Protein AF-0000000078522987 (afdb_homodimer)

pLDDT: mean 90.41, std 12.21, range [22.38, 98.75]

Organism: Penicillium expansum (NCBI:txid27334)

Foldseek 3Di:
DPPDPDDPVVVVVCVVVVVVVLVVLLLVLLLVCLVQQLLVPADQDDKDALVVSCVVRVDDSVVSCVSQVSCCVVVQWHDPDPRIIHGDPNSNQCGNVHVVVLVSVLCVLLPVLLVVCVVVLCVVVNPDFDQDLQRFSNCVSQVNRRHFPVRSCVVPVVNVVSVVVVVVVVVVVDACVVQDDLPVLLVVCVVPVDLAAAEEEEQCQLVPRVLRVCVNPVSHDQLSYEYEEAPVSLVVNVVVVVSCDDSRVNHHYYHDHLLDADDPSHAAYQEYEYEPPPQLARLVSLLSSLLSNLVRHDQNHKYKYKFQADDPPDDPVVVVVQVSSSRRRGGHYHPVRVQVSNVSSQWHFDDWGDDPPGSIIITIIGGD/DPPDPDDPVVVVVCVVVVVVVLVVLLLVLLLVCLVQQLLVPADQDDKDALVVSCVVRVDDSVVSCVSQVSCCVVVQWHDPDPRIIHGDPNSNQCGNVHVVVLVSVLCVLLPVLLVVCVVVLCVVVNPDFDQDLQRFSNCVSQVNRRHFPVRSCVVPVVNVVSVVVVVVVVVVPDACVVQDDLPVLLVVCVVPVDLAAAEEEEQCQLVPRVLRVCVNPVSHDQLSYEYEEAPVSLVVNVVVVVSCDDSRVNHHYYHDHLLDADDPSHAAYQEYEYEPPPQLARLVSLLSSLLSNLVRHDQNHKYKYKFQADDPPDDPVVVVVQVSSSRRRGGHYHPVRVQVSNVSSQWHFDDWGDDPPGSIIITIIGGD

Structure (mmCIF, N/CA/C/O backbone):
data_AF-0000000078522987-model_v1
#
loop_
_entity.id
_entity.type
_entity.pdbx_description
1 polymer 'O-methyltransferase, family 2'
#
loop_
_atom_site.group_PDB
_atom_site.id
_atom_site.type_symbol
_atom_site.label_atom_id
_atom_site.label_alt_id
_atom_site.label_comp_id
_atom_site.label_asym_id
_atom_site.label_entity_id
_atom_site.label_seq_id
_atom_site.pdbx_PDB_ins_code
_atom_site.Cartn_x
_atom_site.Cartn_y
_atom_site.Cartn_z
_atom_site.occupancy
_atom_site.B_iso_or_equiv
_atom_site.auth_seq_id
_atom_site.auth_comp_id
_atom_site.auth_asym_id
_atom_site.auth_atom_id
_atom_site.pdbx_PDB_model_num
ATOM 1 N N . MET A 1 1 ? 9.609 39.969 -11.531 1 22.38 1 MET A N 1
ATOM 2 C CA . MET A 1 1 ? 9.805 38.688 -12.203 1 22.38 1 MET A CA 1
ATOM 3 C C . MET A 1 1 ? 8.93 37.625 -11.586 1 22.38 1 MET A C 1
ATOM 5 O O . MET A 1 1 ? 8.883 37.469 -10.359 1 22.38 1 MET A O 1
ATOM 9 N N . ALA A 1 2 ? 8.016 37.031 -12.258 1 34.47 2 ALA A N 1
ATOM 10 C CA . ALA A 1 2 ? 6.953 36.156 -11.805 1 34.47 2 ALA A CA 1
ATOM 11 C C . ALA A 1 2 ? 7.535 34.938 -11.07 1 34.47 2 ALA A C 1
ATOM 13 O O . ALA A 1 2 ? 8.492 34.312 -11.539 1 34.47 2 ALA A O 1
ATOM 14 N N . PRO A 1 3 ? 7.348 34.75 -9.844 1 37.41 3 PRO A N 1
ATOM 15 C CA . PRO A 1 3 ? 7.953 33.656 -9.125 1 37.41 3 PRO A CA 1
ATOM 16 C C . PRO A 1 3 ? 7.945 32.344 -9.93 1 37.41 3 PRO A C 1
ATOM 18 O O . PRO A 1 3 ? 6.906 31.969 -10.484 1 37.41 3 PRO A O 1
ATOM 21 N N . GLN A 1 4 ? 8.922 31.844 -10.648 1 39.16 4 GLN A N 1
ATOM 22 C CA . GLN A 1 4 ? 9.031 30.844 -11.711 1 39.16 4 GLN A CA 1
ATOM 23 C C . GLN A 1 4 ? 8.672 29.453 -11.195 1 39.16 4 GLN A C 1
ATOM 25 O O . GLN A 1 4 ? 9.18 29.016 -10.164 1 39.16 4 GLN A O 1
ATOM 30 N N . GLY A 1 5 ? 7.461 28.969 -11.273 1 44.38 5 GLY A N 1
ATOM 31 C CA . GLY A 1 5 ? 7.039 27.594 -11.031 1 44.38 5 GLY A CA 1
ATOM 32 C C . GLY A 1 5 ? 8.141 26.578 -11.273 1 44.38 5 GLY A C 1
ATOM 33 O O . GLY A 1 5 ? 9.164 26.906 -11.883 1 44.38 5 GLY A O 1
ATOM 34 N N . PRO A 1 6 ? 8.125 25.562 -10.414 1 52.09 6 PRO A N 1
ATOM 35 C CA . PRO A 1 6 ? 9.203 24.594 -10.648 1 52.09 6 PRO A CA 1
ATOM 36 C C . PRO A 1 6 ? 9.414 24.297 -12.133 1 52.09 6 PRO A C 1
ATOM 38 O O . PRO A 1 6 ? 8.484 24.438 -12.93 1 52.09 6 PRO A O 1
ATOM 41 N N . PRO A 1 7 ? 10.633 24.109 -12.586 1 52.44 7 PRO A N 1
ATOM 42 C CA . PRO A 1 7 ? 10.945 23.703 -13.953 1 52.44 7 PRO A CA 1
ATOM 43 C C . PRO A 1 7 ? 10.039 22.578 -14.453 1 52.44 7 PRO A C 1
ATOM 45 O O . PRO A 1 7 ? 9.531 21.781 -13.656 1 52.44 7 PRO A O 1
ATOM 48 N N . PRO A 1 8 ? 9.562 22.703 -15.609 1 48.28 8 PRO A N 1
ATOM 49 C CA . PRO A 1 8 ? 8.609 21.766 -16.219 1 48.28 8 PRO A CA 1
ATOM 50 C C . PRO A 1 8 ? 8.867 20.312 -15.844 1 48.28 8 PRO A C 1
ATOM 52 O O . PRO A 1 8 ? 7.926 19.547 -15.617 1 48.28 8 PRO A O 1
ATOM 55 N N . ASN A 1 9 ? 10.148 19.969 -15.758 1 53.16 9 ASN A N 1
ATOM 56 C CA . ASN A 1 9 ? 10.492 18.594 -15.414 1 53.16 9 ASN A CA 1
ATOM 57 C C . ASN A 1 9 ? 10.07 18.25 -13.984 1 53.16 9 ASN A C 1
ATOM 59 O O . ASN A 1 9 ? 9.562 17.156 -13.727 1 53.16 9 ASN A O 1
ATOM 63 N N . ILE A 1 10 ? 10.18 19.234 -13.156 1 57.38 10 ILE A N 1
ATOM 64 C CA . ILE A 1 10 ? 9.812 19.047 -11.758 1 57.38 10 ILE A CA 1
ATOM 65 C C . ILE A 1 10 ? 8.289 18.953 -11.633 1 57.38 10 ILE A C 1
ATOM 67 O O . ILE A 1 10 ? 7.77 18.109 -10.898 1 57.38 10 ILE A O 1
ATOM 71 N N . ARG A 1 11 ? 7.648 19.734 -12.43 1 63.5 11 ARG A N 1
ATOM 72 C CA . ARG A 1 11 ? 6.188 19.734 -12.391 1 63.5 11 ARG A CA 1
ATOM 73 C C . ARG A 1 11 ? 5.637 18.391 -12.867 1 63.5 11 ARG A C 1
ATOM 75 O O . ARG A 1 11 ? 4.711 17.844 -12.258 1 63.5 11 ARG A O 1
ATOM 82 N N . GLN A 1 12 ? 6.203 17.953 -13.93 1 67.25 12 GLN A N 1
ATOM 83 C CA . GLN A 1 12 ? 5.754 16.672 -14.461 1 67.25 12 GLN A CA 1
ATOM 84 C C . GLN A 1 12 ? 6.016 15.531 -13.469 1 67.25 12 GLN A C 1
ATOM 86 O O . GLN A 1 12 ? 5.191 14.633 -13.32 1 67.25 12 GLN A O 1
ATOM 91 N N . ALA A 1 13 ? 7.141 15.664 -12.859 1 67.56 13 ALA A N 1
ATOM 92 C CA . ALA A 1 13 ? 7.504 14.633 -11.891 1 67.56 13 ALA A CA 1
ATOM 93 C C . ALA A 1 13 ? 6.543 14.641 -10.703 1 67.56 13 ALA A C 1
ATOM 95 O O . ALA A 1 13 ? 6.098 13.578 -10.25 1 67.56 13 ALA A O 1
ATOM 96 N N . LEU A 1 14 ? 6.207 15.781 -10.383 1 71.56 14 LEU A N 1
ATOM 97 C CA . LEU A 1 14 ? 5.293 15.914 -9.258 1 71.56 14 LEU A CA 1
ATOM 98 C C . LEU A 1 14 ? 3.885 15.469 -9.648 1 71.56 14 LEU A C 1
ATOM 100 O O . LEU A 1 14 ? 3.166 14.883 -8.836 1 71.56 14 LEU A O 1
ATOM 104 N N . GLU A 1 15 ? 3.672 15.656 -10.875 1 78.12 15 GLU A N 1
ATOM 105 C CA . GLU A 1 15 ? 2.373 15.203 -11.367 1 78.12 15 GLU A CA 1
ATOM 106 C C . GLU A 1 15 ? 2.285 13.68 -11.375 1 78.12 15 GLU A C 1
ATOM 108 O O . GLU A 1 15 ? 1.281 13.109 -10.945 1 78.12 15 GLU A O 1
ATOM 113 N N . SER A 1 16 ? 3.367 13.078 -11.875 1 80.94 16 SER A N 1
ATOM 114 C CA . SER A 1 16 ? 3.381 11.617 -11.914 1 80.94 16 SER A CA 1
ATOM 115 C C . SER A 1 16 ? 3.354 11.023 -10.508 1 80.94 16 SER A C 1
ATOM 117 O O . SER A 1 16 ? 2.582 10.109 -10.227 1 80.94 16 SER A O 1
ATOM 119 N N . ALA A 1 17 ? 4.156 11.539 -9.664 1 85.62 17 ALA A N 1
ATOM 120 C CA . ALA A 1 17 ? 4.18 11.086 -8.273 1 85.62 17 ALA A CA 1
ATOM 121 C C . ALA A 1 17 ? 2.838 11.344 -7.594 1 85.62 17 ALA A C 1
ATOM 123 O O . ALA A 1 17 ? 2.359 10.508 -6.82 1 85.62 17 ALA A O 1
ATOM 124 N N . GLY A 1 18 ? 2.291 12.477 -7.957 1 90.06 18 GLY A N 1
ATOM 125 C CA . GLY A 1 18 ? 0.977 12.812 -7.434 1 90.06 18 GLY A CA 1
ATOM 126 C C . GLY A 1 18 ? -0.106 11.844 -7.879 1 90.06 18 GLY A C 1
ATOM 127 O O . GLY A 1 18 ? -0.995 11.5 -7.098 1 90.06 18 GLY A O 1
ATOM 128 N N . ALA A 1 19 ? 0.024 11.406 -9.125 1 90.44 19 ALA A N 1
ATOM 129 C CA . ALA A 1 19 ? -0.948 10.445 -9.641 1 90.44 19 ALA A CA 1
ATOM 130 C C . ALA A 1 19 ? -0.868 9.125 -8.891 1 90.44 19 ALA A C 1
ATOM 132 O O . ALA A 1 19 ? -1.895 8.508 -8.594 1 90.44 19 ALA A O 1
ATOM 133 N N . HIS A 1 20 ? 0.345 8.633 -8.617 1 93.12 20 HIS A N 1
ATOM 134 C CA . HIS A 1 20 ? 0.522 7.422 -7.816 1 93.12 20 HIS A CA 1
ATOM 135 C C . HIS A 1 20 ? -0.11 7.574 -6.438 1 93.12 20 HIS A C 1
ATOM 137 O O . HIS A 1 20 ? -0.812 6.676 -5.969 1 93.12 20 HIS A O 1
ATOM 143 N N . TYR A 1 21 ? 0.136 8.75 -5.918 1 94.94 21 TYR A N 1
ATOM 144 C CA . TYR A 1 21 ? -0.389 9.07 -4.594 1 94.94 21 TYR A CA 1
ATOM 145 C C . TYR A 1 21 ? -1.913 9.047 -4.59 1 94.94 21 TYR A C 1
ATOM 147 O O . TYR A 1 21 ? -2.527 8.391 -3.746 1 94.94 21 TYR A O 1
ATOM 155 N N . MET A 1 22 ? -2.523 9.625 -5.5 1 94.94 22 MET A N 1
ATOM 156 C CA . MET A 1 22 ? -3.979 9.695 -5.586 1 94.94 22 MET A CA 1
ATOM 157 C C . MET A 1 22 ? -4.574 8.305 -5.793 1 94.94 22 MET A C 1
ATOM 159 O O . MET A 1 22 ? -5.652 8 -5.27 1 94.94 22 MET A O 1
ATOM 163 N N . ASN A 1 23 ? -3.889 7.508 -6.504 1 94.88 23 ASN A N 1
ATOM 164 C CA . ASN A 1 23 ? -4.352 6.137 -6.711 1 94.88 23 ASN A CA 1
ATOM 165 C C . ASN A 1 23 ? -4.309 5.328 -5.418 1 94.88 23 ASN A C 1
ATOM 167 O O . ASN A 1 23 ? -5.184 4.5 -5.168 1 94.88 23 ASN A O 1
ATOM 171 N N . LEU A 1 24 ? -3.254 5.535 -4.676 1 96.88 24 LEU A N 1
ATOM 172 C CA . LEU A 1 24 ? -3.15 4.859 -3.389 1 96.88 24 LEU A CA 1
ATOM 173 C C . LEU A 1 24 ? -4.316 5.238 -2.482 1 96.88 24 LEU A C 1
ATOM 175 O O . LEU A 1 24 ? -4.918 4.371 -1.845 1 96.88 24 LEU A O 1
ATOM 179 N N . ILE A 1 25 ? -4.633 6.547 -2.496 1 97.44 25 ILE A N 1
ATOM 180 C CA . ILE A 1 25 ? -5.742 7.047 -1.691 1 97.44 25 ILE A CA 1
ATOM 181 C C . ILE A 1 25 ? -7.035 6.348 -2.104 1 97.44 25 ILE A C 1
ATOM 183 O O . ILE A 1 25 ? -7.77 5.836 -1.257 1 97.44 25 ILE A O 1
ATOM 187 N N . GLU A 1 26 ? -7.242 6.359 -3.342 1 97.12 26 GLU A N 1
ATOM 188 C CA . GLU A 1 26 ? -8.461 5.781 -3.896 1 97.12 26 GLU A CA 1
ATOM 189 C C . GLU A 1 26 ? -8.578 4.301 -3.561 1 97.12 26 GLU A C 1
ATOM 191 O O . GLU A 1 26 ? -9.641 3.83 -3.152 1 97.12 26 GLU A O 1
ATOM 196 N N . PHE A 1 27 ? -7.488 3.588 -3.734 1 97.62 27 PHE A N 1
ATOM 197 C CA . PHE A 1 27 ? -7.461 2.156 -3.463 1 97.62 27 PHE A CA 1
ATOM 198 C C . PHE A 1 27 ? -7.789 1.875 -2.002 1 97.62 27 PHE A C 1
ATOM 200 O O . PHE A 1 27 ? -8.586 0.985 -1.701 1 97.62 27 PHE A O 1
ATOM 207 N N . GLY A 1 28 ? -7.148 2.625 -1.068 1 98.06 28 GLY A N 1
ATOM 208 C CA . GLY A 1 28 ? -7.41 2.445 0.351 1 98.06 28 GLY A CA 1
ATOM 209 C C . GLY A 1 28 ? -8.859 2.666 0.725 1 98.06 28 GLY A C 1
ATOM 210 O O . GLY A 1 28 ? -9.438 1.89 1.489 1 98.06 28 GLY A O 1
ATOM 211 N N . ILE A 1 29 ? -9.477 3.695 0.164 1 98.31 29 ILE A N 1
ATOM 212 C CA . ILE A 1 29 ? -10.867 4.031 0.466 1 98.31 29 ILE A CA 1
ATOM 213 C C . ILE A 1 29 ? -11.789 2.945 -0.075 1 98.31 29 ILE A C 1
ATOM 215 O O . ILE A 1 29 ? -12.711 2.502 0.618 1 98.31 29 ILE A O 1
ATOM 219 N N . ILE A 1 30 ? -11.539 2.498 -1.293 1 98.12 30 ILE A N 1
ATOM 220 C CA . ILE A 1 30 ? -12.344 1.446 -1.895 1 98.12 30 ILE A CA 1
ATOM 221 C C . ILE A 1 30 ? -12.297 0.192 -1.025 1 98.12 30 ILE A C 1
ATOM 223 O O . ILE A 1 30 ? -13.328 -0.413 -0.735 1 98.12 30 ILE A O 1
ATOM 227 N N . LYS A 1 31 ? -11.102 -0.186 -0.614 1 98.31 31 LYS A N 1
ATOM 228 C CA . LYS A 1 31 ? -10.945 -1.373 0.222 1 98.31 31 LYS A CA 1
ATOM 229 C C . LYS A 1 31 ? -11.719 -1.227 1.53 1 98.31 31 LYS A C 1
ATOM 231 O O . LYS A 1 31 ? -12.367 -2.174 1.985 1 98.31 31 LYS A O 1
ATOM 236 N N . ALA A 1 32 ? -11.656 -0.065 2.18 1 98.31 32 ALA A N 1
ATOM 237 C CA . ALA A 1 32 ? -12.391 0.173 3.42 1 98.31 32 ALA A CA 1
ATOM 238 C C . ALA A 1 32 ? -13.898 0.082 3.195 1 98.31 32 ALA A C 1
ATOM 240 O O . ALA A 1 32 ? -14.617 -0.522 3.994 1 98.31 32 ALA A O 1
ATOM 241 N N . PHE A 1 33 ? -14.375 0.721 2.072 1 98.62 33 PHE A N 1
ATOM 242 C CA . PHE A 1 33 ? -15.797 0.71 1.752 1 98.62 33 PHE A CA 1
ATOM 243 C C . PHE A 1 33 ? -16.281 -0.707 1.468 1 98.62 33 PHE A C 1
ATOM 245 O O . PHE A 1 33 ? -17.406 -1.06 1.791 1 98.62 33 PHE A O 1
ATOM 252 N N . ILE A 1 34 ? -15.445 -1.57 0.872 1 97.5 34 ILE A N 1
ATOM 253 C CA . ILE A 1 34 ? -15.766 -2.977 0.652 1 97.5 34 ILE A CA 1
ATOM 254 C C . ILE A 1 34 ? -15.844 -3.703 1.993 1 97.5 34 ILE A C 1
ATOM 256 O O . ILE A 1 34 ? -16.812 -4.418 2.262 1 97.5 34 ILE A O 1
ATOM 260 N N . ASP A 1 35 ? -14.859 -3.521 2.873 1 97.44 35 ASP A N 1
ATOM 261 C CA . ASP A 1 35 ? -14.781 -4.219 4.152 1 97.44 35 ASP A CA 1
ATOM 262 C C . ASP A 1 35 ? -16.031 -3.967 4.992 1 97.44 35 ASP A C 1
ATOM 264 O O . ASP A 1 35 ? -16.5 -4.867 5.688 1 97.44 35 ASP A O 1
ATOM 268 N N . PHE A 1 36 ? -16.531 -2.77 4.898 1 98.06 36 PHE A N 1
ATOM 269 C CA . PHE A 1 36 ? -17.641 -2.404 5.773 1 98.06 36 PHE A CA 1
ATOM 270 C C . PHE A 1 36 ? -18.953 -2.361 4.992 1 98.06 36 PHE A C 1
ATOM 272 O O . PHE A 1 36 ? -19.938 -1.772 5.449 1 98.06 36 PHE A O 1
ATOM 279 N N . LYS A 1 37 ? -18.922 -2.867 3.732 1 98.19 37 LYS A N 1
ATOM 280 C CA . LYS A 1 37 ? -20.094 -3.053 2.869 1 98.19 37 LYS A CA 1
ATOM 281 C C . LYS A 1 37 ? -20.797 -1.725 2.602 1 98.19 37 LYS A C 1
ATOM 283 O O . LYS A 1 37 ? -22.031 -1.661 2.584 1 98.19 37 LYS A O 1
ATOM 288 N N . VAL A 1 38 ? -20.016 -0.664 2.508 1 98.69 38 VAL A N 1
ATOM 289 C CA . VAL A 1 38 ? -20.578 0.647 2.213 1 98.69 38 VAL A CA 1
ATOM 290 C C . VAL A 1 38 ? -21.188 0.644 0.81 1 98.69 38 VAL A C 1
ATOM 292 O O . VAL A 1 38 ? -22.312 1.107 0.611 1 98.69 38 VAL A O 1
ATOM 295 N N . PHE A 1 39 ? -20.453 0.105 -0.196 1 98.19 39 PHE A N 1
ATOM 296 C CA . PHE A 1 39 ? -20.969 0.021 -1.555 1 98.19 39 PHE A CA 1
ATOM 297 C C . PHE A 1 39 ? -22.266 -0.787 -1.591 1 98.19 39 PHE A C 1
ATOM 299 O O . PHE A 1 39 ? -23.172 -0.472 -2.355 1 98.19 39 PHE A O 1
ATOM 306 N N . ASP A 1 40 ? -22.359 -1.842 -0.753 1 98.31 40 ASP A N 1
ATOM 307 C CA . ASP A 1 40 ? -23.547 -2.701 -0.692 1 98.31 40 ASP A CA 1
ATOM 308 C C . ASP A 1 40 ? -24.766 -1.932 -0.188 1 98.31 40 ASP A C 1
ATOM 310 O O . ASP A 1 40 ? -25.891 -2.27 -0.521 1 98.31 40 ASP A O 1
ATOM 314 N N . ASN A 1 41 ? -24.547 -0.929 0.593 1 98.62 41 ASN A N 1
ATOM 315 C CA . ASN A 1 41 ? -25.641 -0.213 1.248 1 98.62 41 ASN A CA 1
ATOM 316 C C . ASN A 1 41 ? -26.047 1.027 0.458 1 98.62 41 ASN A C 1
ATOM 318 O O . ASN A 1 41 ? -26.922 1.783 0.89 1 98.62 41 ASN A O 1
ATOM 322 N N . ILE A 1 42 ? -25.391 1.326 -0.618 1 98.5 42 ILE A N 1
ATOM 323 C CA . ILE A 1 42 ? -25.859 2.312 -1.583 1 98.5 42 ILE A CA 1
ATOM 324 C C . ILE A 1 42 ? -26.812 1.648 -2.58 1 98.5 42 ILE A C 1
ATOM 326 O O . ILE A 1 42 ? -26.5 0.593 -3.137 1 98.5 42 ILE A O 1
ATOM 330 N N . PRO A 1 43 ? -27.969 2.178 -2.744 1 97.81 43 PRO A N 1
ATOM 331 C CA . PRO A 1 43 ? -28.906 1.544 -3.678 1 97.81 43 PRO A CA 1
ATOM 332 C C . PRO A 1 43 ? -28.375 1.532 -5.113 1 97.81 43 PRO A C 1
ATOM 334 O O . PRO A 1 43 ? -27.734 2.492 -5.551 1 97.81 43 PRO A O 1
ATOM 337 N N . SER A 1 44 ? -28.688 0.492 -5.867 1 94.69 44 SER A N 1
ATOM 338 C CA . SER A 1 44 ? -28.234 0.371 -7.25 1 94.69 44 SER A CA 1
ATOM 339 C C . SER A 1 44 ? -28.844 1.471 -8.125 1 94.69 44 SER A C 1
ATOM 341 O O . SER A 1 44 ? -28.219 1.9 -9.102 1 94.69 44 SER A O 1
ATOM 343 N N . GLU A 1 45 ? -30.078 1.824 -7.785 1 95.38 45 GLU A N 1
ATOM 344 C CA . GLU A 1 45 ? -30.75 2.957 -8.414 1 95.38 45 GLU A CA 1
ATOM 345 C C . GLU A 1 45 ? -31.125 4.016 -7.387 1 95.38 45 GLU A C 1
ATOM 347 O O . GLU A 1 45 ? -31.688 3.695 -6.336 1 95.38 45 GLU A O 1
ATOM 352 N N . GLY A 1 46 ? -30.766 5.203 -7.648 1 97 46 GLY A N 1
ATOM 353 C CA . GLY A 1 46 ? -31.031 6.277 -6.707 1 97 46 GLY A CA 1
ATOM 354 C C . GLY A 1 46 ? -29.844 6.617 -5.828 1 97 46 GLY A C 1
ATOM 355 O O . GLY A 1 46 ? -28.703 6.41 -6.223 1 97 46 GLY A O 1
ATOM 356 N N . SER A 1 47 ? -30.156 7.34 -4.707 1 98.31 47 SER A N 1
ATOM 357 C CA . SER A 1 47 ? -29.109 7.812 -3.809 1 98.31 47 SER A CA 1
ATOM 358 C C . SER A 1 47 ? -29.469 7.562 -2.35 1 98.31 47 SER A C 1
ATOM 360 O O . SER A 1 47 ? -30.594 7.168 -2.049 1 98.31 47 SER A O 1
ATOM 362 N N . ILE A 1 48 ? -28.562 7.688 -1.487 1 98.62 48 ILE A N 1
ATOM 363 C CA . ILE A 1 48 ? -28.75 7.566 -0.046 1 98.62 48 ILE A CA 1
ATOM 364 C C . ILE A 1 48 ? -28.031 8.703 0.67 1 98.62 48 ILE A C 1
ATOM 366 O O . ILE A 1 48 ? -26.984 9.164 0.214 1 98.62 48 ILE A O 1
ATOM 370 N N . SER A 1 49 ? -28.609 9.156 1.76 1 98.69 49 SER A N 1
ATOM 371 C CA . SER A 1 49 ? -27.922 10.18 2.547 1 98.69 49 SER A CA 1
ATOM 372 C C . SER A 1 49 ? -26.75 9.594 3.311 1 98.69 49 SER A C 1
ATOM 374 O O . SER A 1 49 ? -26.766 8.422 3.691 1 98.69 49 SER A O 1
ATOM 376 N N . LEU A 1 50 ? -25.781 10.383 3.555 1 98.19 50 LEU A N 1
ATOM 377 C CA . LEU A 1 50 ? -24.641 9.938 4.359 1 98.19 50 LEU A CA 1
ATOM 378 C C . LEU A 1 50 ? -25.094 9.555 5.762 1 98.19 50 LEU A C 1
ATOM 380 O O . LEU A 1 50 ? -24.531 8.641 6.367 1 98.19 50 LEU A O 1
ATOM 384 N N . ALA A 1 51 ? -26.062 10.219 6.266 1 98.38 51 ALA A N 1
ATOM 385 C CA . ALA A 1 51 ? -26.625 9.875 7.574 1 98.38 51 ALA A CA 1
ATOM 386 C C . ALA A 1 51 ? -27.203 8.469 7.574 1 98.38 51 ALA A C 1
ATOM 388 O O . ALA A 1 51 ? -26.953 7.688 8.492 1 98.38 51 ALA A O 1
ATOM 389 N N . ASP A 1 52 ? -28 8.172 6.555 1 98.56 52 ASP A N 1
ATOM 390 C CA . ASP A 1 52 ? -28.594 6.84 6.445 1 98.56 52 ASP A CA 1
ATOM 391 C C . ASP A 1 52 ? -27.516 5.781 6.211 1 98.56 52 ASP A C 1
ATOM 393 O O . ASP A 1 52 ? -27.594 4.676 6.754 1 98.56 52 ASP A O 1
ATOM 397 N N . LEU A 1 53 ? -26.609 6.137 5.414 1 98.38 53 LEU A N 1
ATOM 398 C CA . LEU A 1 53 ? -25.484 5.227 5.156 1 98.38 53 LEU A CA 1
ATOM 399 C C . LEU A 1 53 ? -24.734 4.918 6.441 1 98.38 53 LEU A C 1
ATOM 401 O O . LEU A 1 53 ? -24.328 3.773 6.668 1 98.38 53 LEU A O 1
ATOM 405 N N . SER A 1 54 ? -24.5 5.969 7.211 1 98.44 54 SER A N 1
ATOM 406 C CA . SER A 1 54 ? -23.875 5.809 8.516 1 98.44 54 SER A CA 1
ATOM 407 C C . SER A 1 54 ? -24.672 4.855 9.398 1 98.44 54 SER A C 1
ATOM 409 O O . SER A 1 54 ? -24.109 3.949 10.016 1 98.44 54 SER A O 1
ATOM 411 N N . SER A 1 55 ? -25.922 5.008 9.43 1 98.25 55 SER A N 1
ATOM 412 C CA . SER A 1 55 ? -26.812 4.16 10.234 1 98.25 55 SER A CA 1
ATOM 413 C C . SER A 1 55 ? -26.766 2.711 9.758 1 98.25 55 SER A C 1
ATOM 415 O O . SER A 1 55 ? -26.734 1.784 10.57 1 98.25 55 SER A O 1
ATOM 417 N N . ASN A 1 56 ? -26.781 2.494 8.477 1 98.19 56 ASN A N 1
ATOM 418 C CA . ASN A 1 56 ? -26.828 1.161 7.891 1 98.19 56 ASN A CA 1
ATOM 419 C C . ASN A 1 56 ? -25.516 0.403 8.117 1 98.19 56 ASN A C 1
ATOM 421 O O . ASN A 1 56 ? -25.516 -0.821 8.258 1 98.19 56 ASN A O 1
ATOM 425 N N . THR A 1 57 ? -24.375 1.139 8.109 1 97.75 57 THR A N 1
ATOM 426 C CA . THR A 1 57 ? -23.078 0.477 8.078 1 97.75 57 THR A CA 1
ATOM 427 C C . THR A 1 57 ? -22.422 0.491 9.461 1 97.75 57 THR A C 1
ATOM 429 O O . THR A 1 57 ? -21.469 -0.24 9.711 1 97.75 57 THR A O 1
ATOM 432 N N . GLY A 1 58 ? -22.922 1.444 10.328 1 97.25 58 GLY A N 1
ATOM 433 C CA . GLY A 1 58 ? -22.297 1.621 11.633 1 97.25 58 GLY A CA 1
ATOM 434 C C . GLY A 1 58 ? -21.094 2.533 11.602 1 97.25 58 GLY A C 1
ATOM 435 O O . GLY A 1 58 ? -20.453 2.77 12.633 1 97.25 58 GLY A O 1
ATOM 436 N N . GLY A 1 59 ? -20.734 3.023 10.469 1 97.31 59 GLY A N 1
ATOM 437 C CA . GLY A 1 59 ? -19.625 3.947 10.344 1 97.31 59 GLY A CA 1
ATOM 438 C C . GLY A 1 59 ? -19.984 5.371 10.711 1 97.31 59 GLY A C 1
ATOM 439 O O . GLY A 1 59 ? -21.125 5.793 10.547 1 97.31 59 GLY A O 1
ATOM 440 N N . ASP A 1 60 ? -18.984 6.066 11.141 1 96.25 60 ASP A N 1
ATOM 441 C CA . ASP A 1 60 ? -19.172 7.477 11.477 1 96.25 60 ASP A CA 1
ATOM 442 C C . ASP A 1 60 ? -19.469 8.305 10.227 1 96.25 60 ASP A C 1
ATOM 444 O O . ASP A 1 60 ? -18.781 8.18 9.211 1 96.25 60 ASP A O 1
ATOM 448 N N . GLU A 1 61 ? -20.469 9.148 10.336 1 97.12 61 GLU A N 1
ATOM 449 C CA . GLU A 1 61 ? -20.891 9.961 9.195 1 97.12 61 GLU A CA 1
ATOM 450 C C . GLU A 1 61 ? -19.75 10.844 8.703 1 97.12 61 GLU A C 1
ATOM 452 O O . GLU A 1 61 ? -19.578 11.031 7.492 1 97.12 61 GLU A O 1
ATOM 457 N N . SER A 1 62 ? -18.984 11.406 9.617 1 94.25 62 SER A N 1
ATOM 458 C CA . SER A 1 62 ? -17.891 12.312 9.242 1 94.25 62 SER A CA 1
ATOM 459 C C . SER A 1 62 ? -16.844 11.586 8.414 1 94.25 62 SER A C 1
ATOM 461 O O . SER A 1 62 ? -16.344 12.125 7.426 1 94.25 62 SER A O 1
ATOM 463 N N . LEU A 1 63 ? -16.484 10.375 8.812 1 96.75 63 LEU A N 1
ATOM 464 C CA . LEU A 1 63 ? -15.492 9.617 8.062 1 96.75 63 LEU A CA 1
ATOM 465 C C . LEU A 1 63 ? -16.047 9.18 6.711 1 96.75 63 LEU A C 1
ATOM 467 O O . LEU A 1 63 ? -15.352 9.242 5.699 1 96.75 63 LEU A O 1
ATOM 471 N N . LEU A 1 64 ? -17.297 8.68 6.703 1 98.12 64 LEU A N 1
ATOM 472 C CA . LEU A 1 64 ? -17.938 8.305 5.449 1 98.12 64 LEU A CA 1
ATOM 473 C C . LEU A 1 64 ? -17.938 9.477 4.469 1 98.12 64 LEU A C 1
ATOM 475 O O . LEU A 1 64 ? -17.703 9.281 3.273 1 98.12 64 LEU A O 1
ATOM 479 N N . ARG A 1 65 ? -18.172 10.648 4.973 1 95.75 65 ARG A N 1
ATOM 480 C CA . ARG A 1 65 ? -18.172 11.844 4.133 1 95.75 65 ARG A CA 1
ATOM 481 C C . ARG A 1 65 ? -16.781 12.094 3.547 1 95.75 65 ARG A C 1
ATOM 483 O O . ARG A 1 65 ? -16.656 12.352 2.348 1 95.75 65 ARG A O 1
ATOM 490 N N . ARG A 1 66 ? -15.742 12.055 4.375 1 95.25 66 ARG A N 1
ATOM 491 C CA . ARG A 1 66 ? -14.375 12.289 3.924 1 95.25 66 ARG A CA 1
ATOM 492 C C . ARG A 1 66 ? -13.992 11.328 2.803 1 95.25 66 ARG A C 1
ATOM 494 O O . ARG A 1 66 ? -13.453 11.742 1.777 1 95.25 66 ARG A O 1
ATOM 501 N N . PHE A 1 67 ? -14.32 10.023 3 1 97.56 67 PHE A N 1
ATOM 502 C CA . PHE A 1 67 ? -13.992 9 2.016 1 97.56 67 PHE A CA 1
ATOM 503 C C . PHE A 1 67 ? -14.852 9.156 0.768 1 97.56 67 PHE A C 1
ATOM 505 O O . PHE A 1 67 ? -14.344 9.07 -0.354 1 97.56 67 PHE A O 1
ATOM 512 N N . ALA A 1 68 ? -16.156 9.43 0.959 1 97.5 68 ALA A N 1
ATOM 513 C CA . ALA A 1 68 ? -17.078 9.586 -0.169 1 97.5 68 ALA A CA 1
ATOM 514 C C . ALA A 1 68 ? -16.688 10.797 -1.019 1 97.5 68 ALA A C 1
ATOM 516 O O . ALA A 1 68 ? -16.781 10.758 -2.248 1 97.5 68 ALA A O 1
ATOM 517 N N . ASP A 1 69 ? -16.297 11.898 -0.337 1 95.75 69 ASP A N 1
ATOM 518 C CA . ASP A 1 69 ? -15.906 13.102 -1.062 1 95.75 69 ASP A CA 1
ATOM 519 C C . ASP A 1 69 ? -14.781 12.805 -2.051 1 95.75 69 ASP A C 1
ATOM 521 O O . ASP A 1 69 ? -14.758 13.352 -3.154 1 95.75 69 ASP A O 1
ATOM 525 N N . TYR A 1 70 ? -13.828 12 -1.63 1 96.94 70 TYR A N 1
ATOM 526 C CA . TYR A 1 70 ? -12.75 11.641 -2.543 1 96.94 70 TYR A CA 1
ATOM 527 C C . TYR A 1 70 ? -13.273 10.836 -3.725 1 96.94 70 TYR A C 1
ATOM 529 O O . TYR A 1 70 ? -12.914 11.102 -4.875 1 96.94 70 TYR A O 1
ATOM 537 N N . LEU A 1 71 ? -14.125 9.789 -3.455 1 97.62 71 LEU A N 1
ATOM 538 C CA . LEU A 1 71 ? -14.633 8.922 -4.512 1 97.62 71 LEU A CA 1
ATOM 539 C C . LEU A 1 71 ? -15.539 9.695 -5.465 1 97.62 71 LEU A C 1
ATOM 541 O O . LEU A 1 71 ? -15.602 9.383 -6.656 1 97.62 71 LEU A O 1
ATOM 545 N N . ILE A 1 72 ? -16.219 10.727 -4.938 1 96.81 72 ILE A N 1
ATOM 546 C CA . ILE A 1 72 ? -17.031 11.602 -5.777 1 96.81 72 ILE A CA 1
ATOM 547 C C . ILE A 1 72 ? -16.125 12.445 -6.672 1 96.81 72 ILE A C 1
ATOM 549 O O . ILE A 1 72 ? -16.344 12.531 -7.883 1 96.81 72 ILE A O 1
ATOM 553 N N . ALA A 1 73 ? -15.078 13.062 -6.047 1 94.88 73 ALA A N 1
ATOM 554 C CA . ALA A 1 73 ? -14.125 13.859 -6.812 1 94.88 73 ALA A CA 1
ATOM 555 C C . ALA A 1 73 ? -13.453 13.016 -7.895 1 94.88 73 ALA A C 1
ATOM 557 O O . ALA A 1 73 ? -13.078 13.531 -8.945 1 94.88 73 ALA A O 1
ATOM 558 N N . SER A 1 74 ? -13.328 11.688 -7.672 1 94.88 74 SER A N 1
ATOM 559 C CA . SER A 1 74 ? -12.719 10.758 -8.617 1 94.88 74 SER A CA 1
ATOM 560 C C . SER A 1 74 ? -13.758 10.188 -9.578 1 94.88 74 SER A C 1
ATOM 562 O O . SER A 1 74 ? -13.438 9.328 -10.406 1 94.88 74 SER A O 1
ATOM 564 N N . GLU A 1 75 ? -14.977 10.531 -9.383 1 95.5 75 GLU A N 1
ATOM 565 C CA . GLU A 1 75 ? -16.094 10.148 -10.242 1 95.5 75 GLU A CA 1
ATOM 566 C C . GLU A 1 75 ? -16.391 8.656 -10.109 1 95.5 75 GLU A C 1
ATOM 568 O O . GLU A 1 75 ? -16.906 8.039 -11.047 1 95.5 75 GLU A O 1
ATOM 573 N N . ILE A 1 76 ? -15.984 8.078 -9.062 1 96 76 ILE A N 1
ATOM 574 C CA . ILE A 1 76 ? -16.359 6.699 -8.758 1 96 76 ILE A CA 1
ATOM 575 C C . ILE A 1 76 ? -17.75 6.656 -8.164 1 96 76 ILE A C 1
ATOM 577 O O . ILE A 1 76 ? -18.562 5.781 -8.508 1 96 76 ILE A O 1
ATOM 581 N N . LEU A 1 77 ? -18.047 7.598 -7.285 1 97.88 77 LEU A N 1
ATOM 582 C CA . LEU A 1 77 ? -19.391 7.832 -6.773 1 97.88 77 LEU A CA 1
ATOM 583 C C . LEU A 1 77 ? -19.953 9.148 -7.297 1 97.88 77 LEU A C 1
ATOM 585 O O . LEU A 1 77 ? -19.203 9.969 -7.852 1 97.88 77 LEU A O 1
ATOM 589 N N . ALA A 1 78 ? -21.203 9.328 -7.199 1 98.19 78 ALA A N 1
ATOM 590 C CA . ALA A 1 78 ? -21.875 10.578 -7.531 1 98.19 78 ALA A CA 1
ATOM 591 C C . ALA A 1 78 ? -22.562 11.18 -6.305 1 98.19 78 ALA A C 1
ATOM 593 O O . ALA A 1 78 ? -22.828 10.477 -5.332 1 98.19 78 ALA A O 1
ATOM 594 N N . SER A 1 79 ? -22.719 12.422 -6.332 1 97.06 79 SER A N 1
ATOM 595 C CA . SER A 1 79 ? -23.484 13.148 -5.336 1 97.06 79 SER A CA 1
ATOM 596 C C . SER A 1 79 ? -24.625 13.945 -5.988 1 97.06 79 SER A C 1
ATOM 598 O O . SER A 1 79 ? -24.469 15.141 -6.242 1 97.06 79 SER A O 1
ATOM 600 N N . PRO A 1 80 ? -25.797 13.297 -6.203 1 97.31 80 PRO A N 1
ATOM 601 C CA . PRO A 1 80 ? -26.906 13.977 -6.883 1 97.31 80 PRO A CA 1
ATOM 602 C C . PRO A 1 80 ? -27.422 15.18 -6.098 1 97.31 80 PRO A C 1
ATOM 604 O O . PRO A 1 80 ? -28.016 16.094 -6.684 1 97.31 80 PRO A O 1
ATOM 607 N N . SER A 1 81 ? -27.312 15.18 -4.801 1 95.88 81 SER A N 1
ATOM 608 C CA . SER A 1 81 ? -27.672 16.281 -3.914 1 95.88 81 SER A CA 1
ATOM 609 C C . SER A 1 81 ? -26.719 16.359 -2.719 1 95.88 81 SER A C 1
ATOM 611 O O . SER A 1 81 ? -26 15.398 -2.441 1 95.88 81 SER A O 1
ATOM 613 N N . PRO A 1 82 ? -26.672 17.5 -2.113 1 92.75 82 PRO A N 1
ATOM 614 C CA . PRO A 1 82 ? -25.75 17.641 -0.982 1 92.75 82 PRO A CA 1
ATOM 615 C C . PRO A 1 82 ? -25.906 16.516 0.051 1 92.75 82 PRO A C 1
ATOM 617 O O . PRO A 1 82 ? -27.031 16.188 0.427 1 92.75 82 PRO A O 1
ATOM 620 N N . SER A 1 83 ? -24.875 15.906 0.427 1 94.69 83 SER A N 1
ATOM 621 C CA . SER A 1 83 ? -24.766 14.906 1.485 1 94.69 83 SER A CA 1
ATOM 622 C C . SER A 1 83 ? -25.406 13.586 1.066 1 94.69 83 SER A C 1
ATOM 624 O O . SER A 1 83 ? -25.734 12.75 1.913 1 94.69 83 SER A O 1
ATOM 626 N N . HIS A 1 84 ? -25.688 13.477 -0.214 1 98.06 84 HIS A N 1
ATOM 627 C CA . HIS A 1 84 ? -26.156 12.203 -0.748 1 98.06 84 HIS A CA 1
ATOM 628 C C . HIS A 1 84 ? -25.109 11.57 -1.669 1 98.06 84 HIS A C 1
ATOM 630 O O . HIS A 1 84 ? -24.375 12.281 -2.346 1 98.06 84 HIS A O 1
ATOM 636 N N . VAL A 1 85 ? -25.109 10.219 -1.64 1 98.5 85 VAL A N 1
ATOM 637 C CA . VAL A 1 85 ? -24.188 9.5 -2.506 1 98.5 85 VAL A CA 1
ATOM 638 C C . VAL A 1 85 ? -24.953 8.477 -3.34 1 98.5 85 VAL A C 1
ATOM 640 O O . VAL A 1 85 ? -25.984 7.961 -2.908 1 98.5 85 VAL A O 1
ATOM 643 N N . ALA A 1 86 ? -24.469 8.289 -4.523 1 98.75 86 ALA A N 1
ATOM 644 C CA . ALA A 1 86 ? -25.047 7.324 -5.453 1 98.75 86 ALA A CA 1
ATOM 645 C C . ALA A 1 86 ? -23.969 6.566 -6.203 1 98.75 86 ALA A C 1
ATOM 647 O O . ALA A 1 86 ? -22.844 7.066 -6.367 1 98.75 86 ALA A O 1
ATOM 648 N N . HIS A 1 87 ? -24.344 5.336 -6.637 1 97.44 87 HIS A N 1
ATOM 649 C CA . HIS A 1 87 ? -23.438 4.562 -7.477 1 97.44 87 HIS A CA 1
ATOM 650 C C . HIS A 1 87 ? -23.281 5.195 -8.852 1 97.44 87 HIS A C 1
ATOM 652 O O . HIS A 1 87 ? -24.203 5.848 -9.352 1 97.44 87 HIS A O 1
ATOM 658 N N . THR A 1 88 ? -22.125 5.125 -9.359 1 95.69 88 THR A N 1
ATOM 659 C CA . THR A 1 88 ? -21.922 5.203 -10.805 1 95.69 88 THR A CA 1
ATOM 660 C C . THR A 1 88 ? -21.641 3.82 -11.383 1 95.69 88 THR A C 1
ATOM 662 O O . THR A 1 88 ? -21.625 2.826 -10.656 1 95.69 88 THR A O 1
ATOM 665 N N . ALA A 1 89 ? -21.406 3.766 -12.672 1 92 89 ALA A N 1
ATOM 666 C CA . ALA A 1 89 ? -21.031 2.51 -13.312 1 92 89 ALA A CA 1
ATOM 667 C C . ALA A 1 89 ? -19.703 1.99 -12.766 1 92 89 ALA A C 1
ATOM 669 O O . ALA A 1 89 ? -19.453 0.783 -12.773 1 92 89 ALA A O 1
ATOM 670 N N . ARG A 1 90 ? -18.906 2.891 -12.203 1 93 90 ARG A N 1
ATOM 671 C CA . ARG A 1 90 ? -17.562 2.545 -11.758 1 93 90 ARG A CA 1
ATOM 672 C C . ARG A 1 90 ? -17.594 1.968 -10.344 1 93 90 ARG A C 1
ATOM 674 O O . ARG A 1 90 ? -16.656 1.267 -9.938 1 93 90 ARG A O 1
ATOM 681 N N . SER A 1 91 ? -18.625 2.236 -9.586 1 95.38 91 SER A N 1
ATOM 682 C CA . SER A 1 91 ? -18.625 1.809 -8.188 1 95.38 91 SER A CA 1
ATOM 683 C C . SER A 1 91 ? -19.484 0.565 -7.988 1 95.38 91 SER A C 1
ATOM 685 O O . SER A 1 91 ? -19.266 -0.2 -7.047 1 95.38 91 SER A O 1
ATOM 687 N N . LEU A 1 92 ? -20.391 0.285 -8.844 1 93.88 92 LEU A N 1
ATOM 688 C CA . LEU A 1 92 ? -21.312 -0.838 -8.734 1 93.88 92 LEU A CA 1
ATOM 689 C C . LEU A 1 92 ? -20.547 -2.156 -8.633 1 93.88 92 LEU A C 1
ATOM 691 O O . LEU A 1 92 ? -20.922 -3.025 -7.832 1 93.88 92 LEU A O 1
ATOM 695 N N . PRO A 1 93 ? -19.484 -2.307 -9.297 1 92.31 93 PRO A N 1
ATOM 696 C CA . PRO A 1 93 ? -18.781 -3.594 -9.266 1 92.31 93 PRO A CA 1
ATOM 697 C C . PRO A 1 93 ? -18.047 -3.84 -7.957 1 92.31 93 PRO A C 1
ATOM 699 O O . PRO A 1 93 ? -17.562 -4.945 -7.715 1 92.31 93 PRO A O 1
ATOM 702 N N . TYR A 1 94 ? -17.984 -2.842 -7.078 1 94.88 94 TYR A N 1
ATOM 703 C CA . TYR A 1 94 ? -17.25 -3.008 -5.832 1 94.88 94 TYR A CA 1
ATOM 704 C C . TYR A 1 94 ? -18.156 -3.525 -4.723 1 94.88 94 TYR A C 1
ATOM 706 O O . TYR A 1 94 ? -17.703 -3.695 -3.582 1 94.88 94 TYR A O 1
ATOM 714 N N . ARG A 1 95 ? -19.406 -3.771 -5.043 1 95.5 95 ARG A N 1
ATOM 715 C CA . ARG A 1 95 ? -20.25 -4.492 -4.098 1 95.5 95 ARG A CA 1
ATOM 716 C C . ARG A 1 95 ? -19.688 -5.875 -3.801 1 95.5 95 ARG A C 1
ATOM 718 O O . ARG A 1 95 ? -19.125 -6.523 -4.684 1 95.5 95 ARG A O 1
ATOM 725 N N . THR A 1 96 ? -19.875 -6.371 -2.568 1 93.69 96 THR A N 1
ATOM 726 C CA . THR A 1 96 ? -19.172 -7.566 -2.094 1 93.69 96 THR A CA 1
ATOM 727 C C . THR A 1 96 ? -19.656 -8.805 -2.832 1 93.69 96 THR A C 1
ATOM 729 O O . THR A 1 96 ? -19.016 -9.859 -2.783 1 93.69 96 THR A O 1
ATOM 732 N N . THR A 1 97 ? -20.719 -8.711 -3.562 1 88.38 97 THR A N 1
ATOM 733 C CA . THR A 1 97 ? -21.234 -9.828 -4.344 1 88.38 97 THR A CA 1
ATOM 734 C C . THR A 1 97 ? -20.531 -9.922 -5.691 1 88.38 97 THR A C 1
ATOM 736 O O . THR A 1 97 ? -20.703 -10.891 -6.43 1 88.38 97 THR A O 1
ATOM 739 N N . GLU A 1 98 ? -19.719 -8.906 -5.98 1 87.44 98 GLU A N 1
ATOM 740 C CA . GLU A 1 98 ? -19.094 -8.812 -7.297 1 87.44 98 GLU A CA 1
ATOM 741 C C . GLU A 1 98 ? -17.609 -9.195 -7.234 1 87.44 98 GLU A C 1
ATOM 743 O O . GLU A 1 98 ? -16.969 -9.031 -6.195 1 87.44 98 GLU A O 1
ATOM 748 N N . ILE A 1 99 ? -17.047 -9.625 -8.32 1 84.38 99 ILE A N 1
ATOM 749 C CA . ILE A 1 99 ? -15.711 -10.203 -8.406 1 84.38 99 ILE A CA 1
ATOM 750 C C . ILE A 1 99 ? -14.656 -9.117 -8.172 1 84.38 99 ILE A C 1
ATOM 752 O O . ILE A 1 99 ? -13.586 -9.391 -7.621 1 84.38 99 ILE A O 1
ATOM 756 N N . ALA A 1 100 ? -14.977 -7.906 -8.547 1 90.56 100 ALA A N 1
ATOM 757 C CA . ALA A 1 100 ? -14 -6.832 -8.406 1 90.56 100 ALA A CA 1
ATOM 758 C C . ALA A 1 100 ? -13.688 -6.566 -6.934 1 90.56 100 ALA A C 1
ATOM 760 O O . ALA A 1 100 ? -12.562 -6.219 -6.582 1 90.56 100 ALA A O 1
ATOM 761 N N . ALA A 1 101 ? -14.688 -6.723 -6.066 1 93 101 ALA A N 1
ATOM 762 C CA . ALA A 1 101 ? -14.477 -6.547 -4.633 1 93 101 ALA A CA 1
ATOM 763 C C . ALA A 1 101 ? -13.484 -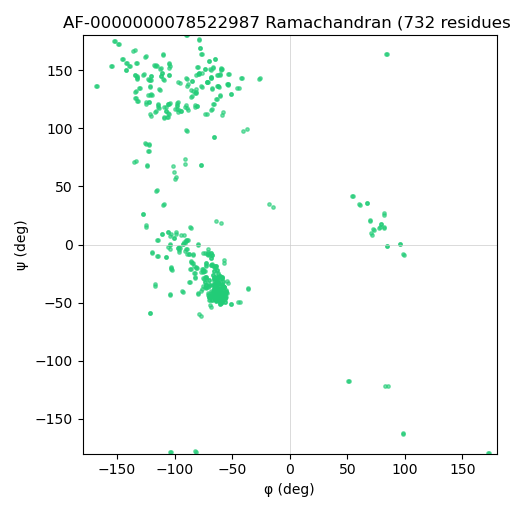7.578 -4.094 1 93 101 ALA A C 1
ATOM 765 O O . ALA A 1 101 ? -12.594 -7.242 -3.316 1 93 101 ALA A O 1
ATOM 766 N N . ASP A 1 102 ? -13.602 -8.773 -4.543 1 90.19 102 ASP A N 1
ATOM 767 C CA . ASP A 1 102 ? -12.695 -9.844 -4.129 1 90.19 102 ASP A CA 1
ATOM 768 C C . ASP A 1 102 ? -11.273 -9.578 -4.629 1 90.19 102 ASP A C 1
ATOM 770 O O . ASP A 1 102 ? -10.305 -9.859 -3.928 1 90.19 102 ASP A O 1
ATOM 774 N N . PHE A 1 103 ? -11.234 -9.125 -5.82 1 91.62 103 PHE A N 1
ATOM 775 C CA . PHE A 1 103 ? -9.93 -8.828 -6.406 1 91.62 103 PHE A CA 1
ATOM 776 C C . PHE A 1 103 ? -9.211 -7.746 -5.609 1 91.62 103 PHE A C 1
ATOM 778 O O . PHE A 1 103 ? -8.023 -7.879 -5.305 1 91.62 103 PHE A O 1
ATOM 785 N N . ILE A 1 104 ? -9.93 -6.68 -5.227 1 95.25 104 ILE A N 1
ATOM 786 C CA . ILE A 1 104 ? -9.352 -5.598 -4.438 1 95.25 104 ILE A CA 1
ATOM 787 C C . ILE A 1 104 ? -8.844 -6.145 -3.105 1 95.25 104 ILE A C 1
ATOM 789 O O . ILE A 1 104 ? -7.738 -5.812 -2.674 1 95.25 104 ILE A O 1
ATOM 793 N N . SER A 1 105 ? -9.609 -6.965 -2.502 1 95.56 105 SER A N 1
ATOM 794 C CA . SER A 1 105 ? -9.211 -7.547 -1.224 1 95.56 105 SER A CA 1
ATOM 795 C C . SER A 1 105 ? -7.98 -8.43 -1.375 1 95.56 105 SER A C 1
ATOM 797 O O . SER A 1 105 ? -7.082 -8.406 -0.533 1 95.56 105 SER A O 1
ATOM 799 N N . HIS A 1 106 ? -7.969 -9.203 -2.414 1 94.06 106 HIS A N 1
ATOM 800 C CA . HIS A 1 106 ? -6.812 -10.055 -2.684 1 94.06 106 HIS A CA 1
ATOM 801 C C . HIS A 1 106 ? -5.547 -9.219 -2.869 1 94.06 106 HIS A C 1
ATOM 803 O O . HIS A 1 106 ? -4.512 -9.516 -2.273 1 94.06 106 HIS A O 1
ATOM 809 N N . VAL A 1 107 ? -5.668 -8.211 -3.684 1 95.69 107 VAL A N 1
ATOM 810 C CA . VAL A 1 107 ? -4.531 -7.336 -3.967 1 95.69 107 VAL A CA 1
ATOM 811 C C . VAL A 1 107 ? -4.066 -6.66 -2.678 1 95.69 107 VAL A C 1
ATOM 813 O O . VAL A 1 107 ? -2.865 -6.559 -2.422 1 95.69 107 VAL A O 1
ATOM 816 N N . TYR A 1 108 ? -5 -6.223 -1.856 1 97.44 108 TYR A N 1
ATOM 817 C CA . TYR A 1 108 ? -4.672 -5.57 -0.595 1 97.44 108 TYR A CA 1
ATOM 818 C C . TYR A 1 108 ? -3.854 -6.492 0.301 1 97.44 108 TYR A C 1
ATOM 820 O O . TYR A 1 108 ? -2.82 -6.086 0.838 1 97.44 108 TYR A O 1
ATOM 828 N N . HIS A 1 109 ? -4.242 -7.719 0.395 1 97.06 109 HIS A N 1
ATOM 829 C CA . HIS A 1 109 ? -3.67 -8.609 1.397 1 97.06 109 HIS A CA 1
ATOM 830 C C . HIS A 1 109 ? -2.41 -9.289 0.875 1 97.06 109 HIS A C 1
ATOM 832 O O . HIS A 1 109 ? -1.487 -9.57 1.644 1 97.06 109 HIS A O 1
ATOM 838 N N . PHE A 1 110 ? -2.367 -9.547 -0.417 1 95.75 110 PHE A N 1
ATOM 839 C CA . PHE A 1 110 ? -1.278 -10.375 -0.915 1 95.75 110 PHE A CA 1
ATOM 840 C C . PHE A 1 110 ? -0.268 -9.539 -1.689 1 95.75 110 PHE A C 1
ATOM 842 O O . PHE A 1 110 ? 0.817 -10.016 -2.023 1 95.75 110 PHE A O 1
ATOM 849 N N . PHE A 1 111 ? -0.589 -8.328 -1.975 1 97.06 111 PHE A N 1
ATOM 850 C CA . PHE A 1 111 ? 0.412 -7.484 -2.619 1 97.06 111 PHE A CA 1
ATOM 851 C C . PHE A 1 111 ? 0.695 -6.238 -1.786 1 97.06 111 PHE A C 1
ATOM 853 O O . PHE A 1 111 ? 1.83 -6.016 -1.359 1 97.06 111 PHE A O 1
ATOM 860 N N . LEU A 1 112 ? -0.292 -5.449 -1.524 1 98.12 112 LEU A N 1
ATOM 861 C CA . LEU A 1 112 ? -0.082 -4.156 -0.883 1 98.12 112 LEU A CA 1
ATOM 862 C C . LEU A 1 112 ? 0.549 -4.328 0.495 1 98.12 112 LEU A C 1
ATOM 864 O O . LEU A 1 112 ? 1.52 -3.645 0.827 1 98.12 112 LEU A O 1
ATOM 868 N N . ARG A 1 113 ? -0.031 -5.172 1.329 1 97.81 113 ARG A N 1
ATOM 869 C CA . ARG A 1 113 ? 0.491 -5.371 2.678 1 97.81 113 ARG A CA 1
ATOM 870 C C . ARG A 1 113 ? 1.939 -5.848 2.639 1 97.81 113 ARG A C 1
ATOM 872 O O . ARG A 1 113 ? 2.805 -5.277 3.309 1 97.81 113 ARG A O 1
ATOM 879 N N . PRO A 1 114 ? 2.26 -6.871 1.807 1 98.19 114 PRO A N 1
ATOM 880 C CA . PRO A 1 114 ? 3.672 -7.246 1.715 1 98.19 114 PRO A CA 1
ATOM 881 C C . PRO A 1 114 ? 4.547 -6.125 1.163 1 98.19 114 PRO A C 1
ATOM 883 O O . PRO A 1 114 ? 5.656 -5.902 1.654 1 98.19 114 PRO A O 1
ATOM 886 N N . MET A 1 115 ? 4.074 -5.434 0.137 1 98.06 115 MET A N 1
ATOM 887 C CA . MET A 1 115 ? 4.836 -4.348 -0.474 1 98.06 115 MET A CA 1
ATOM 888 C C . MET A 1 115 ? 5.125 -3.246 0.541 1 98.06 115 MET A C 1
ATOM 890 O O . MET A 1 115 ? 6.195 -2.641 0.516 1 98.06 115 MET A O 1
ATOM 894 N N . ALA A 1 116 ? 4.246 -3.057 1.528 1 98.06 116 ALA A N 1
ATOM 895 C CA . ALA A 1 116 ? 4.43 -2.068 2.588 1 98.06 116 ALA A CA 1
ATOM 896 C C . ALA A 1 116 ? 5.602 -2.439 3.49 1 98.06 116 ALA A C 1
ATOM 898 O O . ALA A 1 116 ? 6.07 -1.616 4.277 1 98.06 116 ALA A O 1
ATOM 899 N N . THR A 1 117 ? 6.148 -3.631 3.326 1 97.44 117 THR A N 1
ATOM 900 C CA . THR A 1 117 ? 7.293 -4.047 4.125 1 97.44 117 THR A CA 1
ATOM 901 C C . THR A 1 117 ? 8.523 -4.246 3.246 1 97.44 117 THR A C 1
ATOM 903 O O . THR A 1 117 ? 9.562 -4.715 3.717 1 97.44 117 THR A O 1
ATOM 906 N N . TRP A 1 118 ? 8.414 -3.953 1.966 1 98.25 118 TRP A N 1
ATOM 907 C CA . TRP A 1 118 ? 9.523 -4.16 1.045 1 98.25 118 TRP A CA 1
ATOM 908 C C . TRP A 1 118 ? 10.766 -3.412 1.513 1 98.25 118 TRP A C 1
ATOM 910 O O . TRP A 1 118 ? 11.875 -3.943 1.453 1 98.25 118 TRP A O 1
ATOM 920 N N . ALA A 1 119 ? 10.57 -2.148 1.976 1 96.69 119 ALA A N 1
ATOM 921 C CA . ALA A 1 119 ? 11.719 -1.369 2.422 1 96.69 119 ALA A CA 1
ATOM 922 C C . ALA A 1 119 ? 12.484 -2.104 3.518 1 96.69 119 ALA A C 1
ATOM 924 O O . ALA A 1 119 ? 13.711 -2.252 3.436 1 96.69 119 ALA A O 1
ATOM 925 N N . THR A 1 120 ? 11.758 -2.564 4.504 1 95.69 120 THR A N 1
ATOM 926 C CA . THR A 1 120 ? 12.367 -3.303 5.602 1 95.69 120 THR A CA 1
ATOM 927 C C . THR A 1 120 ? 12.938 -4.633 5.113 1 95.69 120 THR A C 1
ATOM 929 O O . THR A 1 120 ? 14.055 -5.004 5.465 1 95.69 120 THR A O 1
ATOM 932 N N . TYR A 1 121 ? 12.219 -5.34 4.289 1 97.38 121 TYR A N 1
ATOM 933 C CA . TYR A 1 121 ? 12.617 -6.648 3.783 1 97.38 121 TYR A CA 1
ATOM 934 C C . TYR A 1 121 ? 13.922 -6.555 3 1 97.38 121 TYR A C 1
ATOM 936 O O . TYR A 1 121 ? 14.859 -7.316 3.244 1 97.38 121 TYR A O 1
ATOM 944 N N . PHE A 1 122 ? 13.992 -5.598 2.045 1 97.62 122 PHE A N 1
ATOM 945 C CA . PHE A 1 122 ? 15.164 -5.496 1.183 1 97.62 122 PHE A CA 1
ATOM 946 C C . PHE A 1 122 ? 16.359 -4.93 1.948 1 97.62 122 PHE A C 1
ATOM 948 O O . PHE A 1 122 ? 17.5 -5.246 1.641 1 97.62 122 PHE A O 1
ATOM 955 N N . GLU A 1 123 ? 16.078 -4.117 2.961 1 95.75 123 GLU A N 1
ATOM 956 C CA . GLU A 1 123 ? 17.172 -3.67 3.83 1 95.75 123 GLU A CA 1
ATOM 957 C C . GLU A 1 123 ? 17.812 -4.844 4.559 1 95.75 123 GLU A C 1
ATOM 959 O O . GLU A 1 123 ? 19.031 -4.902 4.703 1 95.75 123 GLU A O 1
ATOM 964 N N . GLN A 1 124 ? 17.016 -5.789 4.973 1 95.25 124 GLN A N 1
ATOM 965 C CA . GLN A 1 124 ? 17.469 -6.926 5.762 1 95.25 124 GLN A CA 1
ATOM 966 C C . GLN A 1 124 ? 18.062 -8.008 4.871 1 95.25 124 GLN A C 1
ATOM 968 O O . GLN A 1 124 ? 18.969 -8.742 5.293 1 95.25 124 GLN A O 1
ATOM 973 N N . ASN A 1 125 ? 17.609 -8.086 3.656 1 95.81 125 ASN A N 1
ATOM 974 C CA . ASN A 1 125 ? 17.938 -9.25 2.844 1 95.81 125 ASN A CA 1
ATOM 975 C C . ASN A 1 125 ? 18.703 -8.852 1.58 1 95.81 125 ASN A C 1
ATOM 977 O O . ASN A 1 125 ? 19.234 -9.703 0.87 1 95.81 125 ASN A O 1
ATOM 981 N N . GLY A 1 126 ? 18.797 -7.512 1.356 1 95.62 126 GLY A N 1
ATOM 982 C CA . GLY A 1 126 ? 19.359 -7.031 0.103 1 95.62 126 GLY A CA 1
ATOM 983 C C . GLY A 1 126 ? 18.344 -6.973 -1.019 1 95.62 126 GLY A C 1
ATOM 984 O O . GLY A 1 126 ? 17.25 -7.527 -0.901 1 95.62 126 GLY A O 1
ATOM 985 N N . LEU A 1 127 ? 18.656 -6.246 -2.104 1 97.06 127 LEU A N 1
ATOM 986 C CA . LEU A 1 127 ? 17.812 -6.184 -3.289 1 97.06 127 LEU A CA 1
ATOM 987 C C . LEU A 1 127 ? 17.953 -7.441 -4.137 1 97.06 127 LEU A C 1
ATOM 989 O O . LEU A 1 127 ? 18.5 -7.387 -5.246 1 97.06 127 LEU A O 1
ATOM 993 N N . VAL A 1 128 ? 17.453 -8.531 -3.559 1 96.44 128 VAL A N 1
ATOM 994 C CA . VAL A 1 128 ? 17.547 -9.852 -4.164 1 96.44 128 VAL A CA 1
ATOM 995 C C . VAL A 1 128 ? 16.188 -10.547 -4.113 1 96.44 128 VAL A C 1
ATOM 997 O O . VAL A 1 128 ? 15.406 -10.32 -3.193 1 96.44 128 VAL A O 1
ATOM 1000 N N . GLU A 1 129 ? 15.844 -11.305 -5.129 1 94.19 129 GLU A N 1
ATOM 1001 C CA . GLU A 1 129 ? 14.617 -12.102 -5.059 1 94.19 129 GLU A CA 1
ATOM 1002 C C . GLU A 1 129 ? 14.656 -13.07 -3.883 1 94.19 129 GLU A C 1
ATOM 1004 O O . GLU A 1 129 ? 15.727 -13.539 -3.494 1 94.19 129 GLU A O 1
ATOM 1009 N N . PRO A 1 130 ? 13.516 -13.383 -3.359 1 94.81 130 PRO A N 1
ATOM 1010 C CA . PRO A 1 130 ? 13.508 -14.375 -2.281 1 94.81 130 PRO A CA 1
ATOM 1011 C C . PRO A 1 130 ? 14.062 -15.727 -2.725 1 94.81 130 PRO A C 1
ATOM 1013 O O . PRO A 1 130 ? 13.648 -16.266 -3.756 1 94.81 130 PRO A O 1
ATOM 1016 N N . ARG A 1 131 ? 15.008 -16.234 -1.959 1 93.69 131 ARG A N 1
ATOM 1017 C CA . ARG A 1 131 ? 15.625 -17.531 -2.262 1 93.69 131 ARG A CA 1
ATOM 1018 C C . ARG A 1 131 ? 15.312 -18.547 -1.18 1 93.69 131 ARG A C 1
ATOM 1020 O O . ARG A 1 131 ? 15.609 -19.734 -1.335 1 93.69 131 ARG A O 1
ATOM 1027 N N . ASP A 1 132 ? 14.75 -18.047 -0.105 1 94.94 132 ASP A N 1
ATOM 1028 C CA . ASP A 1 132 ? 14.336 -18.875 1.029 1 94.94 132 ASP A CA 1
ATOM 1029 C C . ASP A 1 132 ? 12.859 -18.656 1.349 1 94.94 132 ASP A C 1
ATOM 1031 O O . ASP A 1 132 ? 12.438 -17.547 1.65 1 94.94 132 ASP A O 1
ATOM 1035 N N . ALA A 1 133 ? 12.125 -19.766 1.315 1 94.75 133 ALA A N 1
ATOM 1036 C CA . ALA A 1 133 ? 10.672 -19.688 1.501 1 94.75 133 ALA A CA 1
ATOM 1037 C C . ALA A 1 133 ? 10.328 -19.188 2.896 1 94.75 133 ALA A C 1
ATOM 1039 O O . ALA A 1 133 ? 9.203 -18.734 3.139 1 94.75 133 ALA A O 1
ATOM 1040 N N . ASP A 1 134 ? 11.281 -19.266 3.824 1 95.19 134 ASP A N 1
ATOM 1041 C CA . ASP A 1 134 ? 11.031 -18.844 5.199 1 95.19 134 ASP A CA 1
ATOM 1042 C C . ASP A 1 134 ? 11.383 -17.375 5.391 1 95.19 134 ASP A C 1
ATOM 1044 O O . ASP A 1 134 ? 11.234 -16.828 6.484 1 95.19 134 ASP A O 1
ATOM 1048 N N . LYS A 1 135 ? 11.953 -16.75 4.375 1 96.38 135 LYS A N 1
ATOM 1049 C CA . LYS A 1 135 ? 12.289 -15.328 4.391 1 96.38 135 LYS A CA 1
ATOM 1050 C C . LYS A 1 135 ? 11.625 -14.594 3.229 1 96.38 135 LYS A C 1
ATOM 1052 O O . LYS A 1 135 ? 12.281 -14.281 2.232 1 96.38 135 LYS A O 1
ATOM 1057 N N . ILE A 1 136 ? 10.375 -14.289 3.404 1 97.25 136 ILE A N 1
ATOM 1058 C CA . ILE A 1 136 ? 9.602 -13.672 2.332 1 97.25 136 ILE A CA 1
ATOM 1059 C C . ILE A 1 136 ? 8.82 -12.477 2.879 1 97.25 136 ILE A C 1
ATOM 1061 O O . ILE A 1 136 ? 8.523 -12.414 4.074 1 97.25 136 ILE A O 1
ATOM 1065 N N . PRO A 1 137 ? 8.445 -11.492 2.051 1 97.75 137 PRO A N 1
ATOM 1066 C CA . PRO A 1 137 ? 7.715 -10.297 2.492 1 97.75 137 PRO A CA 1
ATOM 1067 C C . PRO A 1 137 ? 6.383 -10.633 3.154 1 97.75 137 PRO A C 1
ATOM 1069 O O . PRO A 1 137 ? 5.98 -9.969 4.113 1 97.75 137 PRO A O 1
ATOM 1072 N N . LEU A 1 138 ? 5.668 -11.656 2.656 1 97.81 138 LEU A N 1
ATOM 1073 C CA . LEU A 1 138 ? 4.375 -12.023 3.225 1 97.81 138 LEU A CA 1
ATOM 1074 C C . LEU A 1 138 ? 4.523 -12.445 4.684 1 97.81 138 LEU A C 1
ATOM 1076 O O . LEU A 1 138 ? 3.686 -12.094 5.52 1 97.81 138 LEU A O 1
ATOM 1080 N N . GLY A 1 139 ? 5.547 -13.242 4.941 1 97.56 139 GLY A N 1
ATOM 1081 C CA . GLY A 1 139 ? 5.805 -13.602 6.328 1 97.56 139 GLY A CA 1
ATOM 1082 C C . GLY A 1 139 ? 6.082 -12.406 7.219 1 97.56 139 GLY A C 1
ATOM 1083 O O . GLY A 1 139 ? 5.566 -12.328 8.336 1 97.56 139 GLY A O 1
ATOM 1084 N N . LEU A 1 140 ? 6.848 -11.508 6.707 1 96.56 140 LEU A N 1
ATOM 1085 C CA . LEU A 1 140 ? 7.219 -10.32 7.461 1 96.56 140 LEU A CA 1
ATOM 1086 C C . LEU A 1 140 ? 5.992 -9.461 7.758 1 96.56 140 LEU A C 1
ATOM 1088 O O . LEU A 1 140 ? 5.777 -9.055 8.898 1 96.56 140 LEU A O 1
ATOM 1092 N N . CYS A 1 141 ? 5.113 -9.219 6.785 1 96.31 141 CYS A N 1
ATOM 1093 C CA . CYS A 1 141 ? 4.02 -8.273 6.949 1 96.31 141 CYS A CA 1
ATOM 1094 C C . CYS A 1 141 ? 2.918 -8.859 7.824 1 96.31 141 CYS A C 1
ATOM 1096 O O . CYS A 1 141 ? 2.129 -8.117 8.414 1 96.31 141 CYS A O 1
ATOM 1098 N N . THR A 1 142 ? 2.863 -10.188 7.902 1 96.31 142 THR A N 1
ATOM 1099 C CA . THR A 1 142 ? 1.796 -10.82 8.664 1 96.31 142 THR A CA 1
ATOM 1100 C C . THR A 1 142 ? 2.271 -11.172 10.07 1 96.31 142 THR A C 1
ATOM 1102 O O . THR A 1 142 ? 1.517 -11.734 10.867 1 96.31 142 THR A O 1
ATOM 1105 N N . GLY A 1 143 ? 3.564 -10.922 10.375 1 95.06 143 GLY A N 1
ATOM 1106 C CA . GLY A 1 143 ? 4.129 -11.234 11.68 1 95.06 143 GLY A CA 1
ATOM 1107 C C . GLY A 1 143 ? 4.535 -12.688 11.812 1 95.06 143 GLY A C 1
ATOM 1108 O O . GLY A 1 143 ? 4.703 -13.188 12.93 1 95.06 143 GLY A O 1
ATOM 1109 N N . HIS A 1 144 ? 4.605 -13.375 10.664 1 97 144 HIS A N 1
ATOM 1110 C CA . HIS A 1 144 ? 4.949 -14.789 10.664 1 97 144 HIS A CA 1
ATOM 1111 C C . HIS A 1 144 ? 6.277 -15.039 9.953 1 97 144 HIS A C 1
ATOM 1113 O O . HIS A 1 144 ? 6.367 -15.906 9.078 1 97 144 HIS A O 1
ATOM 1119 N N . SER A 1 145 ? 7.23 -14.188 10.352 1 94.56 145 SER A N 1
ATOM 1120 C CA . SER A 1 145 ? 8.562 -14.43 9.805 1 94.56 145 SER A CA 1
ATOM 1121 C C . SER A 1 145 ? 9.023 -15.859 10.07 1 94.56 145 SER A C 1
ATOM 1123 O O . SER A 1 145 ? 8.781 -16.406 11.148 1 94.56 145 SER A O 1
ATOM 1125 N N . GLY A 1 146 ? 9.594 -16.484 9.18 1 95.94 146 GLY A N 1
ATOM 1126 C CA . GLY A 1 146 ? 10.07 -17.859 9.312 1 95.94 146 GLY A CA 1
ATOM 1127 C C . GLY A 1 146 ? 9.117 -18.875 8.711 1 95.94 146 GLY A C 1
ATOM 1128 O O . GLY A 1 146 ? 9.445 -20.062 8.625 1 95.94 146 GLY A O 1
ATOM 1129 N N . LEU A 1 147 ? 7.945 -18.406 8.32 1 96.06 147 LEU A N 1
ATOM 1130 C CA . LEU A 1 147 ? 6.984 -19.312 7.695 1 96.06 147 LEU A CA 1
ATOM 1131 C C . LEU A 1 147 ? 6.922 -19.062 6.188 1 96.06 147 LEU A C 1
ATOM 1133 O O . LEU A 1 147 ? 7.023 -17.922 5.734 1 96.06 147 LEU A O 1
ATOM 1137 N N . ASP A 1 148 ? 6.711 -20.109 5.465 1 94.44 148 ASP A N 1
ATOM 1138 C CA . ASP A 1 148 ? 6.465 -19.984 4.031 1 94.44 148 ASP A CA 1
ATOM 1139 C C . ASP A 1 148 ? 5.004 -19.625 3.754 1 94.44 148 ASP A C 1
ATOM 1141 O O . ASP A 1 148 ? 4.238 -19.359 4.684 1 94.44 148 ASP A O 1
ATOM 1145 N N . LEU A 1 149 ? 4.625 -19.516 2.527 1 94.5 149 LEU A N 1
ATOM 1146 C CA . LEU A 1 149 ? 3.277 -19.125 2.121 1 94.5 149 LEU A CA 1
ATOM 1147 C C . LEU A 1 149 ? 2.229 -19.969 2.834 1 94.5 149 LEU A C 1
ATOM 1149 O O . LEU A 1 149 ? 1.312 -19.422 3.459 1 94.5 149 LEU A O 1
ATOM 1153 N N . TYR A 1 150 ? 2.371 -21.234 2.795 1 91.06 150 TYR A N 1
ATOM 1154 C CA . TYR A 1 150 ? 1.348 -22.141 3.314 1 91.06 150 TYR A CA 1
ATOM 1155 C C . TYR A 1 150 ? 1.329 -22.125 4.836 1 91.06 150 TYR A C 1
ATOM 1157 O O . TYR A 1 150 ? 0.274 -22.281 5.453 1 91.06 150 TYR A O 1
ATOM 1165 N N . GLY A 1 151 ? 2.531 -21.969 5.422 1 93.94 151 GLY A N 1
ATOM 1166 C CA . GLY A 1 151 ? 2.564 -21.734 6.859 1 93.94 151 GLY A CA 1
ATOM 1167 C C . GLY A 1 151 ? 1.796 -20.5 7.281 1 93.94 151 GLY A C 1
ATOM 1168 O O . GLY A 1 151 ? 1.063 -20.531 8.273 1 93.94 151 GLY A O 1
ATOM 1169 N N . VAL A 1 152 ? 1.933 -19.422 6.543 1 96.31 152 VAL A N 1
ATOM 1170 C CA . VAL A 1 152 ? 1.219 -18.188 6.82 1 96.31 152 VAL A CA 1
ATOM 1171 C C . VAL A 1 152 ? -0.284 -18.406 6.66 1 96.31 152 VAL A C 1
ATOM 1173 O O . VAL A 1 152 ? -1.076 -17.953 7.492 1 96.31 152 VAL A O 1
ATOM 1176 N N . LEU A 1 153 ? -0.671 -19.094 5.598 1 93.81 153 LEU A N 1
ATOM 1177 C CA . LEU A 1 153 ? -2.086 -19.344 5.344 1 93.81 153 LEU A CA 1
ATOM 1178 C C . LEU A 1 153 ? -2.691 -20.188 6.453 1 93.81 153 LEU A C 1
ATOM 1180 O O . LEU A 1 153 ? -3.852 -20 6.828 1 93.81 153 LEU A O 1
ATOM 1184 N N . ASP A 1 154 ? -1.904 -21.094 6.984 1 92.75 154 ASP A N 1
ATOM 1185 C CA . ASP A 1 154 ? -2.367 -21.906 8.102 1 92.75 154 ASP A CA 1
ATOM 1186 C C . ASP A 1 154 ? -2.59 -21.047 9.352 1 92.75 154 ASP A C 1
ATOM 1188 O O . ASP A 1 154 ? -3.549 -21.266 10.094 1 92.75 154 ASP A O 1
ATOM 1192 N N . ALA A 1 155 ? -1.714 -20.172 9.531 1 95.5 155 ALA A N 1
ATOM 1193 C CA . ALA A 1 155 ? -1.765 -19.328 10.719 1 95.5 155 ALA A CA 1
ATOM 1194 C C . ALA A 1 155 ? -2.848 -18.25 10.578 1 95.5 155 ALA A C 1
ATOM 1196 O O . ALA A 1 155 ? -3.336 -17.719 11.578 1 95.5 155 ALA A O 1
ATOM 1197 N N . GLU A 1 156 ? -3.229 -17.969 9.344 1 95.5 156 GLU A N 1
ATOM 1198 C CA . GLU A 1 156 ? -4.184 -16.906 9.047 1 95.5 156 GLU A CA 1
ATOM 1199 C C . GLU A 1 156 ? -5.359 -17.422 8.234 1 95.5 156 GLU A C 1
ATOM 1201 O O . GLU A 1 156 ? -5.426 -17.219 7.02 1 95.5 156 GLU A O 1
ATOM 1206 N N . PRO A 1 157 ? -6.371 -17.922 8.828 1 91.94 157 PRO A N 1
ATOM 1207 C CA . PRO A 1 157 ? -7.465 -18.609 8.133 1 91.94 157 PRO A CA 1
ATOM 1208 C C . PRO A 1 157 ? -8.211 -17.688 7.168 1 91.94 157 PRO A C 1
ATOM 1210 O O . PRO A 1 157 ? -8.648 -18.125 6.102 1 91.94 157 PRO A O 1
ATOM 1213 N N . GLN A 1 158 ? -8.375 -16.453 7.586 1 91 158 GLN A N 1
ATOM 1214 C CA . GLN A 1 158 ? -9.07 -15.523 6.699 1 91 158 GLN A CA 1
ATOM 1215 C C . GLN A 1 158 ? -8.273 -15.273 5.426 1 91 158 GLN A C 1
ATOM 1217 O O . GLN A 1 158 ? -8.844 -15.148 4.34 1 91 158 GLN A O 1
ATOM 1222 N N . LEU A 1 159 ? -6.984 -15.18 5.586 1 93.38 159 LEU A N 1
ATOM 1223 C CA . LEU A 1 159 ? -6.109 -15.031 4.426 1 93.38 159 LEU A CA 1
ATOM 1224 C C . LEU A 1 159 ? -6.156 -16.266 3.541 1 93.38 159 LEU A C 1
ATOM 1226 O O . LEU A 1 159 ? -6.129 -16.156 2.312 1 93.38 159 LEU A O 1
ATOM 1230 N N . ALA A 1 160 ? -6.215 -17.391 4.156 1 90.81 160 ALA A N 1
ATOM 1231 C CA . ALA A 1 160 ? -6.285 -18.656 3.424 1 90.81 160 ALA A CA 1
ATOM 1232 C C . ALA A 1 160 ? -7.539 -18.719 2.559 1 90.81 160 ALA A C 1
ATOM 1234 O O . ALA A 1 160 ? -7.484 -19.141 1.402 1 90.81 160 ALA A O 1
ATOM 1235 N N . LYS A 1 161 ? -8.625 -18.312 3.127 1 87.5 161 LYS A N 1
ATOM 1236 C CA . LYS A 1 161 ? -9.883 -18.297 2.393 1 87.5 161 LYS A CA 1
ATOM 1237 C C . LYS A 1 161 ? -9.789 -17.391 1.162 1 87.5 161 LYS A C 1
ATOM 1239 O O . LYS A 1 161 ? -10.266 -17.766 0.085 1 87.5 161 LYS A O 1
ATOM 1244 N N . LEU A 1 162 ? -9.219 -16.234 1.395 1 88.56 162 LEU A N 1
ATOM 1245 C CA . LEU A 1 162 ? -9.055 -15.289 0.296 1 88.56 162 LEU A CA 1
ATOM 1246 C C . LEU A 1 162 ? -8.156 -15.867 -0.789 1 88.56 162 LEU A C 1
ATOM 1248 O O . LEU A 1 162 ? -8.453 -15.742 -1.979 1 88.56 162 LEU A O 1
ATOM 1252 N N . PHE A 1 163 ? -7.078 -16.453 -0.418 1 88.5 163 PHE A N 1
ATOM 1253 C CA . PHE A 1 163 ? -6.133 -17.047 -1.355 1 88.5 163 PHE A CA 1
ATOM 1254 C C . PHE A 1 163 ? -6.793 -18.141 -2.174 1 88.5 163 PHE A C 1
ATOM 1256 O O . PHE A 1 163 ? -6.66 -18.172 -3.398 1 88.5 163 PHE A O 1
ATOM 1263 N N . ASN A 1 164 ? -7.484 -18.969 -1.522 1 79.31 164 ASN A N 1
ATOM 1264 C CA . ASN A 1 164 ? -8.148 -20.094 -2.168 1 79.31 164 ASN A CA 1
ATOM 1265 C C . ASN A 1 164 ? -9.219 -19.625 -3.152 1 79.31 164 ASN A C 1
ATOM 1267 O O . ASN A 1 164 ? -9.367 -20.203 -4.23 1 79.31 164 ASN A O 1
ATOM 1271 N N . SER A 1 165 ? -9.93 -18.625 -2.727 1 79.44 165 SER A N 1
ATOM 1272 C CA . SER A 1 165 ? -10.961 -18.078 -3.6 1 79.44 165 SER A CA 1
ATOM 1273 C C . SER A 1 165 ? -10.359 -17.516 -4.879 1 79.44 165 SER A C 1
ATOM 1275 O O . SER A 1 165 ? -10.93 -17.672 -5.961 1 79.44 165 SER A O 1
ATOM 1277 N N . ALA A 1 166 ? -9.281 -16.875 -4.73 1 78.69 166 ALA A N 1
ATOM 1278 C CA . ALA A 1 166 ? -8.602 -16.312 -5.895 1 78.69 166 ALA A CA 1
ATOM 1279 C C . ALA A 1 166 ? -8.102 -17.406 -6.828 1 78.69 166 ALA A C 1
ATOM 1281 O O . ALA A 1 166 ? -8.203 -17.281 -8.047 1 78.69 166 ALA A O 1
ATOM 1282 N N . GLN A 1 167 ? -7.559 -18.406 -6.27 1 74.69 167 GLN A N 1
ATOM 1283 C CA . GLN A 1 167 ? -7.043 -19.516 -7.062 1 74.69 167 GLN A CA 1
ATOM 1284 C C . GLN A 1 167 ? -8.172 -20.234 -7.801 1 74.69 167 GLN A C 1
ATOM 1286 O O . GLN A 1 167 ? -7.992 -20.672 -8.945 1 74.69 167 GLN A O 1
ATOM 1291 N N . GLU A 1 168 ? -9.25 -20.438 -7.09 1 68.5 168 GLU A N 1
ATOM 1292 C CA . GLU A 1 168 ? -10.406 -21.078 -7.711 1 68.5 168 GLU A CA 1
ATOM 1293 C C . GLU A 1 168 ? -10.875 -20.312 -8.938 1 68.5 168 GLU A C 1
ATOM 1295 O O . GLU A 1 168 ? -11.227 -20.922 -9.953 1 68.5 168 GLU A O 1
ATOM 1300 N N . ARG A 1 169 ? -10.812 -19.078 -8.922 1 65.38 169 ARG A N 1
ATOM 1301 C CA . ARG A 1 169 ? -11.266 -18.234 -10.023 1 65.38 169 ARG A CA 1
ATOM 1302 C C . ARG A 1 169 ? -10.281 -18.281 -11.188 1 65.38 169 ARG A C 1
ATOM 1304 O O . ARG A 1 169 ? -10.68 -18.203 -12.352 1 65.38 169 ARG A O 1
ATOM 1311 N N . SER A 1 170 ? -9.055 -18.484 -10.828 1 62.84 170 SER A N 1
ATOM 1312 C CA . SER A 1 170 ? -8.016 -18.5 -11.852 1 62.84 170 SER A CA 1
ATOM 1313 C C . SER A 1 170 ? -7.938 -19.859 -12.539 1 62.84 170 SER A C 1
ATOM 1315 O O . SER A 1 170 ? -7.441 -19.969 -13.664 1 62.84 170 SER A O 1
ATOM 1317 N N . ALA A 1 171 ? -8.336 -20.875 -11.961 1 57.38 171 ALA A N 1
ATOM 1318 C CA . ALA A 1 171 ? -8.234 -22.25 -12.453 1 57.38 171 ALA A CA 1
ATOM 1319 C C . ALA A 1 171 ? -9.102 -22.453 -13.688 1 57.38 171 ALA A C 1
ATOM 1321 O O . ALA A 1 171 ? -8.773 -23.266 -14.562 1 57.38 171 ALA A O 1
ATOM 1322 N N . ARG A 1 172 ? -10.078 -21.75 -13.836 1 56.91 172 ARG A N 1
ATOM 1323 C CA . ARG A 1 172 ? -11.023 -21.984 -14.93 1 56.91 172 ARG A CA 1
ATOM 1324 C C . ARG A 1 172 ? -10.406 -21.609 -16.266 1 56.91 172 ARG A C 1
ATOM 1326 O O . ARG A 1 172 ? -10.859 -22.078 -17.312 1 56.91 172 ARG A O 1
ATOM 1333 N N . ILE A 1 173 ? -9.266 -21.062 -16.156 1 56.91 173 ILE A N 1
ATOM 1334 C CA . ILE A 1 173 ? -8.727 -20.453 -17.359 1 56.91 173 ILE A CA 1
ATOM 1335 C C . ILE A 1 173 ? -7.777 -21.438 -18.047 1 56.91 173 ILE A C 1
ATOM 1337 O O . ILE A 1 173 ? -7.512 -21.312 -19.25 1 56.91 173 ILE A O 1
ATOM 1341 N N . CYS A 1 174 ? -7.492 -22.609 -17.453 1 66.81 174 CYS A N 1
ATOM 1342 C CA . CYS A 1 174 ? -6.406 -23.391 -18.047 1 66.81 174 CYS A CA 1
ATOM 1343 C C . CYS A 1 174 ? -6.883 -24.781 -18.422 1 66.81 174 CYS A C 1
ATOM 1345 O O . CYS A 1 174 ? -6.477 -25.781 -17.812 1 66.81 174 CYS A O 1
ATOM 1347 N N . SER A 1 175 ? -7.773 -24.875 -19.453 1 72.06 175 SER A N 1
ATOM 1348 C CA . SER A 1 175 ? -8.195 -26.188 -19.922 1 72.06 175 SER A CA 1
ATOM 1349 C C . SER A 1 175 ? -7.117 -26.844 -20.781 1 72.06 175 SER A C 1
ATOM 1351 O O . SER A 1 175 ? -6.473 -26.172 -21.594 1 72.06 175 SER A O 1
ATOM 1353 N N . LEU A 1 176 ? -6.898 -28.156 -20.531 1 84.75 176 LEU A N 1
ATOM 1354 C CA . LEU A 1 176 ? -5.91 -28.891 -21.312 1 84.75 176 LEU A CA 1
ATOM 1355 C C . LEU A 1 176 ? -6.547 -29.5 -22.562 1 84.75 176 LEU A C 1
ATOM 1357 O O . LEU A 1 176 ? -5.859 -30.109 -23.375 1 84.75 176 LEU A O 1
ATOM 1361 N N . LYS A 1 177 ? -7.816 -29.125 -22.656 1 82.88 177 LYS A N 1
ATOM 1362 C CA . LYS A 1 177 ? -8.508 -29.641 -23.828 1 82.88 177 LYS A CA 1
ATOM 1363 C C . LYS A 1 177 ? -7.887 -29.094 -25.109 1 82.88 177 LYS A C 1
ATOM 1365 O O . LYS A 1 177 ? -7.641 -27.891 -25.219 1 82.88 177 LYS A O 1
ATOM 1370 N N . ASP A 1 178 ? -7.492 -29.969 -26 1 84.94 178 ASP A N 1
ATOM 1371 C CA . ASP A 1 178 ? -6.922 -29.656 -27.312 1 84.94 178 ASP A CA 1
ATOM 1372 C C . ASP A 1 178 ? -5.512 -29.094 -27.172 1 84.94 178 ASP A C 1
ATOM 1374 O O . ASP A 1 178 ? -4.98 -28.516 -28.125 1 84.94 178 ASP A O 1
ATOM 1378 N N . VAL A 1 179 ? -4.941 -29.109 -26.031 1 90.94 179 VAL A N 1
ATOM 1379 C CA . VAL A 1 179 ? -3.58 -28.625 -25.812 1 90.94 179 VAL A CA 1
ATOM 1380 C C . VAL A 1 179 ? -2.631 -29.812 -25.656 1 90.94 179 VAL A C 1
ATOM 1382 O O . VAL A 1 179 ? -1.562 -29.844 -26.281 1 90.94 179 VAL A O 1
ATOM 1385 N N . TYR A 1 180 ? -3.09 -30.734 -24.922 1 94.88 180 TYR A N 1
ATOM 1386 C CA . TYR A 1 180 ? -2.268 -31.922 -24.672 1 94.88 180 TYR A CA 1
ATOM 1387 C C . TYR A 1 180 ? -3.055 -33.188 -24.906 1 94.88 180 TYR A C 1
ATOM 1389 O O . TYR A 1 180 ? -4.207 -33.312 -24.484 1 94.88 180 TYR A O 1
ATOM 1397 N N . ASP A 1 181 ? -2.52 -34.156 -25.578 1 95.12 181 ASP A N 1
ATOM 1398 C CA . ASP A 1 181 ? -3.16 -35.438 -25.938 1 95.12 181 ASP A CA 1
ATOM 1399 C C . ASP A 1 181 ? -2.791 -36.531 -24.938 1 95.12 181 ASP A C 1
ATOM 1401 O O . ASP A 1 181 ? -1.631 -36.938 -24.859 1 95.12 181 ASP A O 1
ATOM 1405 N N . PHE A 1 182 ? -3.82 -37.031 -24.219 1 96.31 182 PHE A N 1
ATOM 1406 C CA . PHE A 1 182 ? -3.604 -38.062 -23.203 1 96.31 182 PHE A CA 1
ATOM 1407 C C . PHE A 1 182 ? -3.824 -39.438 -23.781 1 96.31 182 PHE A C 1
ATOM 1409 O O . PHE A 1 182 ? -3.809 -40.438 -23.062 1 96.31 182 PHE A O 1
ATOM 1416 N N . SER A 1 183 ? -3.998 -39.594 -25.062 1 94.69 183 SER A N 1
ATOM 1417 C CA . SER A 1 183 ? -4.383 -40.844 -25.688 1 94.69 183 SER A CA 1
ATOM 1418 C C . SER A 1 183 ? -3.352 -41.938 -25.422 1 94.69 183 SER A C 1
ATOM 1420 O O . SER A 1 183 ? -3.695 -43.125 -25.344 1 94.69 183 SER A O 1
ATOM 1422 N N . TYR A 1 184 ? -2.109 -41.594 -25.203 1 93.19 184 TYR A N 1
ATOM 1423 C CA . TYR A 1 184 ? -1.044 -42.562 -24.969 1 93.19 184 TYR A CA 1
ATOM 1424 C C . TYR A 1 184 ? -1.261 -43.312 -23.656 1 93.19 184 TYR A C 1
ATOM 1426 O O . TYR A 1 184 ? -0.757 -44.406 -23.484 1 93.19 184 TYR A O 1
ATOM 1434 N N . VAL A 1 185 ? -2.006 -42.719 -22.75 1 93.88 185 VAL A N 1
ATOM 1435 C CA . VAL A 1 185 ? -2.268 -43.312 -21.453 1 93.88 185 VAL A CA 1
ATOM 1436 C C . VAL A 1 185 ? -3.023 -44.625 -21.641 1 93.88 185 VAL A C 1
ATOM 1438 O O . VAL A 1 185 ? -2.828 -45.594 -20.875 1 93.88 185 VAL A O 1
ATOM 1441 N N . ARG A 1 186 ? -3.855 -44.656 -22.688 1 89.5 186 ARG A N 1
ATOM 1442 C CA . ARG A 1 186 ? -4.609 -45.875 -22.984 1 89.5 186 ARG A CA 1
ATOM 1443 C C . ARG A 1 186 ? -3.678 -47.062 -23.219 1 89.5 186 ARG A C 1
ATOM 1445 O O . ARG A 1 186 ? -3.91 -48.156 -22.703 1 89.5 186 ARG A O 1
ATOM 1452 N N . GLY A 1 187 ? -2.756 -46.812 -24.031 1 86.5 187 GLY A N 1
ATOM 1453 C CA . GLY A 1 187 ? -1.815 -47.875 -24.375 1 86.5 187 GLY A CA 1
ATOM 1454 C C . GLY A 1 187 ? -1.021 -48.375 -23.172 1 86.5 187 GLY A C 1
ATOM 1455 O O . GLY A 1 187 ? -0.755 -49.562 -23.047 1 86.5 187 GLY A O 1
ATOM 1456 N N . VAL A 1 188 ? -0.751 -47.5 -22.297 1 87.06 188 VAL A N 1
ATOM 1457 C CA . VAL A 1 188 ? 0.068 -47.844 -21.125 1 87.06 188 VAL A CA 1
ATOM 1458 C C . VAL A 1 188 ? -0.761 -48.625 -20.125 1 87.06 188 VAL A C 1
ATOM 1460 O O . VAL A 1 188 ? -0.265 -49.594 -19.516 1 87.06 188 VAL A O 1
ATOM 1463 N N . LEU A 1 189 ? -2.039 -48.25 -19.969 1 84.19 189 LEU A N 1
ATOM 1464 C CA . LEU A 1 189 ? -2.885 -48.906 -18.969 1 84.19 189 LEU A CA 1
ATOM 1465 C C . LEU A 1 189 ? -3.316 -50.281 -19.422 1 84.19 189 LEU A C 1
ATOM 1467 O O . LEU A 1 189 ? -3.562 -51.156 -18.594 1 84.19 189 LEU A O 1
ATOM 1471 N N . VAL A 1 190 ? -3.586 -50.562 -20.641 1 75.62 190 VAL A N 1
ATOM 1472 C CA . VAL A 1 190 ? -3.99 -51.875 -21.156 1 75.62 190 VAL A CA 1
ATOM 1473 C C . VAL A 1 190 ? -2.82 -52.844 -21.078 1 75.62 190 VAL A C 1
ATOM 1475 O O . VAL A 1 190 ? -3.006 -54 -20.734 1 75.62 190 VAL A O 1
ATOM 1478 N N . GLU A 1 191 ? -1.815 -52.5 -21.547 1 63.19 191 GLU A N 1
ATOM 1479 C CA . GLU A 1 191 ? -0.655 -53.375 -21.578 1 63.19 191 GLU A CA 1
ATOM 1480 C C . GLU A 1 191 ? -0.26 -53.844 -20.172 1 63.19 191 GLU A C 1
ATOM 1482 O O . GLU A 1 191 ? 0.21 -54.969 -19.984 1 63.19 191 GLU A O 1
ATOM 1487 N N . ALA A 1 192 ? -0.351 -52.875 -19.344 1 55.09 192 ALA A N 1
ATOM 1488 C CA . ALA A 1 192 ? 0.149 -53.188 -18 1 55.09 192 ALA A CA 1
ATOM 1489 C C . ALA A 1 192 ? -0.964 -53.719 -17.125 1 55.09 192 ALA A C 1
ATOM 1491 O O . ALA A 1 192 ? -2.086 -53.219 -17.125 1 55.09 192 ALA A O 1
ATOM 1492 N N . ASP A 1 193 ? -1.473 -54.938 -17.266 1 53.28 193 ASP A N 1
ATOM 1493 C CA . ASP A 1 193 ? -2.326 -55.469 -16.219 1 53.28 193 ASP A CA 1
ATOM 1494 C C . ASP A 1 193 ? -2.135 -54.688 -14.914 1 53.28 193 ASP A C 1
ATOM 1496 O O . ASP A 1 193 ? -1.8 -55.281 -13.883 1 53.28 193 ASP A O 1
ATOM 1500 N N . THR A 1 194 ? -1.883 -53.312 -14.984 1 62.97 194 THR A N 1
ATOM 1501 C CA . THR A 1 194 ? -1.111 -52.656 -13.938 1 62.97 194 THR A CA 1
ATOM 1502 C C . THR A 1 194 ? -2.025 -51.844 -13.008 1 62.97 194 THR A C 1
ATOM 1504 O O . THR A 1 194 ? -3.086 -51.375 -13.43 1 62.97 194 THR A O 1
ATOM 1507 N N . THR A 1 195 ? -2.01 -52.156 -11.805 1 79.81 195 THR A N 1
ATOM 1508 C CA . THR A 1 195 ? -2.537 -51.438 -10.648 1 79.81 195 THR A CA 1
ATOM 1509 C C . THR A 1 195 ? -1.804 -50.125 -10.453 1 79.81 195 THR A C 1
ATOM 1511 O O . THR A 1 195 ? -1.988 -49.438 -9.43 1 79.81 195 THR A O 1
ATOM 1514 N N . ARG A 1 196 ? -1.172 -49.75 -11.625 1 89.62 196 ARG A N 1
ATOM 1515 C CA . ARG A 1 196 ? -0.4 -48.5 -11.477 1 89.62 196 ARG A CA 1
ATOM 1516 C C . ARG A 1 196 ? -1.303 -47.281 -11.555 1 89.62 196 ARG A C 1
ATOM 1518 O O . ARG A 1 196 ? -2.285 -47.281 -12.305 1 89.62 196 ARG A O 1
ATOM 1525 N N . PRO A 1 197 ? -0.962 -46.281 -10.844 1 95.62 197 PRO A N 1
ATOM 1526 C CA . PRO A 1 197 ? -1.754 -45.031 -10.961 1 95.62 197 PRO A CA 1
ATOM 1527 C C . PRO A 1 197 ? -1.699 -44.438 -12.359 1 95.62 197 PRO A C 1
ATOM 1529 O O . PRO A 1 197 ? -0.646 -44.438 -13 1 95.62 197 PRO A O 1
ATOM 1532 N N . ALA A 1 198 ? -2.803 -44 -12.898 1 96.44 198 ALA A N 1
ATOM 1533 C CA . ALA A 1 198 ? -2.879 -43.406 -14.219 1 96.44 198 ALA A CA 1
ATOM 1534 C C . ALA A 1 198 ? -2.4 -41.938 -14.18 1 96.44 198 ALA A C 1
ATOM 1536 O O . ALA A 1 198 ? -1.46 -41.594 -14.891 1 96.44 198 ALA A O 1
ATOM 1537 N N . ILE A 1 199 ? -3.055 -41.094 -13.398 1 97.56 199 ILE A N 1
ATOM 1538 C CA . ILE A 1 199 ? -2.703 -39.688 -13.266 1 97.56 199 ILE A CA 1
ATOM 1539 C C . ILE A 1 199 ? -2.654 -39.312 -11.789 1 97.56 199 ILE A C 1
ATOM 1541 O O . ILE A 1 199 ? -3.59 -39.594 -11.039 1 97.56 199 ILE A O 1
ATOM 1545 N N . VAL A 1 200 ? -1.589 -38.812 -11.344 1 98.25 200 VAL A N 1
ATOM 1546 C CA . VAL A 1 200 ? -1.477 -38.188 -10.031 1 98.25 200 VAL A CA 1
ATOM 1547 C C . VAL A 1 200 ? -1.407 -36.688 -10.188 1 98.25 200 VAL A C 1
ATOM 1549 O O . VAL A 1 200 ? -0.451 -36.156 -10.758 1 98.25 200 VAL A O 1
ATOM 1552 N N . ASP A 1 201 ? -2.396 -35.969 -9.734 1 97.38 201 ASP A N 1
ATOM 1553 C CA . ASP A 1 201 ? -2.455 -34.531 -9.75 1 97.38 201 ASP A CA 1
ATOM 1554 C C . ASP A 1 201 ? -1.861 -33.938 -8.469 1 97.38 201 ASP A C 1
ATOM 1556 O O . ASP A 1 201 ? -2.547 -33.844 -7.453 1 97.38 201 ASP A O 1
ATOM 1560 N N . ILE A 1 202 ? -0.627 -33.531 -8.578 1 97.69 202 ILE A N 1
ATOM 1561 C CA . ILE A 1 202 ? 0.107 -33.031 -7.418 1 97.69 202 ILE A CA 1
ATOM 1562 C C . ILE A 1 202 ? -0.236 -31.578 -7.184 1 97.69 202 ILE A C 1
ATOM 1564 O O . ILE A 1 202 ? -0.112 -30.75 -8.094 1 97.69 202 ILE A O 1
ATOM 1568 N N . GLY A 1 203 ? -0.583 -31.234 -5.957 1 94.06 203 GLY A N 1
ATOM 1569 C CA . GLY A 1 203 ? -1.107 -29.906 -5.676 1 94.06 203 GLY A CA 1
ATOM 1570 C C . GLY A 1 203 ? -2.469 -29.656 -6.301 1 94.06 203 GLY A C 1
ATOM 1571 O O . GLY A 1 203 ? -2.76 -28.547 -6.746 1 94.06 203 GLY A O 1
ATOM 1572 N N . GLY A 1 204 ? -3.312 -30.656 -6.359 1 90.69 204 GLY A N 1
ATOM 1573 C CA . GLY A 1 204 ? -4.516 -30.625 -7.176 1 90.69 204 GLY A CA 1
ATOM 1574 C C . GLY A 1 204 ? -5.707 -30.016 -6.465 1 90.69 204 GLY A C 1
ATOM 1575 O O . GLY A 1 204 ? -6.742 -29.75 -7.086 1 90.69 204 GLY A O 1
ATOM 1576 N N . SER A 1 205 ? -5.555 -29.766 -5.184 1 88.25 205 SER A N 1
ATOM 1577 C CA . SER A 1 205 ? -6.605 -29.141 -4.383 1 88.25 205 SER A CA 1
ATOM 1578 C C . SER A 1 205 ? -7.934 -29.875 -4.551 1 88.25 205 SER A C 1
ATOM 1580 O O . SER A 1 205 ? -8.008 -31.094 -4.383 1 88.25 205 SER A O 1
ATOM 1582 N N . HIS A 1 206 ? -9 -29.219 -5.098 1 84.12 206 HIS A N 1
ATOM 1583 C CA . HIS A 1 206 ? -10.336 -29.781 -5.211 1 84.12 206 HIS A CA 1
ATOM 1584 C C . HIS A 1 206 ? -10.438 -30.719 -6.406 1 84.12 206 HIS A C 1
ATOM 1586 O O . HIS A 1 206 ? -11.5 -31.297 -6.668 1 84.12 206 HIS A O 1
ATOM 1592 N N . GLY A 1 207 ? -9.406 -30.875 -7.109 1 88.12 207 GLY A N 1
ATOM 1593 C CA . GLY A 1 207 ? -9.344 -31.859 -8.188 1 88.12 207 GLY A CA 1
ATOM 1594 C C . GLY A 1 207 ? -10.016 -31.391 -9.461 1 88.12 207 GLY A C 1
ATOM 1595 O O . GLY A 1 207 ? -10.305 -32.188 -10.352 1 88.12 207 GLY A O 1
ATOM 1596 N N . LEU A 1 208 ? -10.227 -30.094 -9.555 1 84.25 208 LEU A N 1
ATOM 1597 C CA . LEU A 1 208 ? -10.945 -29.562 -10.703 1 84.25 208 LEU A CA 1
ATOM 1598 C C . LEU A 1 208 ? -10.195 -29.828 -12 1 84.25 208 LEU A C 1
ATOM 1600 O O . LEU A 1 208 ? -10.797 -30.219 -13 1 84.25 208 LEU A O 1
ATOM 1604 N N . ALA A 1 209 ? -8.914 -29.656 -11.992 1 88.38 209 ALA A N 1
ATOM 1605 C CA . ALA A 1 209 ? -8.109 -29.891 -13.188 1 88.38 209 ALA A CA 1
ATOM 1606 C C . ALA A 1 209 ? -8.156 -31.375 -13.586 1 88.38 209 ALA A C 1
ATOM 1608 O O . ALA A 1 209 ? -8.328 -31.688 -14.766 1 88.38 209 ALA A O 1
ATOM 1609 N N . LEU A 1 210 ? -7.992 -32.219 -12.625 1 92.19 210 LEU A N 1
ATOM 1610 C CA . LEU A 1 210 ? -8.055 -33.656 -12.891 1 92.19 210 LEU A CA 1
ATOM 1611 C C . LEU A 1 210 ? -9.438 -34.062 -13.398 1 92.19 210 LEU A C 1
ATOM 1613 O O . LEU A 1 210 ? -9.555 -34.844 -14.328 1 92.19 210 LEU A O 1
ATOM 1617 N N . GLY A 1 211 ? -10.453 -33.5 -12.773 1 90.81 211 GLY A N 1
ATOM 1618 C CA . GLY A 1 211 ? -11.812 -33.75 -13.234 1 90.81 211 GLY A CA 1
ATOM 1619 C C . GLY A 1 211 ? -12.016 -33.406 -14.695 1 90.81 211 GLY A C 1
ATOM 1620 O O . GLY A 1 211 ? -12.641 -34.156 -15.445 1 90.81 211 GLY A O 1
ATOM 1621 N N . GLU A 1 212 ? -11.508 -32.25 -15.094 1 88.81 212 GLU A N 1
ATOM 1622 C CA . GLU A 1 212 ? -11.617 -31.828 -16.484 1 88.81 212 GLU A CA 1
ATOM 1623 C C . GLU A 1 212 ? -10.875 -32.781 -17.422 1 88.81 212 GLU A C 1
ATOM 1625 O O . GLU A 1 212 ? -11.359 -33.094 -18.516 1 88.81 212 GLU A O 1
ATOM 1630 N N . ILE A 1 213 ? -9.727 -33.219 -17.031 1 92.88 213 ILE A N 1
ATOM 1631 C CA . ILE A 1 213 ? -8.953 -34.188 -17.828 1 92.88 213 ILE A CA 1
ATOM 1632 C C . ILE A 1 213 ? -9.758 -35.469 -18.016 1 92.88 213 ILE A C 1
ATOM 1634 O O . ILE A 1 213 ? -9.836 -36 -19.125 1 92.88 213 ILE A O 1
ATOM 1638 N N . LEU A 1 214 ? -10.414 -35.906 -16.938 1 93.31 214 LEU A N 1
ATOM 1639 C CA . LEU A 1 214 ? -11.148 -37.156 -16.969 1 93.31 214 LEU A CA 1
ATOM 1640 C C . LEU A 1 214 ? -12.406 -37.031 -17.828 1 93.31 214 LEU A C 1
ATOM 1642 O O . LEU A 1 214 ? -12.797 -38 -18.5 1 93.31 214 LEU A O 1
ATOM 1646 N N . VAL A 1 215 ? -13.039 -35.875 -17.766 1 91.38 215 VAL A N 1
ATOM 1647 C CA . VAL A 1 215 ? -14.211 -35.625 -18.609 1 91.38 215 VAL A CA 1
ATOM 1648 C C . VAL A 1 215 ? -13.82 -35.719 -20.078 1 91.38 215 VAL A C 1
ATOM 1650 O O . VAL A 1 215 ? -14.539 -36.312 -20.891 1 91.38 215 VAL A O 1
ATOM 1653 N N . ASP A 1 216 ? -12.688 -35.25 -20.422 1 92.06 216 ASP A N 1
ATOM 1654 C CA . ASP A 1 216 ? -12.234 -35.188 -21.812 1 92.06 216 ASP A CA 1
ATOM 1655 C C . ASP A 1 216 ? -11.57 -36.5 -22.234 1 92.06 216 ASP A C 1
ATOM 1657 O O . ASP A 1 216 ? -11.328 -36.719 -23.422 1 92.06 216 ASP A O 1
ATOM 1661 N N . ASN A 1 217 ? -11.234 -37.312 -21.25 1 93.38 217 ASN A N 1
ATOM 1662 C CA . ASN A 1 217 ? -10.555 -38.594 -21.469 1 93.38 217 ASN A CA 1
ATOM 1663 C C . ASN A 1 217 ? -11.195 -39.719 -20.672 1 93.38 217 ASN A C 1
ATOM 1665 O O . ASN A 1 217 ? -10.547 -40.312 -19.812 1 93.38 217 ASN A O 1
ATOM 1669 N N . ALA A 1 218 ? -12.367 -40.125 -21.078 1 91.5 218 ALA A N 1
ATOM 1670 C CA . ALA A 1 218 ? -13.211 -41.031 -20.312 1 91.5 218 ALA A CA 1
ATOM 1671 C C . ALA A 1 218 ? -12.594 -42.438 -20.25 1 91.5 218 ALA A C 1
ATOM 1673 O O . ALA A 1 218 ? -12.984 -43.25 -19.422 1 91.5 218 ALA A O 1
ATOM 1674 N N . PHE A 1 219 ? -11.711 -42.688 -21.094 1 91.62 219 PHE A N 1
ATOM 1675 C CA . PHE A 1 219 ? -11.086 -44 -21.141 1 91.62 219 PHE A CA 1
ATOM 1676 C C . PHE A 1 219 ? -10.141 -44.188 -19.969 1 91.62 219 PHE A C 1
ATOM 1678 O O . PHE A 1 219 ? -9.719 -45.312 -19.656 1 91.62 219 PHE A O 1
ATOM 1685 N N . ILE A 1 220 ? -9.719 -43.156 -19.25 1 93.94 220 ILE A N 1
ATOM 1686 C CA . ILE A 1 220 ? -8.859 -43.25 -18.078 1 93.94 220 ILE A CA 1
ATOM 1687 C C . ILE A 1 220 ? -9.703 -43.594 -16.844 1 93.94 220 ILE A C 1
ATOM 1689 O O . ILE A 1 220 ? -10.586 -42.812 -16.453 1 93.94 220 ILE A O 1
ATOM 1693 N N . PRO A 1 221 ? -9.453 -44.688 -16.188 1 92.75 221 PRO A N 1
ATOM 1694 C CA . PRO A 1 221 ? -10.25 -45.031 -15 1 92.75 221 PRO A CA 1
ATOM 1695 C C . PRO A 1 221 ? -10.016 -44.062 -13.844 1 92.75 221 PRO A C 1
ATOM 1697 O O . PRO A 1 221 ? -8.891 -43.969 -13.344 1 92.75 221 PRO A O 1
ATOM 1700 N N . ALA A 1 222 ? -11.031 -43.406 -13.383 1 93.75 222 ALA A N 1
ATOM 1701 C CA . ALA A 1 222 ? -10.93 -42.438 -12.305 1 93.75 222 ALA A CA 1
ATOM 1702 C C . ALA A 1 222 ? -10.344 -43.062 -11.047 1 93.75 222 ALA A C 1
ATOM 1704 O O . ALA A 1 222 ? -9.625 -42.406 -10.289 1 93.75 222 ALA A O 1
ATOM 1705 N N . ALA A 1 223 ? -10.602 -44.344 -10.836 1 92.56 223 ALA A N 1
ATOM 1706 C CA . ALA A 1 223 ? -10.148 -45.062 -9.648 1 92.56 223 ALA A CA 1
ATOM 1707 C C . ALA A 1 223 ? -8.625 -45.156 -9.625 1 92.56 223 ALA A C 1
ATOM 1709 O O . ALA A 1 223 ? -8.031 -45.438 -8.578 1 92.56 223 ALA A O 1
ATOM 1710 N N . GLN A 1 224 ? -8.023 -44.969 -10.773 1 94.81 224 GLN A N 1
ATOM 1711 C CA . GLN A 1 224 ? -6.574 -45.031 -10.867 1 94.81 224 GLN A CA 1
ATOM 1712 C C . GLN A 1 224 ? -5.949 -43.625 -10.852 1 94.81 224 GLN A C 1
ATOM 1714 O O . GLN A 1 224 ? -4.77 -43.469 -11.164 1 94.81 224 GLN A O 1
ATOM 1719 N N . CYS A 1 225 ? -6.734 -42.656 -10.555 1 96.56 225 CYS A N 1
ATOM 1720 C CA . CYS A 1 225 ? -6.266 -41.281 -10.469 1 96.56 225 CYS A CA 1
ATOM 1721 C C . CYS A 1 225 ? -6.301 -40.781 -9.031 1 96.56 225 CYS A C 1
ATOM 1723 O O . CYS A 1 225 ? -7.152 -41.188 -8.242 1 96.56 225 CYS A O 1
ATOM 1725 N N . THR A 1 226 ? -5.367 -39.969 -8.688 1 96.94 226 THR A N 1
ATOM 1726 C CA . THR A 1 226 ? -5.238 -39.469 -7.328 1 96.94 226 THR A CA 1
ATOM 1727 C C . THR A 1 226 ? -4.984 -37.969 -7.336 1 96.94 226 THR A C 1
ATOM 1729 O O . THR A 1 226 ? -4.191 -37.469 -8.133 1 96.94 226 THR A O 1
ATOM 1732 N N . VAL A 1 227 ? -5.73 -37.219 -6.523 1 96.31 227 VAL A N 1
ATOM 1733 C CA . VAL A 1 227 ? -5.371 -35.875 -6.156 1 96.31 227 VAL A CA 1
ATOM 1734 C C . VAL A 1 227 ? -4.48 -35.875 -4.914 1 96.31 227 VAL A C 1
ATOM 1736 O O . VAL A 1 227 ? -4.867 -36.438 -3.875 1 96.31 227 VAL A O 1
ATOM 1739 N N . PHE A 1 228 ? -3.293 -35.438 -5.066 1 97.19 228 PHE A N 1
ATOM 1740 C CA . PHE A 1 228 ? -2.314 -35.375 -3.986 1 97.19 228 PHE A CA 1
ATOM 1741 C C . PHE A 1 228 ? -2.074 -33.938 -3.543 1 97.19 228 PHE A C 1
ATOM 1743 O O . PHE A 1 228 ? -1.634 -33.094 -4.336 1 97.19 228 PHE A O 1
ATOM 1750 N N . ASP A 1 229 ? -2.355 -33.594 -2.344 1 95.12 229 ASP A N 1
ATOM 1751 C CA . ASP A 1 229 ? -2.201 -32.25 -1.789 1 95.12 229 ASP A CA 1
ATOM 1752 C C . ASP A 1 229 ? -1.949 -32.281 -0.284 1 95.12 229 ASP A C 1
ATOM 1754 O O . ASP A 1 229 ? -1.888 -33.375 0.302 1 95.12 229 ASP A O 1
ATOM 1758 N N . LEU A 1 230 ? -1.7 -31.219 0.342 1 93.25 230 LEU A N 1
ATOM 1759 C CA . LEU A 1 230 ? -1.458 -31.156 1.779 1 93.25 230 LEU A CA 1
ATOM 1760 C C . LEU A 1 230 ? -2.586 -31.828 2.553 1 93.25 230 LEU A C 1
ATOM 1762 O O . LEU A 1 230 ? -3.754 -31.719 2.17 1 93.25 230 LEU A O 1
ATOM 1766 N N . PRO A 1 231 ? -2.275 -32.438 3.678 1 93.38 231 PRO A N 1
ATOM 1767 C CA . PRO A 1 231 ? -3.279 -33.156 4.461 1 93.38 231 PRO A CA 1
ATOM 1768 C C . PRO A 1 231 ? -4.469 -32.281 4.848 1 93.38 231 PRO A C 1
ATOM 1770 O O . PRO A 1 231 ? -5.617 -32.719 4.746 1 93.38 231 PRO A O 1
ATOM 1773 N N . LYS A 1 232 ? -4.238 -31.141 5.219 1 87.69 232 LYS A N 1
ATOM 1774 C CA . LYS A 1 232 ? -5.316 -30.234 5.625 1 87.69 232 LYS A CA 1
ATOM 1775 C C . LYS A 1 232 ? -6.246 -29.938 4.453 1 87.69 232 LYS A C 1
ATOM 1777 O O . LYS A 1 232 ? -7.461 -29.828 4.629 1 87.69 232 LYS A O 1
ATOM 1782 N N . THR A 1 233 ? -5.641 -29.719 3.326 1 87.31 233 THR A N 1
ATOM 1783 C CA . THR A 1 233 ? -6.422 -29.453 2.121 1 87.31 233 THR A CA 1
ATOM 1784 C C . THR A 1 233 ? -7.328 -30.641 1.797 1 87.31 233 THR A C 1
ATOM 1786 O O . THR A 1 233 ? -8.516 -30.453 1.529 1 87.31 233 THR A O 1
ATOM 1789 N N . ILE A 1 234 ? -6.797 -31.828 1.842 1 90.62 234 ILE A N 1
ATOM 1790 C CA . ILE A 1 234 ? -7.539 -33.062 1.536 1 90.62 234 ILE A CA 1
ATOM 1791 C C . ILE A 1 234 ? -8.664 -33.219 2.549 1 90.62 234 ILE A C 1
ATOM 1793 O O . ILE A 1 234 ? -9.781 -33.594 2.184 1 90.62 234 ILE A O 1
ATOM 1797 N N . LYS A 1 235 ? -8.391 -32.906 3.785 1 87.81 235 LYS A N 1
ATOM 1798 C CA . LYS A 1 235 ? -9.398 -33.031 4.828 1 87.81 235 LYS A CA 1
ATOM 1799 C C . LYS A 1 235 ? -10.562 -32.094 4.574 1 87.81 235 LYS A C 1
ATOM 1801 O O . LYS A 1 235 ? -11.727 -32.469 4.742 1 87.81 235 LYS A O 1
ATOM 1806 N N . THR A 1 236 ? -10.227 -30.906 4.164 1 81.5 236 THR A N 1
ATOM 1807 C CA . THR A 1 236 ? -11.25 -29.906 3.889 1 81.5 236 THR A CA 1
ATOM 1808 C C . THR A 1 236 ? -12.133 -30.344 2.729 1 81.5 236 THR A C 1
ATOM 1810 O O . THR A 1 236 ? -13.352 -30.156 2.764 1 81.5 236 THR A O 1
ATOM 1813 N N . ILE A 1 237 ? -11.602 -30.906 1.751 1 81.62 237 ILE A N 1
ATOM 1814 C CA . ILE A 1 237 ? -12.305 -31.344 0.548 1 81.62 237 ILE A CA 1
ATOM 1815 C C . ILE A 1 237 ? -13.188 -32.531 0.865 1 81.62 237 ILE A C 1
ATOM 1817 O O . ILE A 1 237 ? -14.352 -32.594 0.468 1 81.62 237 ILE A O 1
ATOM 1821 N N . THR A 1 238 ? -12.609 -33.438 1.599 1 80 238 THR A N 1
ATOM 1822 C CA . THR A 1 238 ? -13.312 -34.688 1.849 1 80 238 THR A CA 1
ATOM 1823 C C . THR A 1 238 ? -14.414 -34.469 2.883 1 80 238 THR A C 1
ATOM 1825 O O . THR A 1 238 ? -15.359 -35.281 2.947 1 80 238 THR A O 1
ATOM 1828 N N . SER A 1 239 ? -14.203 -33.438 3.67 1 78.38 239 SER A N 1
ATOM 1829 C CA . SER A 1 239 ? -15.258 -33.094 4.625 1 78.38 239 SER A CA 1
ATOM 1830 C C . SER A 1 239 ? -16.453 -32.438 3.932 1 78.38 239 SER A C 1
ATOM 1832 O O . SER A 1 239 ? -17.562 -32.438 4.469 1 78.38 239 SER A O 1
ATOM 1834 N N . ASN A 1 240 ? -16.141 -31.922 2.848 1 64.75 240 ASN A N 1
ATOM 1835 C CA . ASN A 1 240 ? -17.219 -31.312 2.076 1 64.75 240 ASN A CA 1
ATOM 1836 C C . ASN A 1 240 ? -17.672 -32.219 0.936 1 64.75 240 ASN A C 1
ATOM 1838 O O . ASN A 1 240 ? -17.203 -32.094 -0.194 1 64.75 240 ASN A O 1
ATOM 1842 N N . ILE A 1 241 ? -18.281 -33.344 1.184 1 56.16 241 ILE A N 1
ATOM 1843 C CA . ILE A 1 241 ? -18.656 -34.562 0.45 1 56.16 241 ILE A CA 1
ATOM 1844 C C . ILE A 1 241 ? -19.25 -34.188 -0.898 1 56.16 241 ILE A C 1
ATOM 1846 O O . ILE A 1 241 ? -19 -34.844 -1.908 1 56.16 241 ILE A O 1
ATOM 1850 N N . GLU A 1 242 ? -20.172 -33.281 -0.874 1 55.69 242 GLU A N 1
ATOM 1851 C CA . GLU A 1 242 ? -20.906 -32.938 -2.082 1 55.69 242 GLU A CA 1
ATOM 1852 C C . GLU A 1 242 ? -19.969 -32.5 -3.195 1 55.69 242 GLU A C 1
ATOM 1854 O O . GLU A 1 242 ? -20.312 -32.562 -4.375 1 55.69 242 GLU A O 1
ATOM 1859 N N . ALA A 1 243 ? -18.781 -32.219 -2.738 1 54 243 ALA A N 1
ATOM 1860 C CA . ALA A 1 243 ? -17.859 -31.578 -3.66 1 54 243 ALA A CA 1
ATOM 1861 C C . ALA A 1 243 ? -17.188 -32.594 -4.586 1 54 243 ALA A C 1
ATOM 1863 O O . ALA A 1 243 ? -16.688 -32.219 -5.652 1 54 243 ALA A O 1
ATOM 1864 N N . VAL A 1 244 ? -17.219 -33.844 -4.156 1 60.94 244 VAL A N 1
ATOM 1865 C CA . VAL A 1 244 ? -16.531 -34.844 -4.961 1 60.94 244 VAL A CA 1
ATOM 1866 C C . VAL A 1 244 ? -17.531 -35.594 -5.832 1 60.94 244 VAL A C 1
ATOM 1868 O O . VAL A 1 244 ? -18.156 -36.562 -5.383 1 60.94 244 VAL A O 1
ATOM 1871 N N . ASN A 1 245 ? -18.266 -34.812 -6.629 1 63.84 245 ASN A N 1
ATOM 1872 C CA . ASN A 1 245 ? -19.297 -35.406 -7.465 1 63.84 245 ASN A CA 1
ATOM 1873 C C . ASN A 1 245 ? -18.859 -35.5 -8.922 1 63.84 245 ASN A C 1
ATOM 1875 O O . ASN A 1 245 ? -17.844 -34.938 -9.305 1 63.84 245 ASN A O 1
ATOM 1879 N N . GLY A 1 246 ? -19.422 -36.406 -9.523 1 75.94 246 GLY A N 1
ATOM 1880 C CA . GLY A 1 246 ? -19.219 -36.562 -10.953 1 75.94 246 GLY A CA 1
ATOM 1881 C C . GLY A 1 246 ? -17.953 -37.312 -11.305 1 75.94 246 GLY A C 1
ATOM 1882 O O . GLY A 1 246 ? -17.719 -38.406 -10.812 1 75.94 246 GLY A O 1
ATOM 1883 N N . SER A 1 247 ? -17.094 -36.719 -12.047 1 76.31 247 SER A N 1
ATOM 1884 C CA . SER A 1 247 ? -15.875 -37.344 -12.578 1 76.31 247 SER A CA 1
ATOM 1885 C C . SER A 1 247 ? -14.867 -37.594 -11.469 1 76.31 247 SER A C 1
ATOM 1887 O O . SER A 1 247 ? -13.914 -38.375 -11.664 1 76.31 247 SER A O 1
ATOM 1889 N N . LEU A 1 248 ? -15.18 -37.062 -10.242 1 86.25 248 LEU A N 1
ATOM 1890 C CA . LEU A 1 248 ? -14.203 -37.188 -9.172 1 86.25 248 LEU A CA 1
ATOM 1891 C C . LEU A 1 248 ? -14.641 -38.25 -8.164 1 86.25 248 LEU A C 1
ATOM 1893 O O . LEU A 1 248 ? -13.914 -38.562 -7.223 1 86.25 248 LEU A O 1
ATOM 1897 N N . SER A 1 249 ? -15.789 -38.844 -8.367 1 85.94 249 SER A N 1
ATOM 1898 C CA . SER A 1 249 ? -16.391 -39.75 -7.375 1 85.94 249 SER A CA 1
ATOM 1899 C C . SER A 1 249 ? -15.469 -40.906 -7.066 1 85.94 249 SER A C 1
ATOM 1901 O O . SER A 1 249 ? -15.406 -41.375 -5.926 1 85.94 249 SER A O 1
ATOM 1903 N N . GLU A 1 250 ? -14.703 -41.406 -8.07 1 91.12 250 GLU A N 1
ATOM 19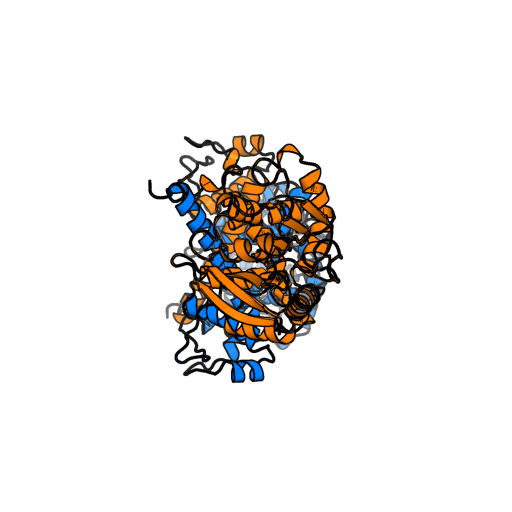04 C CA . GLU A 1 250 ? -13.859 -42.594 -7.852 1 91.12 250 GLU A CA 1
ATOM 1905 C C . GLU A 1 250 ? -12.391 -42.188 -7.703 1 91.12 250 GLU A C 1
ATOM 1907 O O . GLU A 1 250 ? -11.531 -43.031 -7.504 1 91.12 250 GLU A O 1
ATOM 1912 N N . VAL A 1 251 ? -12.133 -40.875 -7.805 1 94.5 251 VAL A N 1
ATOM 1913 C CA . VAL A 1 251 ? -10.766 -40.375 -7.684 1 94.5 251 VAL A CA 1
ATOM 1914 C C . VAL A 1 251 ? -10.305 -40.469 -6.23 1 94.5 251 VAL A C 1
ATOM 1916 O O . VAL A 1 251 ? -11.078 -40.25 -5.305 1 94.5 251 VAL A O 1
ATOM 1919 N N . GLN A 1 252 ? -9.086 -40.844 -6.039 1 93.94 252 GLN A N 1
ATOM 1920 C CA . GLN A 1 252 ? -8.508 -40.906 -4.699 1 93.94 252 GLN A CA 1
ATOM 1921 C C . GLN A 1 252 ? -7.961 -39.562 -4.273 1 93.94 252 GLN A C 1
ATOM 1923 O O . GLN A 1 252 ? -7.406 -38.812 -5.09 1 93.94 252 GLN A O 1
ATOM 1928 N N . PHE A 1 253 ? -8.156 -39.25 -3.02 1 94.88 253 PHE A N 1
ATOM 1929 C CA . PHE A 1 253 ? -7.574 -38.062 -2.416 1 94.88 253 PHE A CA 1
ATOM 1930 C C . PHE A 1 253 ? -6.559 -38.438 -1.343 1 94.88 253 PHE A C 1
ATOM 1932 O O . PHE A 1 253 ? -6.902 -39.125 -0.37 1 94.88 253 PHE A O 1
ATOM 1939 N N . LEU A 1 254 ? -5.363 -38.062 -1.539 1 96.56 254 LEU A N 1
ATOM 1940 C CA . LEU A 1 254 ? -4.273 -38.469 -0.655 1 96.56 254 LEU A CA 1
ATOM 1941 C C . LEU A 1 254 ? -3.557 -37.25 -0.082 1 96.56 254 LEU A C 1
ATOM 1943 O O . LEU A 1 254 ? -3.164 -36.375 -0.825 1 96.56 254 LEU A O 1
ATOM 1947 N N . GLY A 1 255 ? -3.391 -37.188 1.259 1 96.31 255 GLY A N 1
ATOM 1948 C CA . GLY A 1 255 ? -2.705 -36.125 1.936 1 96.31 255 GLY A CA 1
ATOM 1949 C C . GLY A 1 255 ? -1.2 -36.312 1.989 1 96.31 255 GLY A C 1
ATOM 1950 O O . GLY A 1 255 ? -0.714 -37.406 2.27 1 96.31 255 GLY A O 1
ATOM 1951 N N . GLY A 1 256 ? -0.452 -35.281 1.647 1 96.25 256 GLY A N 1
ATOM 1952 C CA . GLY A 1 256 ? 1 -35.219 1.706 1 96.25 256 GLY A CA 1
ATOM 1953 C C . GLY A 1 256 ? 1.578 -33.969 1.09 1 96.25 256 GLY A C 1
ATOM 1954 O O . GLY A 1 256 ? 0.836 -33.062 0.697 1 96.25 256 GLY A O 1
ATOM 1955 N N . THR A 1 257 ? 2.908 -33.844 1.101 1 96 257 THR A N 1
ATOM 1956 C CA . THR A 1 257 ? 3.574 -32.688 0.517 1 96 257 THR A CA 1
ATOM 1957 C C . THR A 1 257 ? 4.562 -33.094 -0.564 1 96 257 THR A C 1
ATOM 1959 O O . THR A 1 257 ? 5.199 -34.156 -0.448 1 96 257 THR A O 1
ATOM 1962 N N . MET A 1 258 ? 4.648 -32.375 -1.589 1 96.94 258 MET A N 1
ATOM 1963 C CA . MET A 1 258 ? 5.582 -32.656 -2.672 1 96.94 258 MET A CA 1
ATOM 1964 C C . MET A 1 258 ? 7.02 -32.375 -2.242 1 96.94 258 MET A C 1
ATOM 1966 O O . MET A 1 258 ? 7.965 -32.75 -2.938 1 96.94 258 MET A O 1
ATOM 1970 N N . LEU A 1 259 ? 7.219 -31.781 -1.059 1 96.62 259 LEU A N 1
ATOM 1971 C CA . LEU A 1 259 ? 8.547 -31.422 -0.559 1 96.62 259 LEU A CA 1
ATOM 1972 C C . LEU A 1 259 ? 9.148 -32.562 0.247 1 96.62 259 LEU A C 1
ATOM 1974 O O . LEU A 1 259 ? 10.219 -32.438 0.836 1 96.62 259 LEU A O 1
ATOM 1978 N N . LYS A 1 260 ? 8.453 -33.656 0.313 1 97.5 260 LYS A N 1
ATOM 1979 C CA . LYS A 1 260 ? 8.93 -34.938 0.835 1 97.5 260 LYS A CA 1
ATOM 1980 C C . LYS A 1 260 ? 8.75 -36.062 -0.192 1 97.5 260 LYS A C 1
ATOM 1982 O O . LYS A 1 260 ? 8.016 -35.906 -1.165 1 97.5 260 LYS A O 1
ATOM 1987 N N . PRO A 1 261 ? 9.461 -37.125 0.027 1 98.12 261 PRO A N 1
ATOM 1988 C CA . PRO A 1 261 ? 9.281 -38.219 -0.915 1 98.12 261 PRO A CA 1
ATOM 1989 C C . PRO A 1 261 ? 7.816 -38.625 -1.065 1 98.12 261 PRO A C 1
ATOM 1991 O O . PRO A 1 261 ? 7.09 -38.719 -0.071 1 98.12 261 PRO A O 1
ATOM 1994 N N . LEU A 1 262 ? 7.41 -38.875 -2.311 1 98.31 262 LEU A N 1
ATOM 1995 C CA . LEU A 1 262 ? 6.02 -39.219 -2.566 1 98.31 262 LEU A CA 1
ATOM 1996 C C . LEU A 1 262 ? 5.691 -40.594 -1.992 1 98.31 262 LEU A C 1
ATOM 1998 O O . LEU A 1 262 ? 6.535 -41.5 -2.002 1 98.31 262 LEU A O 1
ATOM 2002 N N . PRO A 1 263 ? 4.512 -40.75 -1.495 1 97.5 263 PRO A N 1
ATOM 2003 C CA . PRO A 1 263 ? 4.121 -42.031 -0.906 1 97.5 263 PRO A CA 1
ATOM 2004 C C . PRO A 1 263 ? 4.086 -43.156 -1.929 1 97.5 263 PRO A C 1
ATOM 2006 O O . PRO A 1 263 ? 3.861 -42.906 -3.117 1 97.5 263 PRO A O 1
ATOM 2009 N N . PRO A 1 264 ? 4.16 -44.406 -1.424 1 96.31 264 PRO A N 1
ATOM 2010 C CA . PRO A 1 264 ? 4.195 -45.562 -2.311 1 96.31 264 PRO A CA 1
ATOM 2011 C C . PRO A 1 264 ? 2.936 -45.688 -3.162 1 96.31 264 PRO A C 1
ATOM 2013 O O . PRO A 1 264 ? 3.01 -46.125 -4.316 1 96.31 264 PRO A O 1
ATOM 2016 N N . ALA A 1 265 ? 1.869 -45.219 -2.691 1 95.62 265 ALA A N 1
ATOM 2017 C CA . ALA A 1 265 ? 0.571 -45.406 -3.334 1 95.62 265 ALA A CA 1
ATOM 2018 C C . ALA A 1 265 ? 0.5 -44.656 -4.66 1 95.62 265 ALA A C 1
ATOM 2020 O O . ALA A 1 265 ? -0.353 -44.969 -5.5 1 95.62 265 ALA A O 1
ATOM 2021 N N . ILE A 1 266 ? 1.407 -43.688 -4.879 1 97.38 266 ILE A N 1
ATOM 2022 C CA . ILE A 1 266 ? 1.293 -42.875 -6.094 1 97.38 266 ILE A CA 1
ATOM 2023 C C . ILE A 1 266 ? 2.598 -42.938 -6.883 1 97.38 266 ILE A C 1
ATOM 2025 O O . ILE A 1 266 ? 2.867 -42.094 -7.723 1 97.38 266 ILE A O 1
ATOM 2029 N N . LYS A 1 267 ? 3.465 -43.906 -6.602 1 97 267 LYS A N 1
ATOM 2030 C CA . LYS A 1 267 ? 4.68 -44.125 -7.383 1 97 267 LYS A CA 1
ATOM 2031 C C . LYS A 1 267 ? 4.375 -44.875 -8.68 1 97 267 LYS A C 1
ATOM 2033 O O . LYS A 1 267 ? 3.406 -45.625 -8.75 1 97 267 LYS A O 1
ATOM 2038 N N . GLY A 1 268 ? 5.148 -44.531 -9.648 1 95.94 268 GLY A N 1
ATOM 2039 C CA . GLY A 1 268 ? 5.059 -45.25 -10.914 1 95.94 268 GLY A CA 1
ATOM 2040 C C . GLY A 1 268 ? 3.877 -44.812 -11.758 1 95.94 268 GLY A C 1
ATOM 2041 O O . GLY A 1 268 ? 3.471 -45.531 -12.688 1 95.94 268 GLY A O 1
ATOM 2042 N N . ALA A 1 269 ? 3.266 -43.719 -11.461 1 97.31 269 ALA A N 1
ATOM 2043 C CA . ALA A 1 269 ? 2.123 -43.219 -12.227 1 97.31 269 ALA A CA 1
ATOM 2044 C C . ALA A 1 269 ? 2.496 -42.969 -13.688 1 97.31 269 ALA A C 1
ATOM 2046 O O . ALA A 1 269 ? 3.658 -42.719 -14 1 97.31 269 ALA A O 1
ATOM 2047 N N . VAL A 1 270 ? 1.486 -43.125 -14.578 1 96.94 270 VAL A N 1
ATOM 2048 C CA . VAL A 1 270 ? 1.707 -42.844 -15.992 1 96.94 270 VAL A CA 1
ATOM 2049 C C . VAL A 1 270 ? 1.972 -41.344 -16.188 1 96.94 270 VAL A C 1
ATOM 2051 O O . VAL A 1 270 ? 2.854 -40.969 -16.953 1 96.94 270 VAL A O 1
ATOM 2054 N N . VAL A 1 271 ? 1.217 -40.5 -15.461 1 98.19 271 VAL A N 1
ATOM 2055 C CA . VAL A 1 271 ? 1.349 -39.062 -15.578 1 98.19 271 VAL A CA 1
ATOM 2056 C C . VAL A 1 271 ? 1.383 -38.438 -14.188 1 98.19 271 VAL A C 1
ATOM 2058 O O . VAL A 1 271 ? 0.543 -38.719 -13.336 1 98.19 271 VAL A O 1
ATOM 2061 N N . TYR A 1 272 ? 2.328 -37.688 -13.891 1 98.56 272 TYR A N 1
ATOM 2062 C CA . TYR A 1 272 ? 2.307 -36.719 -12.797 1 98.56 272 TYR A CA 1
ATOM 2063 C C . TYR A 1 272 ? 1.982 -35.312 -13.32 1 98.56 272 TYR A C 1
ATOM 2065 O O . TYR A 1 272 ? 2.662 -34.812 -14.211 1 98.56 272 TYR A O 1
ATOM 2073 N N . HIS A 1 273 ? 0.957 -34.75 -12.82 1 97.75 273 HIS A N 1
ATOM 2074 C CA . HIS A 1 273 ? 0.424 -33.5 -13.305 1 97.75 273 HIS A CA 1
ATOM 2075 C C . HIS A 1 273 ? 0.564 -32.406 -12.25 1 97.75 273 HIS A C 1
ATOM 2077 O O . HIS A 1 273 ? 0.144 -32.562 -11.102 1 97.75 273 HIS A O 1
ATOM 2083 N N . LEU A 1 274 ? 1.269 -31.344 -12.531 1 96.62 274 LEU A N 1
ATOM 2084 C CA . LEU A 1 274 ? 1.386 -30.156 -11.695 1 96.62 274 LEU A CA 1
ATOM 2085 C C . LEU A 1 274 ? 0.904 -28.906 -12.438 1 96.62 274 LEU A C 1
ATOM 2087 O O . LEU A 1 274 ? 1.539 -28.469 -13.398 1 96.62 274 LEU A O 1
ATOM 2091 N N . ARG A 1 275 ? -0.206 -28.391 -11.984 1 93.38 275 ARG A N 1
ATOM 2092 C CA . ARG A 1 275 ? -0.774 -27.234 -12.68 1 93.38 275 ARG A CA 1
ATOM 2093 C C . ARG A 1 275 ? -0.793 -26.016 -11.781 1 93.38 275 ARG A C 1
ATOM 2095 O O . ARG A 1 275 ? -1.541 -25.969 -10.797 1 93.38 275 ARG A O 1
ATOM 2102 N N . ARG A 1 276 ? -0.029 -25 -12.141 1 88.81 276 ARG A N 1
ATOM 2103 C CA . ARG A 1 276 ? -0.021 -23.688 -11.492 1 88.81 276 ARG A CA 1
ATOM 2104 C C . ARG A 1 276 ? 0.227 -23.812 -9.992 1 88.81 276 ARG A C 1
ATOM 2106 O O . ARG A 1 276 ? -0.491 -23.219 -9.188 1 88.81 276 ARG A O 1
ATOM 2113 N N . VAL A 1 277 ? 1.122 -24.656 -9.625 1 90.38 277 VAL A N 1
ATOM 2114 C CA . VAL A 1 277 ? 1.433 -24.859 -8.219 1 90.38 277 VAL A CA 1
ATOM 2115 C C . VAL A 1 277 ? 2.879 -24.453 -7.945 1 90.38 277 VAL A C 1
ATOM 2117 O O . VAL A 1 277 ? 3.18 -23.859 -6.902 1 90.38 277 VAL A O 1
ATOM 2120 N N . LEU A 1 278 ? 3.75 -24.688 -8.883 1 94.31 278 LEU A N 1
ATOM 2121 C CA . LEU A 1 278 ? 5.176 -24.562 -8.609 1 94.31 278 LEU A CA 1
ATOM 2122 C C . LEU A 1 278 ? 5.621 -23.109 -8.672 1 94.31 278 LEU A C 1
ATOM 2124 O O . LEU A 1 278 ? 6.648 -22.734 -8.102 1 94.31 278 LEU A O 1
ATOM 2128 N N . SER A 1 279 ? 4.883 -22.234 -9.312 1 90.88 279 SER A N 1
ATOM 2129 C CA . SER A 1 279 ? 5.266 -20.828 -9.461 1 90.88 279 SER A CA 1
ATOM 2130 C C . SER A 1 279 ? 5.223 -20.094 -8.125 1 90.88 279 SER A C 1
ATOM 2132 O O . SER A 1 279 ? 5.754 -19 -7.996 1 90.88 279 SER A O 1
ATOM 2134 N N . ASP A 1 280 ? 4.723 -20.734 -7.074 1 91.12 280 ASP A N 1
ATOM 2135 C CA . ASP A 1 280 ? 4.629 -20.141 -5.742 1 91.12 280 ASP A CA 1
ATOM 2136 C C . ASP A 1 280 ? 5.863 -20.484 -4.91 1 91.12 280 ASP A C 1
ATOM 2138 O O . ASP A 1 280 ? 6.004 -20 -3.779 1 91.12 280 ASP A O 1
ATOM 2142 N N . PHE A 1 281 ? 6.805 -21.234 -5.527 1 94.81 281 PHE A N 1
ATOM 2143 C CA . PHE A 1 281 ? 7.91 -21.766 -4.738 1 94.81 281 PHE A CA 1
ATOM 2144 C C . PHE A 1 281 ? 9.234 -21.172 -5.199 1 94.81 281 PHE A C 1
ATOM 2146 O O . PHE A 1 281 ? 9.375 -20.781 -6.363 1 94.81 281 PHE A O 1
ATOM 2153 N N . VAL A 1 282 ? 10.148 -21.141 -4.316 1 95.69 282 VAL A N 1
ATOM 2154 C CA . VAL A 1 282 ? 11.516 -20.781 -4.66 1 95.69 282 VAL A CA 1
ATOM 2155 C C . VAL A 1 282 ? 12.156 -21.891 -5.484 1 95.69 282 VAL A C 1
ATOM 2157 O O . VAL A 1 282 ? 11.719 -23.047 -5.426 1 95.69 282 VAL A O 1
ATOM 2160 N N . ASP A 1 283 ? 13.18 -21.609 -6.242 1 95.81 283 ASP A N 1
ATOM 2161 C CA . ASP A 1 283 ? 13.812 -22.531 -7.176 1 95.81 283 ASP A CA 1
ATOM 2162 C C . ASP A 1 283 ? 14.289 -23.797 -6.457 1 95.81 283 ASP A C 1
ATOM 2164 O O . ASP A 1 283 ? 14.094 -24.90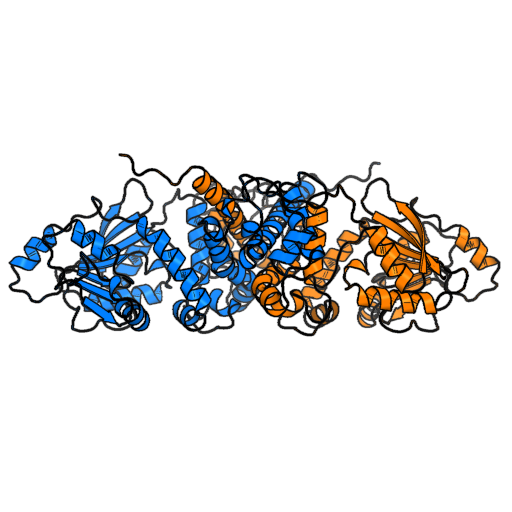6 -6.949 1 95.81 283 ASP A O 1
ATOM 2168 N N . LYS A 1 284 ? 14.867 -23.625 -5.328 1 96.12 284 LYS A N 1
ATOM 2169 C CA . LYS A 1 284 ? 15.422 -24.781 -4.621 1 96.12 284 LYS A CA 1
ATOM 2170 C C . LYS A 1 284 ? 14.32 -25.766 -4.23 1 96.12 284 LYS A C 1
ATOM 2172 O O . LYS A 1 284 ? 14.523 -26.984 -4.297 1 96.12 284 LYS A O 1
ATOM 2177 N N . ASP A 1 285 ? 13.18 -25.234 -3.846 1 97 285 ASP A N 1
ATOM 2178 C CA . ASP A 1 285 ? 12.07 -26.109 -3.457 1 97 285 ASP A CA 1
ATOM 2179 C C . ASP A 1 285 ? 11.438 -26.766 -4.676 1 97 285 ASP A C 1
ATOM 2181 O O . ASP A 1 285 ? 10.93 -27.891 -4.59 1 97 285 ASP A O 1
ATOM 2185 N N . ILE A 1 286 ? 11.438 -26.078 -5.781 1 97.81 286 ILE A N 1
ATOM 2186 C CA . ILE A 1 286 ? 10.945 -26.672 -7.02 1 97.81 286 ILE A CA 1
ATOM 2187 C C . ILE A 1 286 ? 11.812 -27.859 -7.41 1 97.81 286 ILE A C 1
ATOM 2189 O O . ILE A 1 286 ? 11.297 -28.938 -7.746 1 97.81 286 ILE A O 1
ATOM 2193 N N . VAL A 1 287 ? 13.109 -27.672 -7.359 1 98.31 287 VAL A N 1
ATOM 2194 C CA . VAL A 1 287 ? 14.031 -28.75 -7.68 1 98.31 287 VAL A CA 1
ATOM 2195 C C . VAL A 1 287 ? 13.805 -29.922 -6.719 1 98.31 287 VAL A C 1
ATOM 2197 O O . VAL A 1 287 ? 13.781 -31.078 -7.137 1 98.31 287 VAL A O 1
ATOM 2200 N N . LEU A 1 288 ? 13.617 -29.594 -5.445 1 98.38 288 LEU A N 1
ATOM 2201 C CA . LEU A 1 288 ? 13.359 -30.625 -4.445 1 98.38 288 LEU A CA 1
ATOM 2202 C C . LEU A 1 288 ? 12.094 -31.406 -4.781 1 98.38 288 LEU A C 1
ATOM 2204 O O . LEU A 1 288 ? 12.102 -32.656 -4.758 1 98.38 288 LEU A O 1
ATOM 2208 N N . ALA A 1 289 ? 11.008 -30.703 -5.094 1 98.38 289 ALA A N 1
ATOM 2209 C CA . ALA A 1 289 ? 9.742 -31.344 -5.441 1 98.38 289 ALA A CA 1
ATOM 2210 C C . ALA A 1 289 ? 9.891 -32.188 -6.695 1 98.38 289 ALA A C 1
ATOM 2212 O O . ALA A 1 289 ? 9.422 -33.344 -6.727 1 98.38 289 ALA A O 1
ATOM 2213 N N . LEU A 1 290 ? 10.523 -31.625 -7.715 1 98.62 290 LEU A N 1
ATOM 2214 C CA . LEU A 1 290 ? 10.695 -32.344 -8.969 1 98.62 290 LEU A CA 1
ATOM 2215 C C . LEU A 1 290 ? 11.586 -33.562 -8.781 1 98.62 290 LEU A C 1
ATOM 2217 O O . LEU A 1 290 ? 11.391 -34.594 -9.445 1 98.62 290 LEU A O 1
ATOM 2221 N N . ASN A 1 291 ? 12.562 -33.469 -7.891 1 98.56 291 ASN A N 1
ATOM 2222 C CA . ASN A 1 291 ? 13.383 -34.625 -7.559 1 98.56 291 ASN A CA 1
ATOM 2223 C C . ASN A 1 291 ? 12.539 -35.781 -6.984 1 98.56 291 ASN A C 1
ATOM 2225 O O . ASN A 1 291 ? 12.742 -36.938 -7.328 1 98.56 291 ASN A O 1
ATOM 2229 N N . HIS A 1 292 ? 11.648 -35.438 -6.07 1 98.69 292 HIS A N 1
ATOM 2230 C CA . HIS A 1 292 ? 10.758 -36.438 -5.496 1 98.69 292 HIS A CA 1
ATOM 2231 C C . HIS A 1 292 ? 9.859 -37.062 -6.559 1 98.69 292 HIS A C 1
ATOM 2233 O O . HIS A 1 292 ? 9.594 -38.25 -6.535 1 98.69 292 HIS A O 1
ATOM 2239 N N . VAL A 1 293 ? 9.383 -36.219 -7.484 1 98.75 293 VAL A N 1
ATOM 2240 C CA . VAL A 1 293 ? 8.562 -36.719 -8.578 1 98.75 293 VAL A CA 1
ATOM 2241 C C . VAL A 1 293 ? 9.391 -37.656 -9.461 1 98.75 293 VAL A C 1
ATOM 2243 O O . VAL A 1 293 ? 8.93 -38.75 -9.844 1 98.75 293 VAL A O 1
ATOM 2246 N N . ARG A 1 294 ? 10.609 -37.219 -9.773 1 98.69 294 ARG A N 1
ATOM 2247 C CA . ARG A 1 294 ? 11.508 -38.031 -10.586 1 98.69 294 ARG A CA 1
ATOM 2248 C C . ARG A 1 294 ? 11.734 -39.406 -9.945 1 98.69 294 ARG A C 1
ATOM 2250 O O . ARG A 1 294 ? 11.711 -40.438 -10.633 1 98.69 294 ARG A O 1
ATOM 2257 N N . GLU A 1 295 ? 11.938 -39.375 -8.656 1 98.25 295 GLU A N 1
ATOM 2258 C CA . GLU A 1 295 ? 12.164 -40.625 -7.926 1 98.25 295 GLU A CA 1
ATOM 2259 C C . GLU A 1 295 ? 10.938 -41.531 -7.977 1 98.25 295 GLU A C 1
ATOM 2261 O O . GLU A 1 295 ? 11.062 -42.75 -7.949 1 98.25 295 GLU A O 1
ATOM 2266 N N . ALA A 1 296 ? 9.781 -40.938 -8.078 1 98.12 296 ALA A N 1
ATOM 2267 C CA . ALA A 1 296 ? 8.531 -41.688 -8.102 1 98.12 296 ALA A CA 1
ATOM 2268 C C . ALA A 1 296 ? 8.219 -42.188 -9.508 1 98.12 296 ALA A C 1
ATOM 2270 O O . ALA A 1 296 ? 7.391 -43.094 -9.68 1 98.12 296 ALA A O 1
ATOM 2271 N N . CYS A 1 297 ? 8.828 -41.688 -10.5 1 97.75 297 CYS A N 1
ATOM 2272 C CA . CYS A 1 297 ? 8.555 -42 -11.898 1 97.75 297 CYS A CA 1
ATOM 2273 C C . CYS A 1 297 ? 9.031 -43.406 -12.25 1 97.75 297 CYS A C 1
ATOM 2275 O O . CYS A 1 297 ? 10.062 -43.875 -11.75 1 97.75 297 CYS A O 1
ATOM 2277 N N . ALA A 1 298 ? 8.227 -44.062 -13.031 1 95.31 298 ALA A N 1
ATOM 2278 C CA . ALA A 1 298 ? 8.734 -45.156 -13.836 1 95.31 298 ALA A CA 1
ATOM 2279 C C . ALA A 1 298 ? 9.453 -44.656 -15.086 1 95.31 298 ALA A C 1
ATOM 2281 O O . ALA A 1 298 ? 9.461 -43.438 -15.352 1 95.31 298 ALA A O 1
ATOM 2282 N N . ALA A 1 299 ? 10.008 -45.531 -15.844 1 94.62 299 ALA A N 1
ATOM 2283 C CA . ALA A 1 299 ? 10.781 -45.125 -17.016 1 94.62 299 ALA A CA 1
ATOM 2284 C C . ALA A 1 299 ? 9.898 -44.469 -18.078 1 94.62 299 ALA A C 1
ATOM 2286 O O . ALA A 1 299 ? 10.352 -43.594 -18.828 1 94.62 299 ALA A O 1
ATOM 2287 N N . ASP A 1 300 ? 8.625 -44.906 -18.078 1 94.38 300 ASP A N 1
ATOM 2288 C CA . ASP A 1 300 ? 7.73 -44.406 -19.125 1 94.38 300 ASP A CA 1
ATOM 2289 C C . ASP A 1 300 ? 6.781 -43.344 -18.578 1 94.38 300 ASP A C 1
ATOM 2291 O O . ASP A 1 300 ? 5.82 -42.938 -19.25 1 94.38 300 ASP A O 1
ATOM 2295 N N . SER A 1 301 ? 7.031 -42.906 -17.312 1 97 301 SER A N 1
ATOM 2296 C CA . SER A 1 301 ? 6.211 -41.844 -16.734 1 97 301 SER A CA 1
ATOM 2297 C C . SER A 1 301 ? 6.422 -40.531 -17.469 1 97 301 SER A C 1
ATOM 2299 O O . SER A 1 301 ? 7.473 -40.312 -18.078 1 97 301 SER A O 1
ATOM 2301 N N . ARG A 1 302 ? 5.41 -39.656 -17.469 1 97.94 302 ARG A N 1
ATOM 2302 C CA . ARG A 1 302 ? 5.512 -38.25 -17.938 1 97.94 302 ARG A CA 1
ATOM 2303 C C . ARG A 1 302 ? 5.129 -37.281 -16.828 1 97.94 302 ARG A C 1
ATOM 2305 O O . ARG A 1 302 ? 4.195 -37.531 -16.062 1 97.94 302 ARG A O 1
ATOM 2312 N N . VAL A 1 303 ? 5.906 -36.312 -16.75 1 98.69 303 VAL A N 1
ATOM 2313 C CA . VAL A 1 303 ? 5.598 -35.219 -15.836 1 98.69 303 VAL A CA 1
ATOM 2314 C C . VAL A 1 303 ? 5.117 -34 -16.625 1 98.69 303 VAL A C 1
ATOM 2316 O O . VAL A 1 303 ? 5.828 -33.5 -17.516 1 98.69 303 VAL A O 1
ATOM 2319 N N . LEU A 1 304 ? 3.924 -33.562 -16.344 1 98 304 LEU A N 1
ATOM 2320 C CA . LEU A 1 304 ? 3.344 -32.406 -17.047 1 98 304 LEU A CA 1
ATOM 2321 C C . LEU A 1 304 ? 3.301 -31.188 -16.141 1 98 304 LEU A C 1
ATOM 2323 O O . LEU A 1 304 ? 2.619 -31.188 -15.109 1 98 304 LEU A O 1
ATOM 2327 N N . LEU A 1 305 ? 4.047 -30.188 -16.5 1 97.06 305 LEU A N 1
ATOM 2328 C CA . LEU A 1 305 ? 3.953 -28.891 -15.859 1 97.06 305 LEU A CA 1
ATOM 2329 C C . LEU A 1 305 ? 3.072 -27.938 -16.672 1 97.06 305 LEU A C 1
ATOM 2331 O O . LEU A 1 305 ? 3.34 -27.688 -17.844 1 97.06 305 LEU A O 1
ATOM 2335 N N . VAL A 1 306 ? 2.006 -27.484 -16.062 1 93.81 306 VAL A N 1
ATOM 2336 C CA . VAL A 1 306 ? 1.143 -26.5 -16.703 1 93.81 306 VAL A CA 1
ATOM 2337 C C . VAL A 1 306 ? 1.353 -25.125 -16.062 1 93.81 306 VAL A C 1
ATOM 2339 O O . VAL A 1 306 ? 0.982 -24.906 -14.906 1 93.81 306 VAL A O 1
ATOM 2342 N N . GLU A 1 307 ? 1.96 -24.234 -16.797 1 91 307 GLU A N 1
ATOM 2343 C CA . GLU A 1 307 ? 2.348 -22.938 -16.25 1 91 307 GLU A CA 1
ATOM 2344 C C . GLU A 1 307 ? 2.145 -21.828 -17.281 1 91 307 GLU A C 1
ATOM 2346 O O . GLU A 1 307 ? 2.043 -22.094 -18.484 1 91 307 GLU A O 1
ATOM 2351 N N . GLU A 1 308 ? 1.989 -20.609 -16.734 1 87.62 308 GLU A N 1
ATOM 2352 C CA . GLU A 1 308 ? 2.088 -19.438 -17.594 1 87.62 308 GLU A CA 1
ATOM 2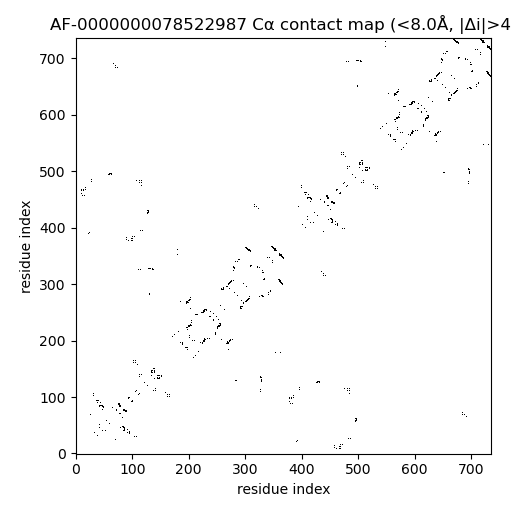353 C C . GLU A 1 308 ? 3.545 -19.078 -17.859 1 87.62 308 GLU A C 1
ATOM 2355 O O . GLU A 1 308 ? 4.285 -18.719 -16.938 1 87.62 308 GLU A O 1
ATOM 2360 N N . LEU A 1 309 ? 3.963 -19.094 -19.109 1 89.69 309 LEU A N 1
ATOM 2361 C CA . LEU A 1 309 ? 5.371 -18.906 -19.453 1 89.69 309 LEU A CA 1
ATOM 2362 C C . LEU A 1 309 ? 5.684 -17.422 -19.641 1 89.69 309 LEU A C 1
ATOM 2364 O O . LEU A 1 309 ? 4.879 -16.672 -20.203 1 89.69 309 LEU A O 1
ATOM 2368 N N . VAL A 1 310 ? 6.82 -17.031 -19.078 1 88.19 310 VAL A N 1
ATOM 2369 C CA . VAL A 1 310 ? 7.367 -15.711 -19.375 1 88.19 310 VAL A CA 1
ATOM 2370 C C . VAL A 1 310 ? 7.812 -15.633 -20.828 1 88.19 310 VAL A C 1
ATOM 2372 O O . VAL A 1 310 ? 8.672 -16.406 -21.266 1 88.19 310 VAL A O 1
ATOM 2375 N N . LYS A 1 311 ? 7.191 -14.797 -21.531 1 83.62 311 LYS A N 1
ATOM 2376 C CA . LYS A 1 311 ? 7.531 -14.547 -22.922 1 83.62 311 LYS A CA 1
ATOM 2377 C C . LYS A 1 311 ? 8.094 -13.141 -23.109 1 83.62 311 LYS A C 1
ATOM 2379 O O . LYS A 1 311 ? 7.867 -12.258 -22.281 1 83.62 311 LYS A O 1
ATOM 2384 N N . PRO A 1 312 ? 8.977 -12.883 -24.109 1 76.88 312 PRO A N 1
ATOM 2385 C CA . PRO A 1 312 ? 9.562 -11.555 -24.344 1 76.88 312 PRO A CA 1
ATOM 2386 C C . PRO A 1 312 ? 8.5 -10.469 -24.484 1 76.88 312 PRO A C 1
ATOM 2388 O O . PRO A 1 312 ? 8.711 -9.336 -24.016 1 76.88 312 PRO A O 1
ATOM 2391 N N . ASN A 1 313 ? 7.363 -10.703 -25 1 77.88 313 ASN A N 1
ATOM 2392 C CA . ASN A 1 313 ? 6.371 -9.664 -25.25 1 77.88 313 ASN A CA 1
ATOM 2393 C C . ASN A 1 313 ? 5.18 -9.773 -24.312 1 77.88 313 ASN A C 1
ATOM 2395 O O . ASN A 1 313 ? 4.055 -9.438 -24.672 1 77.88 313 ASN A O 1
ATOM 2399 N N . ARG A 1 314 ? 5.551 -10.164 -23.203 1 80.75 314 ARG A N 1
ATOM 2400 C CA . ARG A 1 314 ? 4.441 -10.312 -22.266 1 80.75 314 ARG A CA 1
ATOM 2401 C C . ARG A 1 314 ? 3.871 -8.953 -21.875 1 80.75 314 ARG A C 1
ATOM 2403 O O . ARG A 1 314 ? 4.594 -7.953 -21.859 1 80.75 314 ARG A O 1
ATOM 2410 N N . GLY A 1 315 ? 2.645 -8.945 -21.578 1 84.62 315 GLY A N 1
ATOM 2411 C CA . GLY A 1 315 ? 1.953 -7.723 -21.203 1 84.62 315 GLY A CA 1
ATOM 2412 C C . GLY A 1 315 ? 2.25 -7.27 -19.797 1 84.62 315 GLY A C 1
ATOM 2413 O O . GLY A 1 315 ? 2.785 -8.039 -18.984 1 84.62 315 GLY A O 1
ATOM 2414 N N . LYS A 1 316 ? 1.942 -6.062 -19.531 1 89.25 316 LYS A N 1
ATOM 2415 C CA . LYS A 1 316 ? 2.195 -5.406 -18.25 1 89.25 316 LYS A CA 1
ATOM 2416 C C . LYS A 1 316 ? 1.506 -6.148 -17.109 1 89.25 316 LYS A C 1
ATOM 2418 O O . LYS A 1 316 ? 2.07 -6.285 -16.031 1 89.25 316 LYS A O 1
ATOM 2423 N N . PHE A 1 317 ? 0.308 -6.602 -17.328 1 89 317 PHE A N 1
ATOM 2424 C CA . PHE A 1 317 ? -0.451 -7.293 -16.297 1 89 317 PHE A CA 1
ATOM 2425 C C . PHE A 1 317 ? 0.225 -8.609 -15.914 1 89 317 PHE A C 1
ATOM 2427 O O . PHE A 1 317 ? 0.279 -8.969 -14.742 1 89 317 PHE A O 1
ATOM 2434 N N . ALA A 1 318 ? 0.694 -9.305 -16.859 1 87.75 318 ALA A N 1
ATOM 2435 C CA . ALA A 1 318 ? 1.399 -10.555 -16.594 1 87.75 318 ALA A CA 1
ATOM 2436 C C . ALA A 1 318 ? 2.672 -10.312 -15.789 1 87.75 318 ALA A C 1
ATOM 2438 O O . ALA A 1 318 ? 3.002 -11.086 -14.891 1 87.75 318 ALA A O 1
ATOM 2439 N N . ILE A 1 319 ? 3.404 -9.242 -16.125 1 92.81 319 ILE A N 1
ATOM 2440 C CA . ILE A 1 319 ? 4.605 -8.891 -15.367 1 92.81 319 ILE A CA 1
ATOM 2441 C C . ILE A 1 319 ? 4.234 -8.555 -13.93 1 92.81 319 ILE A C 1
ATOM 2443 O O . ILE A 1 319 ? 4.934 -8.945 -12.992 1 92.81 319 ILE A O 1
ATOM 2447 N N . ALA A 1 320 ? 3.121 -7.848 -13.805 1 94.06 320 ALA A N 1
ATOM 2448 C CA . ALA A 1 320 ? 2.639 -7.477 -12.477 1 94.06 320 ALA A CA 1
ATOM 2449 C C . ALA A 1 320 ? 2.348 -8.711 -11.633 1 94.06 320 ALA A C 1
ATOM 2451 O O . ALA A 1 320 ? 2.664 -8.75 -10.445 1 94.06 320 ALA A O 1
ATOM 2452 N N . GLN A 1 321 ? 1.734 -9.695 -12.195 1 90.69 321 GLN A N 1
ATO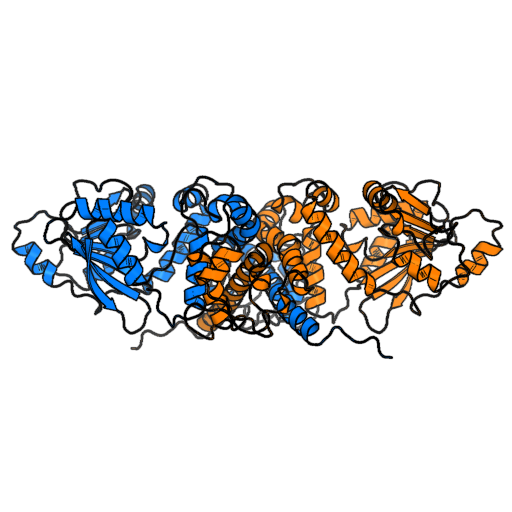M 2453 C CA . GLN A 1 321 ? 1.422 -10.93 -11.484 1 90.69 321 GLN A CA 1
ATOM 2454 C C . GLN A 1 321 ? 2.693 -11.625 -11.008 1 90.69 321 GLN A C 1
ATOM 2456 O O . GLN A 1 321 ? 2.723 -12.188 -9.914 1 90.69 321 GLN A O 1
ATOM 2461 N N . ASP A 1 322 ? 3.693 -11.578 -11.852 1 92.94 322 ASP A N 1
ATOM 2462 C CA . ASP A 1 322 ? 4.988 -12.141 -11.469 1 92.94 322 ASP A CA 1
ATOM 2463 C C . ASP A 1 322 ? 5.555 -11.43 -10.242 1 92.94 322 ASP A C 1
ATOM 2465 O O . ASP A 1 322 ? 6.059 -12.07 -9.32 1 92.94 322 ASP A O 1
ATOM 2469 N N . ILE A 1 323 ? 5.465 -10.133 -10.227 1 95.94 323 ILE A N 1
ATOM 2470 C CA . ILE A 1 323 ? 5.973 -9.352 -9.102 1 95.94 323 ILE A CA 1
ATOM 2471 C C . ILE A 1 323 ? 5.168 -9.672 -7.844 1 95.94 323 ILE A C 1
ATOM 2473 O O . ILE A 1 323 ? 5.723 -9.75 -6.746 1 95.94 323 ILE A O 1
ATOM 2477 N N . SER A 1 324 ? 3.928 -9.883 -7.988 1 95.06 324 SER A N 1
ATOM 2478 C CA . SER A 1 324 ? 3.068 -10.203 -6.855 1 95.06 324 SER A CA 1
ATOM 2479 C C . SER A 1 324 ? 3.477 -11.516 -6.203 1 95.06 324 SER A C 1
ATOM 2481 O O . SER A 1 324 ? 3.508 -11.625 -4.973 1 95.06 324 SER A O 1
ATOM 2483 N N . VAL A 1 325 ? 3.801 -12.492 -7.004 1 94.19 325 VAL A N 1
ATOM 2484 C CA . VAL A 1 325 ? 4.098 -13.812 -6.461 1 94.19 325 VAL A CA 1
ATOM 2485 C C . VAL A 1 325 ? 5.457 -13.789 -5.762 1 94.19 325 VAL A C 1
ATOM 2487 O O . VAL A 1 325 ? 5.738 -14.633 -4.91 1 94.19 325 VAL A O 1
ATOM 2490 N N . MET A 1 326 ? 6.262 -12.758 -6.09 1 96.12 326 MET A N 1
ATOM 2491 C CA . MET A 1 326 ? 7.539 -12.594 -5.406 1 96.12 326 MET A CA 1
ATOM 2492 C C . MET A 1 326 ? 7.336 -12.445 -3.902 1 96.12 326 MET A C 1
ATOM 2494 O O . MET A 1 326 ? 8.172 -12.883 -3.111 1 96.12 326 MET A O 1
ATOM 2498 N N . ASN A 1 327 ? 6.199 -11.906 -3.469 1 97 327 ASN A N 1
ATOM 2499 C CA . ASN A 1 327 ? 5.914 -11.633 -2.064 1 97 327 ASN A CA 1
ATOM 2500 C C . ASN A 1 327 ? 5.828 -12.922 -1.246 1 97 327 ASN A C 1
ATOM 2502 O O . ASN A 1 327 ? 5.918 -12.883 -0.018 1 97 327 ASN A O 1
ATOM 2506 N N . PHE A 1 328 ? 5.645 -14.031 -1.932 1 93.75 328 PHE A N 1
ATOM 2507 C CA . PHE A 1 328 ? 5.641 -15.281 -1.171 1 93.75 328 PHE A CA 1
ATOM 2508 C C . PHE A 1 328 ? 6.613 -16.281 -1.774 1 93.75 328 PHE A C 1
ATOM 2510 O O . PHE A 1 328 ? 6.398 -17.5 -1.68 1 93.75 328 PHE A O 1
ATOM 2517 N N . GLY A 1 329 ? 7.652 -15.719 -2.473 1 93.94 329 GLY A N 1
ATOM 2518 C CA . GLY A 1 329 ? 8.82 -16.5 -2.855 1 93.94 329 GLY A CA 1
ATOM 2519 C C . GLY A 1 329 ? 8.734 -17.047 -4.266 1 93.94 329 GLY A C 1
ATOM 2520 O O . GLY A 1 329 ? 9.672 -17.688 -4.746 1 93.94 329 GLY A O 1
ATOM 2521 N N . GLY A 1 330 ? 7.664 -16.766 -4.984 1 94 330 GLY A N 1
ATOM 2522 C CA . GLY A 1 330 ? 7.441 -17.344 -6.301 1 94 330 GLY A CA 1
ATOM 2523 C C . GLY A 1 330 ? 8.023 -16.5 -7.422 1 94 330 GLY A C 1
ATOM 2524 O O . GLY A 1 330 ? 8.68 -15.484 -7.176 1 94 330 GLY A O 1
ATOM 2525 N N . LYS A 1 331 ? 7.801 -17.062 -8.602 1 93.12 331 LYS A N 1
ATOM 2526 C CA . LYS A 1 331 ? 8.352 -16.484 -9.828 1 93.12 331 LYS A CA 1
ATOM 2527 C C . LYS A 1 331 ? 7.715 -17.125 -11.062 1 93.12 331 LYS A C 1
ATOM 2529 O O . LYS A 1 331 ? 7.469 -18.328 -11.094 1 93.12 331 LYS A O 1
ATOM 2534 N N . ARG A 1 332 ? 7.375 -16.219 -12.016 1 92.31 332 ARG A N 1
ATOM 2535 C CA . ARG A 1 332 ? 7.07 -16.781 -13.328 1 92.31 332 ARG A CA 1
ATOM 2536 C C . ARG A 1 332 ? 8.344 -17.125 -14.086 1 92.31 332 ARG A C 1
ATOM 2538 O O . ARG A 1 332 ? 9.352 -16.422 -13.977 1 92.31 332 ARG A O 1
ATOM 2545 N N . ARG A 1 333 ? 8.219 -18.172 -14.867 1 95 333 ARG A N 1
ATOM 2546 C CA . ARG A 1 333 ? 9.445 -18.688 -15.461 1 95 333 ARG A CA 1
ATOM 2547 C C . ARG A 1 333 ? 9.266 -18.938 -16.953 1 95 333 ARG A C 1
ATOM 2549 O O . ARG A 1 333 ? 8.172 -19.281 -17.406 1 95 333 ARG A O 1
ATOM 2556 N N . SER A 1 334 ? 10.344 -18.688 -17.672 1 92.81 334 SER A N 1
ATOM 2557 C CA . SER A 1 334 ? 10.383 -19.016 -19.094 1 92.81 334 SER A CA 1
ATOM 2558 C C . SER A 1 334 ? 10.609 -20.5 -19.312 1 92.81 334 SER A C 1
ATOM 2560 O O . SER A 1 334 ? 10.898 -21.234 -18.375 1 92.81 334 SER A O 1
ATOM 2562 N N . GLU A 1 335 ? 10.414 -20.891 -20.594 1 95.19 335 GLU A N 1
ATOM 2563 C CA . GLU A 1 335 ? 10.711 -22.266 -20.953 1 95.19 335 GLU A CA 1
ATOM 2564 C C . GLU A 1 335 ? 12.148 -22.641 -20.578 1 95.19 335 GLU A C 1
ATOM 2566 O O . GLU A 1 335 ? 12.398 -23.734 -20.062 1 95.19 335 GLU A O 1
ATOM 2571 N N . ALA A 1 336 ? 13.078 -21.719 -20.812 1 95.31 336 ALA A N 1
ATOM 2572 C CA . ALA A 1 336 ? 14.484 -21.969 -20.531 1 95.31 336 ALA A CA 1
ATOM 2573 C C . ALA A 1 336 ? 14.727 -22.156 -19.047 1 95.31 336 ALA A C 1
ATOM 2575 O O . ALA A 1 336 ? 15.508 -23 -18.625 1 95.31 336 ALA A O 1
ATOM 2576 N N . MET A 1 337 ? 14.086 -21.391 -18.266 1 95.12 337 MET A N 1
ATOM 2577 C CA . MET A 1 337 ? 14.219 -21.484 -16.812 1 95.12 337 MET A CA 1
ATOM 2578 C C . MET A 1 337 ? 13.68 -22.828 -16.297 1 95.12 337 MET A C 1
ATOM 2580 O O . MET A 1 337 ? 14.297 -23.469 -15.461 1 95.12 337 MET A O 1
ATOM 2584 N N . TRP A 1 338 ? 12.5 -23.25 -16.844 1 97.25 338 TRP A N 1
ATOM 2585 C CA . TRP A 1 338 ? 11.914 -24.516 -16.453 1 97.25 338 TRP A CA 1
ATOM 2586 C C . TRP A 1 338 ? 12.812 -25.688 -16.859 1 97.25 338 TRP A C 1
ATOM 2588 O O . TRP A 1 338 ? 12.961 -26.656 -16.109 1 97.25 338 TRP A O 1
ATOM 2598 N N . ARG A 1 339 ? 13.359 -25.578 -18.062 1 98.06 339 ARG A N 1
ATOM 2599 C CA . ARG A 1 339 ? 14.289 -26.578 -18.547 1 98.06 339 ARG A CA 1
ATOM 2600 C C . ARG A 1 339 ? 15.461 -26.75 -17.578 1 98.06 339 ARG A C 1
ATOM 2602 O O . ARG A 1 339 ? 15.828 -27.875 -17.234 1 98.06 339 ARG A O 1
ATOM 2609 N N . ASP A 1 340 ? 15.984 -25.641 -17.141 1 97.88 340 ASP A N 1
ATOM 2610 C CA . ASP A 1 340 ? 17.125 -25.672 -16.219 1 97.88 340 ASP A CA 1
ATOM 2611 C C . ASP A 1 340 ? 16.734 -26.328 -14.898 1 97.88 340 ASP A C 1
ATOM 2613 O O . ASP A 1 340 ? 17.469 -27.172 -14.383 1 97.88 340 ASP A O 1
ATOM 2617 N N . LEU A 1 341 ? 15.617 -26 -14.328 1 98.06 341 LEU A N 1
ATOM 2618 C CA . LEU A 1 341 ? 15.156 -26.578 -13.07 1 98.06 341 LEU A CA 1
ATOM 2619 C C . LEU A 1 341 ? 14.891 -28.062 -13.211 1 98.06 341 LEU A C 1
ATOM 2621 O O . LEU A 1 341 ? 15.234 -28.844 -12.32 1 98.06 341 LEU A O 1
ATOM 2625 N N . ALA A 1 342 ? 14.242 -28.438 -14.305 1 98.5 342 ALA A N 1
ATOM 2626 C CA . ALA A 1 342 ? 13.945 -29.844 -14.562 1 98.5 342 ALA A CA 1
ATOM 2627 C C . ALA A 1 342 ? 15.219 -30.672 -14.648 1 98.5 342 ALA A C 1
ATOM 2629 O O . ALA A 1 342 ? 15.312 -31.75 -14.07 1 98.5 342 ALA A O 1
ATOM 2630 N N . GLU A 1 343 ? 16.203 -30.156 -15.32 1 98.38 343 GLU A N 1
ATOM 2631 C CA . GLU A 1 343 ? 17.469 -30.875 -15.5 1 98.38 343 GLU A CA 1
ATOM 2632 C C . GLU A 1 343 ? 18.172 -31.078 -14.164 1 98.38 343 GLU A C 1
ATOM 2634 O O . GLU A 1 343 ? 18.766 -32.125 -13.93 1 98.38 343 GLU A O 1
ATOM 2639 N N . GLN A 1 344 ? 18.078 -30.109 -13.352 1 98.31 344 GLN A N 1
ATOM 2640 C CA . GLN A 1 344 ? 18.656 -30.219 -12.023 1 98.31 344 GLN A CA 1
ATOM 2641 C C . GLN A 1 344 ? 18 -31.344 -11.219 1 98.31 344 GLN A C 1
ATOM 2643 O O . GLN A 1 344 ? 18.594 -31.891 -10.297 1 98.31 344 GLN A O 1
ATOM 2648 N N . ALA A 1 345 ? 16.781 -31.656 -11.586 1 98.31 345 ALA A N 1
ATOM 2649 C CA . ALA A 1 345 ? 16.016 -32.656 -10.852 1 98.31 345 ALA A CA 1
ATOM 2650 C C . ALA A 1 345 ? 16.031 -34 -11.578 1 98.31 345 ALA A C 1
ATOM 2652 O O . ALA A 1 345 ? 15.305 -34.938 -11.219 1 98.31 345 ALA A O 1
ATOM 2653 N N . GLY A 1 346 ? 16.781 -34.094 -12.641 1 98 346 GLY A N 1
ATOM 2654 C CA . GLY A 1 346 ? 16.875 -35.375 -13.367 1 98 346 GLY A CA 1
ATOM 2655 C C . GLY A 1 346 ? 15.719 -35.594 -14.32 1 98 346 GLY A C 1
ATOM 2656 O O . GLY A 1 346 ? 15.344 -36.719 -14.586 1 98 346 GLY A O 1
ATOM 2657 N N . LEU A 1 347 ? 15.086 -34.594 -14.805 1 98.75 347 LEU A N 1
ATOM 2658 C CA . LEU A 1 347 ? 14.023 -34.625 -15.805 1 98.75 347 LEU A CA 1
ATOM 2659 C C . LEU A 1 347 ? 14.422 -33.812 -17.047 1 98.75 347 LEU A C 1
ATOM 2661 O O . LEU A 1 347 ? 15.133 -32.812 -16.953 1 98.75 347 LEU A O 1
ATOM 2665 N N . ARG A 1 348 ? 14.008 -34.281 -18.141 1 98.31 348 ARG A N 1
ATOM 2666 C CA . ARG A 1 348 ? 14.289 -33.562 -19.391 1 98.31 348 ARG A CA 1
ATOM 2667 C C . ARG A 1 348 ? 13.016 -33.031 -20.016 1 98.31 348 ARG A C 1
ATOM 2669 O O . ARG A 1 348 ? 12.008 -33.719 -20.109 1 98.31 348 ARG A O 1
ATOM 2676 N N . LEU A 1 349 ? 13.055 -31.812 -20.422 1 98.44 349 LEU A N 1
ATOM 2677 C CA . LEU A 1 349 ? 11.945 -31.203 -21.156 1 98.44 349 LEU A CA 1
ATOM 2678 C C . LEU A 1 349 ? 11.867 -31.766 -22.562 1 98.44 349 LEU A C 1
ATOM 2680 O O . LEU A 1 349 ? 12.75 -31.5 -23.391 1 98.44 349 LEU A O 1
ATOM 2684 N N . SER A 1 350 ? 10.922 -32.438 -22.828 1 97.81 350 SER A N 1
ATOM 2685 C CA . SER A 1 350 ? 10.805 -33.094 -24.109 1 97.81 350 SER A CA 1
ATOM 2686 C C . SER A 1 350 ? 10.016 -32.25 -25.109 1 97.81 350 SER A C 1
ATOM 2688 O O . SER A 1 350 ? 10.328 -32.25 -26.297 1 97.81 350 SER A O 1
ATOM 2690 N N . SER A 1 351 ? 8.969 -31.625 -24.641 1 97.38 351 SER A N 1
ATOM 2691 C CA . SER A 1 351 ? 8.109 -30.844 -25.531 1 97.38 351 SER A CA 1
ATOM 2692 C C . SER A 1 351 ? 7.375 -29.75 -24.766 1 97.38 351 SER A C 1
ATOM 2694 O O . SER A 1 351 ? 7.195 -29.844 -23.562 1 97.38 351 SER A O 1
ATOM 2696 N N . VAL A 1 352 ? 7.027 -28.703 -25.484 1 96.31 352 VAL A N 1
ATOM 2697 C CA . VAL A 1 352 ? 6.195 -27.625 -24.969 1 96.31 352 VAL A CA 1
ATOM 2698 C C . VAL A 1 352 ? 4.949 -27.469 -25.844 1 96.31 352 VAL A C 1
ATOM 2700 O O . VAL A 1 352 ? 5.055 -27.328 -27.062 1 96.31 352 VAL A O 1
ATOM 2703 N N . PHE A 1 353 ? 3.801 -27.578 -25.203 1 94.88 353 PHE A N 1
ATOM 2704 C CA . PHE A 1 353 ? 2.52 -27.406 -25.875 1 94.88 353 PHE A CA 1
ATOM 2705 C C . PHE A 1 353 ? 1.848 -26.109 -25.453 1 94.88 353 PHE A C 1
ATOM 2707 O O . PHE A 1 353 ? 1.386 -25.984 -24.312 1 94.88 353 PHE A O 1
ATOM 2714 N N . GLU A 1 354 ? 1.805 -25.203 -26.328 1 88.94 354 GLU A N 1
ATOM 2715 C CA . GLU A 1 354 ? 1.268 -23.891 -25.984 1 88.94 354 GLU A CA 1
ATOM 2716 C C . GLU A 1 354 ? -0.201 -23.766 -26.391 1 88.94 354 GLU A C 1
ATOM 2718 O O . GLU A 1 354 ? -0.623 -24.328 -27.391 1 88.94 354 GLU A O 1
ATOM 2723 N N . GLU A 1 355 ? -0.872 -23.141 -25.484 1 81.44 355 GLU A N 1
ATOM 2724 C CA . GLU A 1 355 ? -2.254 -22.797 -25.812 1 81.44 355 GLU A CA 1
ATOM 2725 C C . GLU A 1 355 ? -2.332 -21.531 -26.656 1 81.44 355 GLU A C 1
ATOM 2727 O O . GLU A 1 355 ? -1.653 -20.547 -26.375 1 81.44 355 GLU A O 1
ATOM 2732 N N . ALA A 1 356 ? -3.006 -21.578 -27.641 1 69.44 356 ALA A N 1
ATOM 2733 C CA . ALA A 1 356 ? -3.023 -20.516 -28.656 1 69.44 356 ALA A CA 1
ATOM 2734 C C . ALA A 1 356 ? -3.559 -19.219 -28.078 1 69.44 356 ALA A C 1
ATOM 2736 O O . ALA A 1 356 ? -3.127 -18.125 -28.469 1 69.44 356 ALA A O 1
ATOM 2737 N N . LYS A 1 357 ? -4.406 -19.281 -27.141 1 65.94 357 LYS A N 1
ATOM 2738 C CA . LYS A 1 357 ? -5.113 -18.062 -26.781 1 65.94 357 LYS A CA 1
ATOM 2739 C C . LYS A 1 357 ? -4.684 -17.562 -25.406 1 65.94 357 LYS A C 1
ATOM 2741 O O . LYS A 1 357 ? -5.332 -16.688 -24.828 1 65.94 357 LYS A O 1
ATOM 2746 N N . SER A 1 358 ? -3.666 -18.203 -24.938 1 71.75 358 SER A N 1
ATOM 2747 C CA . SER A 1 358 ? -3.238 -17.797 -23.609 1 71.75 358 SER A CA 1
ATOM 2748 C C . SER A 1 358 ? -1.733 -17.969 -23.422 1 71.75 358 SER A C 1
ATOM 2750 O O . SER A 1 358 ? -1.036 -18.359 -24.359 1 71.75 358 SER A O 1
ATOM 2752 N N . GLU A 1 359 ? -1.273 -17.469 -22.297 1 76.19 359 GLU A N 1
ATOM 2753 C CA . GLU A 1 359 ? 0.145 -17.625 -21.984 1 76.19 359 GLU A CA 1
ATOM 2754 C C . GLU A 1 359 ? 0.422 -18.953 -21.297 1 76.19 359 GLU A C 1
ATOM 2756 O O . GLU A 1 359 ? 1.549 -19.203 -20.859 1 76.19 359 GLU A O 1
ATOM 2761 N N . PHE A 1 360 ? -0.535 -19.828 -21.359 1 83.38 360 PHE A N 1
ATOM 2762 C CA . PHE A 1 360 ? -0.368 -21.125 -20.688 1 83.38 360 PHE A CA 1
ATOM 2763 C C . PHE A 1 360 ? 0.26 -22.141 -21.625 1 83.38 360 PHE A C 1
ATOM 2765 O O . PHE A 1 360 ? 0.005 -22.125 -22.828 1 83.38 360 PHE A O 1
ATOM 2772 N N . ALA A 1 361 ? 1.066 -22.922 -21.062 1 91.06 361 ALA A N 1
ATOM 2773 C CA . ALA A 1 361 ? 1.704 -24.016 -21.812 1 91.06 361 ALA A CA 1
ATOM 2774 C C . ALA A 1 361 ? 1.831 -25.266 -20.953 1 91.06 361 ALA A C 1
ATOM 2776 O O . ALA A 1 361 ? 1.843 -25.188 -19.719 1 91.06 361 ALA A O 1
ATOM 2777 N N . VAL A 1 362 ? 1.797 -26.359 -21.625 1 95.31 362 VAL A N 1
ATOM 2778 C CA . VAL A 1 362 ? 2.123 -27.641 -21 1 95.31 362 VAL A CA 1
ATOM 2779 C C . VAL A 1 362 ? 3.57 -28.016 -21.312 1 95.31 362 VAL A C 1
ATOM 2781 O O . VAL A 1 362 ? 3.947 -28.141 -22.484 1 95.31 362 VAL A O 1
ATOM 2784 N N . LEU A 1 363 ? 4.371 -28.094 -20.312 1 97.38 363 LEU A N 1
ATOM 2785 C CA . LEU A 1 363 ? 5.73 -28.609 -20.438 1 97.38 363 LEU A CA 1
ATOM 2786 C C . LEU A 1 363 ? 5.777 -30.094 -20.109 1 97.38 363 LEU A C 1
ATOM 2788 O O . LEU A 1 363 ? 5.457 -30.484 -18.984 1 97.38 363 LEU A O 1
ATOM 2792 N N . GLU A 1 364 ? 6.086 -30.906 -21.047 1 98.38 364 GLU A N 1
ATOM 2793 C CA . GLU A 1 364 ? 6.234 -32.344 -20.828 1 98.38 364 GLU A CA 1
ATOM 2794 C C . GLU A 1 364 ? 7.668 -32.688 -20.453 1 98.38 364 GLU A C 1
ATOM 2796 O O . GLU A 1 364 ? 8.602 -32.438 -21.219 1 98.38 364 GLU A O 1
ATOM 2801 N N . LEU A 1 365 ? 7.809 -33.25 -19.297 1 98.62 365 LEU A N 1
ATOM 2802 C CA . LEU A 1 365 ? 9.109 -33.688 -18.797 1 98.62 365 LEU A CA 1
ATOM 2803 C C . LEU A 1 365 ? 9.195 -35.219 -18.75 1 98.62 365 LEU A C 1
ATOM 2805 O O . LEU A 1 365 ? 8.219 -35.875 -18.406 1 98.62 365 LEU A O 1
ATOM 2809 N N . LEU A 1 366 ? 10.328 -35.75 -19.062 1 98.5 366 LEU A N 1
ATOM 2810 C CA . LEU A 1 366 ? 10.594 -37.188 -19.031 1 98.5 366 LEU A CA 1
ATOM 2811 C C . LEU A 1 366 ? 11.758 -37.5 -18.094 1 98.5 366 LEU A C 1
ATOM 2813 O O . LEU A 1 366 ? 12.719 -36.75 -18 1 98.5 366 LEU A O 1
ATOM 2817 N N . PRO A 1 367 ? 11.633 -38.594 -17.375 1 97.5 367 PRO A N 1
ATOM 2818 C CA . PRO A 1 367 ? 12.773 -39 -16.547 1 97.5 367 PRO A CA 1
ATOM 2819 C C . PRO A 1 367 ? 14.016 -39.312 -17.375 1 97.5 367 PRO A C 1
ATOM 2821 O O . PRO A 1 367 ? 13.914 -39.875 -18.469 1 97.5 367 PRO A O 1
ATOM 2824 N N . ILE A 1 368 ? 15.148 -38.812 -16.875 1 90.88 368 ILE A N 1
ATOM 2825 C CA . ILE A 1 368 ? 16.422 -39.125 -17.5 1 90.88 368 ILE A CA 1
ATOM 2826 C C . ILE A 1 368 ? 16.984 -40.438 -16.922 1 90.88 368 ILE A C 1
ATOM 2828 O O . ILE A 1 368 ? 16.875 -40.656 -15.719 1 90.88 368 ILE A O 1
ATOM 2832 N N . MET B 1 1 ? -21.469 -21.766 -29.578 1 22.48 1 MET B N 1
ATOM 2833 C CA . MET B 1 1 ? -21.703 -20.453 -28.969 1 22.48 1 MET B CA 1
ATOM 2834 C C . MET B 1 1 ? -20.438 -19.953 -28.281 1 22.48 1 MET B C 1
ATOM 2836 O O . MET B 1 1 ? -19.812 -20.672 -27.484 1 22.48 1 MET B O 1
ATOM 2840 N N . ALA B 1 2 ? -19.844 -18.922 -28.656 1 34.84 2 ALA B N 1
ATOM 2841 C CA . ALA B 1 2 ? -18.531 -18.406 -28.281 1 34.84 2 ALA B CA 1
ATOM 2842 C C . ALA B 1 2 ? -18.453 -18.172 -26.766 1 34.84 2 ALA B C 1
ATOM 2844 O O . ALA B 1 2 ? -19.375 -17.594 -26.172 1 34.84 2 ALA B O 1
ATOM 2845 N N . PRO B 1 3 ? -17.719 -18.875 -26.031 1 37.88 3 PRO B N 1
ATOM 2846 C CA . PRO B 1 3 ? -17.688 -18.688 -24.578 1 37.88 3 PRO B CA 1
ATOM 2847 C C . PRO B 1 3 ? -17.797 -17.219 -24.172 1 37.88 3 PRO B C 1
ATOM 2849 O O . PRO B 1 3 ? -17.078 -16.375 -24.703 1 37.88 3 PRO B O 1
ATOM 2852 N N . GLN B 1 4 ? -18.859 -16.578 -23.766 1 39.66 4 GLN B N 1
ATOM 2853 C CA . GLN B 1 4 ? -19.25 -15.188 -23.625 1 39.66 4 GLN B CA 1
ATOM 2854 C C . GLN B 1 4 ? -18.422 -14.477 -22.562 1 39.66 4 GLN B C 1
ATOM 2856 O O . GLN B 1 4 ? -18.281 -14.977 -21.438 1 39.66 4 GLN B O 1
ATOM 2861 N N . GLY B 1 5 ? -17.312 -13.82 -22.844 1 45.16 5 GLY B N 1
ATOM 2862 C CA . GLY B 1 5 ? -16.562 -12.953 -21.969 1 45.16 5 GLY B CA 1
ATOM 2863 C C . GLY B 1 5 ? -17.406 -12.305 -20.891 1 45.16 5 GLY B C 1
ATOM 2864 O O . GLY B 1 5 ? -18.641 -12.32 -20.969 1 45.16 5 GLY B O 1
ATOM 2865 N N . PRO B 1 6 ? -16.797 -12.188 -19.734 1 52.38 6 PRO B N 1
ATOM 2866 C CA . PRO B 1 6 ? -17.625 -11.578 -18.688 1 52.38 6 PRO B CA 1
ATOM 2867 C C . PRO B 1 6 ? -18.438 -10.398 -19.203 1 52.38 6 PRO B C 1
ATOM 2869 O O . PRO B 1 6 ? -18.047 -9.75 -20.172 1 52.38 6 PRO B O 1
ATOM 2872 N N . PRO B 1 7 ? -19.656 -10.227 -18.734 1 52.91 7 PRO B N 1
ATOM 2873 C CA . PRO B 1 7 ? -20.5 -9.07 -19.078 1 52.91 7 PRO B CA 1
ATOM 2874 C C . PRO B 1 7 ? -19.734 -7.75 -18.984 1 52.91 7 PRO B C 1
ATOM 2876 O O . PRO B 1 7 ? -18.75 -7.645 -18.234 1 52.91 7 PRO B O 1
ATOM 2879 N N . PRO B 1 8 ? -19.891 -6.938 -19.938 1 49.09 8 PRO B N 1
ATOM 2880 C CA . PRO B 1 8 ? -19.172 -5.664 -20.078 1 49.09 8 PRO B CA 1
ATOM 2881 C C . PRO B 1 8 ? -18.922 -4.973 -18.734 1 49.09 8 PRO B C 1
ATOM 2883 O O . PRO B 1 8 ? -17.859 -4.395 -18.531 1 49.09 8 PRO B O 1
ATOM 2886 N N . ASN B 1 9 ? -19.922 -5.07 -17.859 1 53.75 9 ASN B N 1
ATOM 2887 C CA . ASN B 1 9 ? -19.766 -4.43 -16.562 1 53.75 9 ASN B CA 1
ATOM 2888 C C . ASN B 1 9 ? -18.672 -5.086 -15.734 1 53.75 9 ASN B C 1
ATOM 2890 O O . ASN B 1 9 ? -17.891 -4.395 -15.062 1 53.75 9 ASN B O 1
ATOM 2894 N N . ILE B 1 10 ? -18.578 -6.355 -15.906 1 57.84 10 ILE B N 1
ATOM 2895 C CA . ILE B 1 10 ? -17.562 -7.105 -15.172 1 57.84 10 ILE B CA 1
ATOM 2896 C C . ILE B 1 10 ? -16.172 -6.809 -15.758 1 57.84 10 ILE B C 1
ATOM 2898 O O . ILE B 1 10 ? -15.211 -6.625 -15.016 1 57.84 10 ILE B O 1
ATOM 2902 N N . ARG B 1 11 ? -16.156 -6.668 -17.031 1 64.25 11 ARG B N 1
ATOM 2903 C CA . ARG B 1 11 ? -14.891 -6.375 -17.688 1 64.25 11 ARG B CA 1
ATOM 2904 C C . ARG B 1 11 ? -14.367 -5.004 -17.266 1 64.25 11 ARG B C 1
ATOM 2906 O O . ARG B 1 11 ? -13.172 -4.852 -17 1 64.25 11 ARG B O 1
ATOM 2913 N N . GLN B 1 12 ? -15.266 -4.078 -17.281 1 67.88 12 GLN B N 1
ATOM 2914 C CA . GLN B 1 12 ? -14.867 -2.729 -16.906 1 67.88 12 GLN B CA 1
ATOM 2915 C C . GLN B 1 12 ? -14.391 -2.688 -15.453 1 67.88 12 GLN B C 1
ATOM 2917 O O . GLN B 1 12 ? -13.43 -1.991 -15.133 1 67.88 12 GLN B O 1
ATOM 2922 N N . ALA B 1 13 ? -15.086 -3.438 -14.688 1 68.06 13 ALA B N 1
ATOM 2923 C CA . ALA B 1 13 ? -14.727 -3.473 -13.266 1 68.06 13 ALA B CA 1
ATOM 2924 C C . ALA B 1 13 ? -13.352 -4.09 -13.07 1 68.06 13 ALA B C 1
ATOM 2926 O O . ALA B 1 13 ? -12.539 -3.572 -12.297 1 68.06 13 ALA B O 1
ATOM 2927 N N . LEU B 1 14 ? -13.148 -5.035 -13.836 1 71.69 14 LEU B N 1
ATOM 2928 C CA . LEU B 1 14 ? -11.859 -5.707 -13.734 1 71.69 14 LEU B CA 1
ATOM 2929 C C . LEU B 1 14 ? -10.742 -4.836 -14.297 1 71.69 14 LEU B C 1
ATOM 2931 O O . LEU B 1 14 ? -9.625 -4.836 -13.781 1 71.69 14 LEU B O 1
ATOM 2935 N N . GLU B 1 15 ? -11.172 -4.062 -15.195 1 78.44 15 GLU B N 1
ATOM 2936 C CA . GLU B 1 15 ? -10.195 -3.139 -15.766 1 78.44 15 GLU B CA 1
ATOM 2937 C C . GLU B 1 15 ? -9.805 -2.059 -14.758 1 78.44 15 GLU B C 1
ATOM 2939 O O . GLU B 1 15 ? -8.625 -1.75 -14.594 1 78.44 15 GLU B O 1
ATOM 2944 N N . SER B 1 16 ? -10.852 -1.523 -14.109 1 81.25 16 SER B N 1
ATOM 2945 C CA . SER B 1 16 ? -10.578 -0.489 -13.117 1 81.25 16 SER B CA 1
ATOM 2946 C C . SER B 1 16 ? -9.773 -1.043 -11.953 1 81.25 16 SER B C 1
ATOM 2948 O O . SER B 1 16 ? -8.781 -0.437 -11.531 1 81.25 16 SER B O 1
ATOM 2950 N N . ALA B 1 17 ? -10.164 -2.154 -11.461 1 85.94 17 ALA B N 1
ATOM 2951 C CA . ALA B 1 17 ? -9.438 -2.801 -10.375 1 85.94 17 ALA B CA 1
ATOM 2952 C C . ALA B 1 17 ? -8.016 -3.17 -10.805 1 85.94 17 ALA B C 1
ATOM 2954 O O . ALA B 1 17 ? -7.07 -3.025 -10.031 1 85.94 17 ALA B O 1
ATOM 2955 N N . GLY B 1 18 ? -7.953 -3.586 -12.039 1 90.25 18 GLY B N 1
ATOM 2956 C CA . GLY B 1 18 ? -6.648 -3.902 -12.602 1 90.25 18 GLY B CA 1
ATOM 2957 C C . GLY B 1 18 ? -5.727 -2.701 -12.688 1 90.25 18 GLY B C 1
ATOM 2958 O O . GLY B 1 18 ? -4.523 -2.816 -12.43 1 90.25 18 GLY B O 1
ATOM 2959 N N . ALA B 1 19 ? -6.328 -1.573 -13.008 1 90.56 19 ALA B N 1
ATOM 2960 C CA . ALA B 1 19 ? -5.535 -0.347 -13.086 1 90.56 19 ALA B CA 1
ATOM 2961 C C . ALA B 1 19 ? -4.977 0.035 -11.719 1 90.56 19 ALA B C 1
ATOM 2963 O O . ALA B 1 19 ? -3.826 0.467 -11.609 1 90.56 19 ALA B O 1
ATOM 2964 N N . HIS B 1 20 ? -5.781 -0.073 -10.664 1 93.19 20 HIS B N 1
ATOM 2965 C CA . HIS B 1 20 ? -5.309 0.177 -9.305 1 93.19 20 HIS B CA 1
ATOM 2966 C C . HIS B 1 20 ? -4.148 -0.749 -8.953 1 93.19 20 HIS B C 1
ATOM 2968 O O . HIS B 1 20 ? -3.137 -0.302 -8.406 1 93.19 20 HIS B O 1
ATOM 2974 N N . TYR B 1 21 ? -4.359 -1.976 -9.359 1 95 21 TYR B N 1
ATOM 2975 C CA . TYR B 1 21 ? -3.357 -3.002 -9.102 1 95 21 TYR B CA 1
ATOM 2976 C C . TYR B 1 21 ? -2.043 -2.67 -9.797 1 95 21 TYR B C 1
ATOM 2978 O O . TYR B 1 21 ? -0.983 -2.672 -9.164 1 95 21 TYR B O 1
ATOM 2986 N N . MET B 1 22 ? -2.068 -2.314 -10.984 1 95 22 MET B N 1
ATOM 2987 C CA . MET B 1 22 ? -0.872 -2.002 -11.758 1 95 22 MET B CA 1
ATOM 2988 C C . MET B 1 22 ? -0.165 -0.772 -11.195 1 95 22 MET B C 1
ATOM 2990 O O . MET B 1 22 ? 1.064 -0.697 -11.211 1 95 22 MET B O 1
ATOM 2994 N N . ASN B 1 23 ? -0.92 0.128 -10.711 1 94.88 23 ASN B N 1
ATOM 2995 C CA . ASN B 1 23 ? -0.331 1.315 -10.102 1 94.88 23 ASN B CA 1
ATOM 2996 C C . ASN B 1 23 ? 0.398 0.977 -8.805 1 94.88 23 ASN B C 1
ATOM 2998 O O . ASN B 1 23 ? 1.439 1.562 -8.5 1 94.88 23 ASN B O 1
ATOM 3002 N N . LEU B 1 24 ? -0.204 0.095 -8.055 1 96.94 24 LEU B N 1
ATOM 3003 C CA . LEU B 1 24 ? 0.45 -0.346 -6.832 1 96.94 24 LEU B CA 1
ATOM 3004 C C . LEU B 1 24 ? 1.797 -0.995 -7.137 1 96.94 24 LEU B C 1
ATOM 3006 O O . LEU B 1 24 ? 2.793 -0.711 -6.465 1 96.94 24 LEU B O 1
ATOM 3010 N N . ILE B 1 25 ? 1.793 -1.816 -8.188 1 97.5 25 ILE B N 1
ATOM 3011 C CA . ILE B 1 25 ? 3.016 -2.49 -8.609 1 97.5 25 ILE B CA 1
ATOM 3012 C C . ILE B 1 25 ? 4.082 -1.456 -8.961 1 97.5 25 ILE B C 1
ATOM 3014 O O . ILE B 1 25 ? 5.215 -1.537 -8.484 1 97.5 25 ILE B O 1
ATOM 3018 N N . GLU B 1 26 ? 3.67 -0.567 -9.742 1 97.12 26 GLU B N 1
ATOM 3019 C CA . GLU B 1 26 ? 4.578 0.47 -10.227 1 97.12 26 GLU B CA 1
ATOM 3020 C C . GLU B 1 26 ? 5.148 1.282 -9.062 1 97.12 26 GLU B C 1
ATOM 3022 O O . GLU B 1 26 ? 6.352 1.548 -9.016 1 97.12 26 GLU B O 1
ATOM 3027 N N . PHE B 1 27 ? 4.293 1.666 -8.148 1 97.62 27 PHE B N 1
ATOM 3028 C CA . PHE B 1 27 ? 4.699 2.463 -6.996 1 97.62 27 PHE B CA 1
ATOM 3029 C C . PHE B 1 27 ? 5.727 1.714 -6.152 1 97.62 27 PHE B C 1
ATOM 3031 O O . PHE B 1 27 ? 6.738 2.287 -5.746 1 97.62 27 PHE B O 1
ATOM 3038 N N . GLY B 1 28 ? 5.449 0.406 -5.871 1 98.06 28 GLY B N 1
ATOM 3039 C CA . GLY B 1 28 ? 6.375 -0.399 -5.09 1 98.06 28 GLY B CA 1
ATOM 3040 C C . GLY B 1 28 ? 7.75 -0.51 -5.723 1 98.06 28 GLY B C 1
ATOM 3041 O O . GLY B 1 28 ? 8.766 -0.384 -5.035 1 98.06 28 GLY B O 1
ATOM 3042 N N . ILE B 1 29 ? 7.801 -0.683 -7.031 1 98.38 29 ILE B N 1
ATOM 3043 C CA . ILE B 1 29 ? 9.062 -0.834 -7.75 1 98.38 29 ILE B CA 1
ATOM 3044 C C . ILE B 1 29 ? 9.828 0.485 -7.727 1 98.38 29 ILE B C 1
ATOM 3046 O O . ILE B 1 29 ? 11.039 0.502 -7.473 1 98.38 29 ILE B O 1
ATOM 3050 N N . ILE B 1 30 ? 9.133 1.579 -7.965 1 98.12 30 ILE B N 1
ATOM 3051 C CA . ILE B 1 30 ? 9.766 2.893 -7.949 1 98.12 30 ILE B CA 1
ATOM 3052 C C . ILE B 1 30 ? 10.398 3.145 -6.578 1 98.12 30 ILE B C 1
ATOM 3054 O O . ILE B 1 30 ? 11.547 3.578 -6.488 1 98.12 30 ILE B O 1
ATOM 3058 N N . LYS B 1 31 ? 9.641 2.869 -5.535 1 98.31 31 LYS B N 1
ATOM 3059 C CA . LYS B 1 31 ? 10.156 3.078 -4.184 1 98.31 31 LYS B CA 1
ATOM 3060 C C . LYS B 1 31 ? 11.398 2.232 -3.93 1 98.31 31 LYS B C 1
ATOM 3062 O O . LYS B 1 31 ? 12.367 2.707 -3.33 1 98.31 31 LYS B O 1
ATOM 3067 N N . ALA B 1 32 ? 11.406 0.967 -4.355 1 98.31 32 ALA B N 1
ATOM 3068 C CA . ALA B 1 32 ? 12.57 0.096 -4.184 1 98.31 32 ALA B CA 1
ATOM 3069 C C . ALA B 1 32 ? 13.773 0.631 -4.957 1 98.31 32 ALA B C 1
ATOM 3071 O O . ALA B 1 32 ? 14.891 0.646 -4.438 1 98.31 32 ALA B O 1
ATOM 3072 N N . PHE B 1 33 ? 13.523 1.075 -6.23 1 98.62 33 PHE B N 1
ATOM 3073 C CA . PHE B 1 33 ? 14.594 1.6 -7.066 1 98.62 33 PHE B CA 1
ATOM 3074 C C . PHE B 1 33 ? 15.172 2.877 -6.473 1 98.62 33 PHE B C 1
ATOM 3076 O O . PHE B 1 33 ? 16.375 3.135 -6.59 1 98.62 33 PHE B O 1
ATOM 3083 N N . ILE B 1 34 ? 14.359 3.711 -5.809 1 97.5 34 ILE B N 1
ATOM 3084 C CA . ILE B 1 34 ? 14.828 4.898 -5.105 1 97.5 34 ILE B CA 1
ATOM 3085 C C . ILE B 1 34 ? 15.68 4.488 -3.906 1 97.5 34 ILE B C 1
ATOM 3087 O O . ILE B 1 34 ? 16.781 5 -3.721 1 97.5 34 ILE B O 1
ATOM 3091 N N . ASP B 1 35 ? 15.203 3.545 -3.088 1 97.44 35 ASP B N 1
ATOM 3092 C CA . ASP B 1 35 ? 15.883 3.123 -1.867 1 97.44 35 ASP B CA 1
ATOM 3093 C C . ASP B 1 35 ? 17.297 2.627 -2.17 1 97.44 35 ASP B C 1
ATOM 3095 O O . ASP B 1 35 ? 18.219 2.865 -1.395 1 97.44 35 ASP B O 1
ATOM 3099 N N . PHE B 1 36 ? 17.438 1.973 -3.281 1 98.06 36 PHE B N 1
ATOM 3100 C CA . PHE B 1 36 ? 18.719 1.349 -3.582 1 98.06 36 PHE B CA 1
ATOM 3101 C C . PHE B 1 36 ? 19.453 2.131 -4.656 1 98.06 36 PHE B C 1
ATOM 3103 O O . PHE B 1 36 ? 20.391 1.614 -5.27 1 98.06 36 PHE B O 1
ATOM 3110 N N . LYS B 1 37 ? 18.953 3.346 -4.992 1 98.19 37 LYS B N 1
ATOM 3111 C CA . LYS B 1 37 ? 19.594 4.312 -5.883 1 98.19 37 LYS B CA 1
ATOM 3112 C C . LYS B 1 37 ? 19.781 3.729 -7.277 1 98.19 37 LYS B C 1
ATOM 3114 O O . LYS B 1 37 ? 20.828 3.955 -7.91 1 98.19 37 LYS B O 1
ATOM 3119 N N . VAL B 1 38 ? 18.844 2.906 -7.695 1 98.69 38 VAL B N 1
ATOM 3120 C CA . VAL B 1 38 ? 18.906 2.326 -9.031 1 98.69 38 VAL B CA 1
ATOM 3121 C C . VAL B 1 38 ? 18.766 3.43 -10.078 1 98.69 38 VAL B C 1
ATOM 3123 O O . VAL B 1 38 ? 19.547 3.484 -11.039 1 98.69 38 VAL B O 1
ATOM 3126 N N . PHE B 1 39 ? 17.781 4.34 -9.922 1 98.19 39 PHE B N 1
ATOM 3127 C CA . PHE B 1 39 ? 17.609 5.453 -10.852 1 98.19 39 PHE B CA 1
ATOM 3128 C C . PHE B 1 39 ? 18.875 6.305 -10.914 1 98.19 39 PHE B C 1
ATOM 3130 O O . PHE B 1 39 ? 19.234 6.812 -11.984 1 98.19 39 PHE B O 1
ATOM 3137 N N . ASP B 1 40 ? 19.578 6.461 -9.773 1 98.31 40 ASP B N 1
ATOM 3138 C CA . ASP B 1 40 ? 20.797 7.258 -9.695 1 98.31 40 ASP B CA 1
ATOM 3139 C C . ASP B 1 40 ? 21.922 6.633 -10.531 1 98.31 40 ASP B C 1
ATOM 3141 O O . ASP B 1 40 ? 22.812 7.34 -11.008 1 98.31 40 ASP B O 1
ATOM 3145 N N . ASN B 1 41 ? 21.891 5.359 -10.695 1 98.62 41 ASN B N 1
ATOM 3146 C CA . ASN B 1 41 ? 22.984 4.641 -11.344 1 98.62 41 ASN B CA 1
ATOM 3147 C C . ASN B 1 41 ? 22.703 4.422 -12.828 1 98.62 41 ASN B C 1
ATOM 3149 O O . ASN B 1 41 ? 23.5 3.783 -13.523 1 98.62 41 ASN B O 1
ATOM 3153 N N . ILE B 1 42 ? 21.562 4.812 -13.305 1 98.5 42 ILE B N 1
ATOM 3154 C CA . ILE B 1 42 ? 21.312 4.898 -14.742 1 98.5 42 ILE B CA 1
ATOM 3155 C C . ILE B 1 42 ? 21.797 6.246 -15.273 1 98.5 42 ILE B C 1
ATOM 3157 O O . ILE B 1 42 ? 21.484 7.293 -14.695 1 98.5 42 ILE B O 1
ATOM 3161 N N . PRO B 1 43 ? 22.594 6.242 -16.281 1 97.81 43 PRO B N 1
ATOM 3162 C CA . PRO B 1 43 ? 23.094 7.523 -16.797 1 97.81 43 PRO B CA 1
ATOM 3163 C C . PRO B 1 43 ? 21.984 8.414 -17.328 1 97.81 43 PRO B C 1
ATOM 3165 O O . PRO B 1 43 ? 21.016 7.922 -17.922 1 97.81 43 PRO B O 1
ATOM 3168 N N . SER B 1 44 ? 22.109 9.719 -17.172 1 94.69 44 SER B N 1
ATOM 3169 C CA . SER B 1 44 ? 21.109 10.664 -17.641 1 94.69 44 SER B CA 1
ATOM 3170 C C . SER B 1 44 ? 20.984 10.633 -19.156 1 94.69 44 SER B C 1
ATOM 3172 O O . SER B 1 44 ? 19.906 10.891 -19.688 1 94.69 44 SER B O 1
ATOM 3174 N N . GLU B 1 45 ? 22.125 10.414 -19.781 1 95.31 45 GLU B N 1
ATOM 3175 C CA . GLU B 1 45 ? 22.156 10.211 -21.234 1 95.31 45 GLU B CA 1
ATOM 3176 C C . GLU B 1 45 ? 22.75 8.844 -21.578 1 95.31 45 GLU B C 1
ATOM 3178 O O . GLU B 1 45 ? 23.781 8.445 -21.031 1 95.31 45 GLU B O 1
ATOM 3183 N N . GLY B 1 46 ? 22.047 8.125 -22.391 1 97 46 GLY B N 1
ATOM 3184 C CA . GLY B 1 46 ? 22.5 6.789 -22.75 1 97 46 GLY B CA 1
ATOM 3185 C C . GLY B 1 46 ? 21.812 5.699 -21.938 1 97 46 GLY B C 1
ATOM 3186 O O . GLY B 1 46 ? 20.688 5.879 -21.469 1 97 46 GLY B O 1
ATOM 3187 N N . SER B 1 47 ? 22.453 4.492 -21.953 1 98.31 47 SER B N 1
ATOM 3188 C CA . SER B 1 47 ? 21.875 3.324 -21.297 1 98.31 47 SER B CA 1
ATOM 3189 C C . SER B 1 47 ? 22.938 2.566 -20.5 1 98.31 47 SER B C 1
ATOM 3191 O O . SER B 1 47 ? 24.125 2.865 -20.594 1 98.31 47 SER B O 1
ATOM 3193 N N . ILE B 1 48 ? 22.547 1.695 -19.688 1 98.62 48 ILE B N 1
ATOM 3194 C CA . ILE B 1 48 ? 23.406 0.822 -18.906 1 98.62 48 ILE B CA 1
ATOM 3195 C C . ILE B 1 48 ? 22.891 -0.611 -18.953 1 98.62 48 ILE B C 1
ATOM 3197 O O . ILE B 1 48 ? 21.672 -0.833 -19.031 1 98.62 48 ILE B O 1
ATOM 3201 N N . SER B 1 49 ? 23.781 -1.555 -18.938 1 98.69 49 SER B N 1
ATOM 3202 C CA . SER B 1 49 ? 23.359 -2.947 -18.891 1 98.69 49 SER B CA 1
ATOM 3203 C C . SER B 1 49 ? 22.828 -3.318 -17.516 1 98.69 49 SER B C 1
ATOM 3205 O O . SER B 1 49 ? 23.266 -2.766 -16.5 1 98.69 49 SER B O 1
ATOM 3207 N N . LEU B 1 50 ? 21.953 -4.242 -17.469 1 98.25 50 LEU B N 1
ATOM 3208 C CA . LEU B 1 50 ? 21.453 -4.73 -16.188 1 98.25 50 LEU B CA 1
ATOM 3209 C C . LEU B 1 50 ? 22.578 -5.34 -15.367 1 98.25 50 LEU B C 1
ATOM 3211 O O . LEU B 1 50 ? 22.562 -5.246 -14.133 1 98.25 50 LEU B O 1
ATOM 3215 N N . ALA B 1 51 ? 23.516 -5.934 -16.016 1 98.38 51 ALA B N 1
ATOM 3216 C CA . ALA B 1 51 ? 24.672 -6.488 -15.32 1 98.38 51 ALA B CA 1
ATOM 3217 C C . ALA B 1 51 ? 25.469 -5.395 -14.625 1 98.38 51 ALA B C 1
ATOM 3219 O O . ALA B 1 51 ? 25.859 -5.539 -13.461 1 98.38 51 ALA B O 1
ATOM 3220 N N . ASP B 1 52 ? 25.75 -4.312 -15.344 1 98.56 52 ASP B N 1
ATOM 3221 C CA . ASP B 1 52 ? 26.469 -3.193 -14.766 1 98.56 52 ASP B CA 1
ATOM 3222 C C . ASP B 1 52 ? 25.672 -2.527 -13.656 1 98.56 52 ASP B C 1
ATOM 3224 O O . ASP B 1 52 ? 26.219 -2.123 -12.633 1 98.56 52 ASP B O 1
ATOM 3228 N N . LEU B 1 53 ? 24.422 -2.424 -13.906 1 98.38 53 LEU B N 1
ATOM 3229 C CA . LEU B 1 53 ? 23.547 -1.849 -12.891 1 98.38 53 LEU B CA 1
ATOM 3230 C C . LEU B 1 53 ? 23.562 -2.684 -11.617 1 98.38 53 LEU B C 1
ATOM 3232 O O . LEU B 1 53 ? 23.562 -2.137 -10.516 1 98.38 53 LEU B O 1
ATOM 3236 N N . SER B 1 54 ? 23.516 -3.98 -11.82 1 98.44 54 SER B N 1
ATOM 3237 C CA . SER B 1 54 ? 23.625 -4.906 -10.695 1 98.44 54 SER B CA 1
ATOM 3238 C C . SER B 1 54 ? 24.922 -4.695 -9.93 1 98.44 54 SER B C 1
ATOM 3240 O O . SER B 1 54 ? 24.922 -4.617 -8.703 1 98.44 54 SER B O 1
ATOM 3242 N N . SER B 1 55 ? 25.969 -4.559 -10.602 1 98.25 55 SER B N 1
ATOM 3243 C CA . SER B 1 55 ? 27.281 -4.344 -9.992 1 98.25 55 SER B CA 1
ATOM 3244 C C . SER B 1 55 ? 27.328 -3.025 -9.227 1 98.25 55 SER B C 1
ATOM 3246 O O . SER B 1 55 ? 27.891 -2.953 -8.133 1 98.25 55 SER B O 1
ATOM 3248 N N . ASN B 1 56 ? 26.781 -1.99 -9.781 1 98.19 56 ASN B N 1
ATOM 3249 C CA . ASN B 1 56 ? 26.828 -0.651 -9.203 1 98.19 56 ASN B CA 1
ATOM 3250 C C . ASN B 1 56 ? 25.969 -0.557 -7.941 1 98.19 56 ASN B C 1
ATOM 3252 O O . ASN B 1 56 ? 26.297 0.193 -7.02 1 98.19 56 ASN B O 1
ATOM 3256 N N . THR B 1 57 ? 24.828 -1.308 -7.914 1 97.75 57 THR B N 1
ATOM 3257 C CA . THR B 1 57 ? 23.844 -1.099 -6.863 1 97.75 57 THR B CA 1
ATOM 3258 C C . THR B 1 57 ? 23.938 -2.199 -5.809 1 97.75 57 THR B C 1
ATOM 3260 O O . THR B 1 57 ? 23.375 -2.066 -4.719 1 97.75 57 THR B O 1
ATOM 3263 N N . GLY B 1 58 ? 24.562 -3.355 -6.227 1 97.31 58 GLY B N 1
ATOM 3264 C CA . GLY B 1 58 ? 24.594 -4.512 -5.344 1 97.31 58 GLY B CA 1
ATOM 3265 C C . GLY B 1 58 ? 23.359 -5.371 -5.422 1 97.31 58 GLY B C 1
ATOM 3266 O O . GLY B 1 58 ? 23.25 -6.383 -4.73 1 97.31 58 GLY B O 1
ATOM 3267 N N . GLY B 1 59 ? 22.422 -5 -6.219 1 97.38 59 GLY B N 1
ATOM 3268 C CA . GLY B 1 59 ? 21.203 -5.789 -6.402 1 97.38 59 GLY B CA 1
ATOM 3269 C C . GLY B 1 59 ? 21.391 -6.949 -7.359 1 97.38 59 GLY B C 1
ATOM 3270 O O . GLY B 1 59 ? 22.203 -6.879 -8.281 1 97.38 59 GLY B O 1
ATOM 3271 N N . ASP B 1 60 ? 20.594 -7.926 -7.137 1 96.31 60 ASP B N 1
ATOM 3272 C CA . ASP B 1 60 ? 20.625 -9.094 -8.016 1 96.31 60 ASP B CA 1
ATOM 3273 C C . ASP B 1 60 ? 20.125 -8.734 -9.414 1 96.31 60 ASP B C 1
ATOM 3275 O O . ASP B 1 60 ? 19.078 -8.086 -9.562 1 96.31 60 ASP B O 1
ATOM 3279 N N . GLU B 1 61 ? 20.844 -9.195 -10.414 1 97.19 61 GLU B N 1
ATOM 3280 C CA . GLU B 1 61 ? 20.5 -8.875 -11.797 1 97.19 61 GLU B CA 1
ATOM 3281 C C . GLU B 1 61 ? 19.094 -9.383 -12.141 1 97.19 61 GLU B C 1
ATOM 3283 O O . GLU B 1 61 ? 18.344 -8.711 -12.852 1 97.19 61 GLU B O 1
ATOM 3288 N N . SER B 1 62 ? 18.75 -10.57 -11.672 1 94.44 62 SER B N 1
ATOM 3289 C CA . SER B 1 62 ? 17.453 -11.164 -11.992 1 94.44 62 SER B CA 1
ATOM 3290 C C . SER B 1 62 ? 16.312 -10.312 -11.445 1 94.44 62 SER B C 1
ATOM 3292 O O . SER B 1 62 ? 15.305 -10.102 -12.125 1 94.44 62 SER B O 1
ATOM 3294 N N . LEU B 1 63 ? 16.438 -9.82 -10.227 1 96.81 63 LEU B N 1
ATOM 3295 C CA . LEU B 1 63 ? 15.398 -8.984 -9.641 1 96.81 63 LEU B CA 1
ATOM 3296 C C . LEU B 1 63 ? 15.336 -7.629 -10.344 1 96.81 63 LEU B C 1
ATOM 3298 O O . LEU B 1 63 ? 14.25 -7.117 -10.609 1 96.81 63 LEU B O 1
ATOM 3302 N N . LEU B 1 64 ? 16.516 -7.02 -10.586 1 98.19 64 LEU B N 1
ATOM 3303 C CA . LEU B 1 64 ? 16.547 -5.758 -11.32 1 98.19 64 LEU B CA 1
ATOM 3304 C C . LEU B 1 64 ? 15.844 -5.887 -12.664 1 98.19 64 LEU B C 1
ATOM 3306 O O . LEU B 1 64 ? 15.125 -4.977 -13.078 1 98.19 64 LEU B O 1
ATOM 3310 N N . ARG B 1 65 ? 16.031 -6.996 -13.312 1 95.81 65 ARG B N 1
ATOM 3311 C CA . ARG B 1 65 ? 15.383 -7.242 -14.602 1 95.81 65 ARG B CA 1
ATOM 3312 C C . ARG B 1 65 ? 13.867 -7.305 -14.445 1 95.81 65 ARG B C 1
ATOM 3314 O O . ARG B 1 65 ? 13.133 -6.676 -15.211 1 95.81 65 ARG B O 1
ATOM 3321 N N . ARG B 1 66 ? 13.375 -8.07 -13.469 1 95.31 66 ARG B N 1
ATOM 3322 C CA . ARG B 1 66 ? 11.945 -8.211 -13.227 1 95.31 66 ARG B CA 1
ATOM 3323 C C . ARG B 1 66 ? 11.297 -6.848 -13 1 95.31 66 ARG B C 1
ATOM 3325 O O . ARG B 1 66 ? 10.258 -6.539 -13.586 1 95.31 66 ARG B O 1
ATOM 3332 N N . PHE B 1 67 ? 11.938 -6.012 -12.141 1 97.62 67 PHE B N 1
ATOM 3333 C CA . PHE B 1 67 ? 11.406 -4.695 -11.82 1 97.62 67 PHE B CA 1
ATOM 3334 C C . PHE B 1 67 ? 11.531 -3.756 -13.008 1 97.62 67 PHE B C 1
ATOM 3336 O O . PHE B 1 67 ? 10.586 -3.025 -13.328 1 97.62 67 PHE B O 1
ATOM 3343 N N . ALA B 1 68 ? 12.688 -3.805 -13.727 1 97.56 68 ALA B N 1
ATOM 3344 C CA . ALA B 1 68 ? 12.906 -2.939 -14.875 1 97.56 68 ALA B CA 1
ATOM 3345 C C . ALA B 1 68 ? 11.922 -3.266 -16 1 97.56 68 ALA B C 1
ATOM 3347 O O . ALA B 1 68 ? 11.438 -2.365 -16.688 1 97.56 68 ALA B O 1
ATOM 3348 N N . ASP B 1 69 ? 11.672 -4.574 -16.203 1 95.81 69 ASP B N 1
ATOM 3349 C CA . ASP B 1 69 ? 10.734 -4.984 -17.25 1 95.81 69 ASP B CA 1
ATOM 3350 C C . ASP B 1 69 ? 9.375 -4.3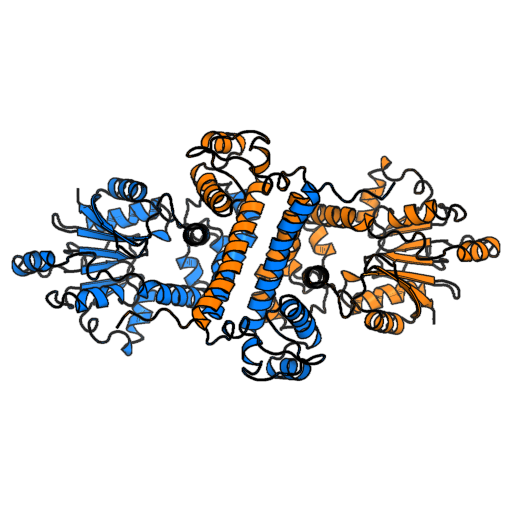28 -17.047 1 95.81 69 ASP B C 1
ATOM 3352 O O . ASP B 1 69 ? 8.719 -3.943 -18.016 1 95.81 69 ASP B O 1
ATOM 3356 N N . TYR B 1 70 ? 8.93 -4.27 -15.82 1 97 70 TYR B N 1
ATOM 3357 C CA . TYR B 1 70 ? 7.648 -3.617 -15.562 1 97 70 TYR B CA 1
ATOM 3358 C C . TYR B 1 70 ? 7.715 -2.133 -15.898 1 97 70 TYR B C 1
ATOM 3360 O O . TYR B 1 70 ? 6.812 -1.592 -16.531 1 97 70 TYR B O 1
ATOM 3368 N N . LEU B 1 71 ? 8.797 -1.417 -15.422 1 97.62 71 LEU B N 1
ATOM 3369 C CA . LEU B 1 71 ? 8.922 0.021 -15.633 1 97.62 71 LEU B CA 1
ATOM 3370 C C . LEU B 1 71 ? 9.086 0.337 -17.109 1 97.62 71 LEU B C 1
ATOM 3372 O O . LEU B 1 71 ? 8.641 1.39 -17.578 1 97.62 71 LEU B O 1
ATOM 3376 N N . ILE B 1 72 ? 9.688 -0.595 -17.875 1 96.88 72 ILE B N 1
ATOM 3377 C CA . ILE B 1 72 ? 9.797 -0.445 -19.312 1 96.88 72 ILE B CA 1
ATOM 3378 C C . ILE B 1 72 ? 8.422 -0.596 -19.969 1 96.88 72 ILE B C 1
ATOM 3380 O O . ILE B 1 72 ? 8.023 0.228 -20.781 1 96.88 72 ILE B O 1
ATOM 3384 N N . ALA B 1 73 ? 7.703 -1.676 -19.547 1 94.88 73 ALA B N 1
ATOM 3385 C CA . ALA B 1 73 ? 6.352 -1.89 -20.078 1 94.88 73 ALA B CA 1
ATOM 3386 C C . ALA B 1 73 ? 5.453 -0.697 -19.766 1 94.88 73 ALA B C 1
ATOM 3388 O O . ALA B 1 73 ? 4.52 -0.402 -20.516 1 94.88 73 ALA B O 1
ATOM 3389 N N . SER B 1 74 ? 5.723 0.026 -18.672 1 94.94 74 SER B N 1
ATOM 3390 C CA . SER B 1 74 ? 4.953 1.194 -18.25 1 94.94 74 SER B CA 1
ATOM 3391 C C . SER B 1 74 ? 5.504 2.471 -18.875 1 94.94 74 SER B C 1
ATOM 3393 O O . SER B 1 74 ? 5.027 3.57 -18.578 1 94.94 74 SER B O 1
ATOM 3395 N N . GLU B 1 75 ? 6.582 2.357 -19.594 1 95.56 75 GLU B N 1
ATOM 3396 C CA . GLU B 1 75 ? 7.211 3.453 -20.312 1 95.56 75 GLU B CA 1
ATOM 3397 C C . GLU B 1 75 ? 7.855 4.457 -19.359 1 95.56 75 GLU B C 1
ATOM 3399 O O . GLU B 1 75 ? 7.977 5.637 -19.688 1 95.56 75 GLU B O 1
ATOM 3404 N N . ILE B 1 76 ? 8.117 4.039 -18.188 1 96.12 76 ILE B N 1
ATOM 3405 C CA . ILE B 1 76 ? 8.859 4.859 -17.234 1 96.12 76 ILE B CA 1
ATOM 3406 C C . ILE B 1 76 ? 10.352 4.766 -17.547 1 96.12 76 ILE B C 1
ATOM 3408 O O . ILE B 1 76 ? 11.062 5.773 -17.516 1 96.12 76 ILE B O 1
ATOM 3412 N N . LEU B 1 77 ? 10.812 3.566 -17.844 1 97.88 77 LEU B N 1
ATOM 3413 C CA . LEU B 1 77 ? 12.156 3.328 -18.359 1 97.88 77 LEU B CA 1
ATOM 3414 C C . LEU B 1 77 ? 12.117 2.896 -19.828 1 97.88 77 LEU B C 1
ATOM 3416 O O . LEU B 1 77 ? 11.047 2.564 -20.344 1 97.88 77 LEU B O 1
ATOM 3420 N N . ALA B 1 78 ? 13.203 2.975 -20.484 1 98.19 78 ALA B N 1
ATOM 3421 C CA . ALA B 1 78 ? 13.359 2.482 -21.859 1 98.19 78 ALA B CA 1
ATOM 3422 C C . ALA B 1 78 ? 14.391 1.362 -21.922 1 98.19 78 ALA B C 1
ATOM 3424 O O . ALA B 1 78 ? 15.227 1.228 -21.031 1 98.19 78 ALA B O 1
ATOM 3425 N N . SER B 1 79 ? 14.25 0.548 -22.859 1 97.12 79 SER B N 1
ATOM 3426 C CA . SER B 1 79 ? 15.227 -0.483 -23.188 1 97.12 79 SER B CA 1
ATOM 3427 C C . SER B 1 79 ? 15.719 -0.344 -24.625 1 97.12 79 SER B C 1
ATOM 3429 O O . SER B 1 79 ? 15.227 -1.023 -25.531 1 97.12 79 SER B O 1
ATOM 3431 N N . PRO B 1 80 ? 16.766 0.504 -24.859 1 97.25 80 PRO B N 1
ATOM 3432 C CA . PRO B 1 80 ? 17.25 0.738 -26.219 1 97.25 80 PRO B CA 1
ATOM 3433 C C . PRO B 1 80 ? 17.812 -0.524 -26.859 1 97.25 80 PRO B C 1
ATOM 3435 O O . PRO B 1 80 ? 17.859 -0.625 -28.094 1 97.25 80 PRO B O 1
ATOM 3438 N N . SER B 1 81 ? 18.328 -1.447 -26.094 1 95.88 81 SER B N 1
ATOM 3439 C CA . SER B 1 81 ? 18.812 -2.75 -26.547 1 95.88 81 SER B CA 1
ATOM 3440 C C . SER B 1 81 ? 18.547 -3.824 -25.484 1 95.88 81 SER B C 1
ATOM 3442 O O . SER B 1 81 ? 18.266 -3.51 -24.328 1 95.88 81 SER B O 1
ATOM 3444 N N . PRO B 1 82 ? 18.547 -5.051 -25.922 1 92.75 82 PRO B N 1
ATOM 3445 C CA . PRO B 1 82 ? 18.25 -6.121 -24.969 1 92.75 82 PRO B CA 1
ATOM 3446 C C . PRO B 1 82 ? 19.109 -6.035 -23.703 1 92.75 82 PRO B C 1
ATOM 3448 O O . PRO B 1 82 ? 20.328 -5.824 -23.797 1 92.75 82 PRO B O 1
ATOM 3451 N N . SER B 1 83 ? 18.547 -6.082 -22.578 1 94.75 83 SER B N 1
ATOM 3452 C CA . SER B 1 83 ? 19.156 -6.148 -21.266 1 94.75 83 SER B CA 1
ATOM 3453 C C . SER B 1 83 ? 19.781 -4.812 -20.875 1 94.75 83 SER B C 1
ATOM 3455 O O . SER B 1 83 ? 20.641 -4.754 -20 1 94.75 83 SER B O 1
ATOM 3457 N N . HIS B 1 84 ? 19.453 -3.789 -21.641 1 98.06 84 HIS B N 1
ATOM 3458 C CA . HIS B 1 84 ? 19.875 -2.441 -21.266 1 98.06 84 HIS B CA 1
ATOM 3459 C C . HIS B 1 84 ? 18.688 -1.586 -20.844 1 98.06 84 HIS B C 1
ATOM 3461 O O . HIS B 1 84 ? 17.578 -1.765 -21.359 1 98.06 84 HIS B O 1
ATOM 3467 N N . VAL B 1 85 ? 18.969 -0.677 -19.906 1 98.5 85 VAL B N 1
ATOM 3468 C CA . VAL B 1 85 ? 17.922 0.226 -19.438 1 98.5 85 VAL B CA 1
ATOM 3469 C C . VAL B 1 85 ? 18.406 1.672 -19.547 1 98.5 85 VAL B C 1
ATOM 3471 O O . VAL B 1 85 ? 19.609 1.943 -19.438 1 98.5 85 VAL B O 1
ATOM 3474 N N . ALA B 1 86 ? 17.484 2.523 -19.844 1 98.75 86 ALA B N 1
ATOM 3475 C CA . ALA B 1 86 ? 17.75 3.955 -19.953 1 98.75 86 ALA B CA 1
ATOM 3476 C C . ALA B 1 86 ? 16.625 4.773 -19.328 1 98.75 86 ALA B C 1
ATOM 3478 O O . ALA B 1 86 ? 15.484 4.309 -19.234 1 98.75 86 ALA B O 1
ATOM 3479 N N . HIS B 1 87 ? 17.016 5.992 -18.891 1 97.5 87 HIS B N 1
ATOM 3480 C CA . HIS B 1 87 ? 16 6.922 -18.391 1 97.5 87 HIS B CA 1
ATOM 3481 C C . HIS B 1 87 ? 15.086 7.406 -19.516 1 97.5 87 HIS B C 1
ATOM 3483 O O . HIS B 1 87 ? 15.508 7.492 -20.672 1 97.5 87 HIS B O 1
ATOM 3489 N N . THR B 1 88 ? 13.875 7.57 -19.188 1 95.75 88 THR B N 1
ATOM 3490 C CA . THR B 1 88 ? 13 8.469 -19.938 1 95.75 88 THR B CA 1
ATOM 3491 C C . THR B 1 88 ? 12.781 9.766 -19.172 1 95.75 88 THR B C 1
ATOM 3493 O O . THR B 1 88 ? 13.328 9.953 -18.078 1 95.75 88 THR B O 1
ATOM 3496 N N . ALA B 1 89 ? 11.984 10.648 -19.719 1 92.12 89 ALA B N 1
ATOM 3497 C CA . ALA B 1 89 ? 11.625 11.883 -19.031 1 92.12 89 ALA B CA 1
ATOM 3498 C C . ALA B 1 89 ? 10.852 11.586 -17.75 1 92.12 89 ALA B C 1
ATOM 3500 O O . ALA B 1 89 ? 10.891 12.375 -16.797 1 92.12 89 ALA B O 1
ATOM 3501 N N . ARG B 1 90 ? 10.25 10.406 -17.672 1 93.06 90 ARG B N 1
ATOM 3502 C CA . ARG B 1 90 ? 9.375 10.055 -16.562 1 93.06 90 ARG B CA 1
ATOM 3503 C C . ARG B 1 90 ? 10.18 9.477 -15.398 1 93.06 90 ARG B C 1
ATOM 3505 O O . ARG B 1 90 ? 9.719 9.484 -14.258 1 93.06 90 ARG B O 1
ATOM 3512 N N . SER B 1 91 ? 11.375 8.984 -15.656 1 95.38 91 SER B N 1
ATOM 3513 C CA . SER B 1 91 ? 12.117 8.312 -14.594 1 95.38 91 SER B CA 1
ATOM 3514 C C . SER B 1 91 ? 13.211 9.211 -14.031 1 95.38 91 SER B C 1
ATOM 3516 O O . SER B 1 91 ? 13.625 9.047 -12.883 1 95.38 91 SER B O 1
ATOM 3518 N N . LEU B 1 92 ? 13.648 10.188 -14.734 1 93.81 92 LEU B N 1
ATOM 3519 C CA . LEU B 1 92 ? 14.727 11.078 -14.336 1 93.81 92 LEU B CA 1
ATOM 3520 C C . LEU B 1 92 ? 14.406 11.766 -13.008 1 93.81 92 LEU B C 1
ATOM 3522 O O . LEU B 1 92 ? 15.273 11.883 -12.141 1 93.81 92 LEU B O 1
ATOM 3526 N N . PRO B 1 93 ? 13.203 12.094 -12.766 1 92.19 93 PRO B N 1
ATOM 3527 C CA . PRO B 1 93 ? 12.891 12.828 -11.531 1 92.19 93 PRO B CA 1
ATOM 3528 C C . PRO B 1 93 ? 12.922 11.938 -10.297 1 92.19 93 PRO B C 1
ATOM 3530 O O . PRO B 1 93 ? 12.844 12.43 -9.172 1 92.19 93 PRO B O 1
ATOM 3533 N N . TYR B 1 94 ? 13.078 10.617 -10.484 1 94.81 94 TYR B N 1
ATOM 3534 C CA . TYR B 1 94 ? 13.062 9.719 -9.336 1 94.81 94 TYR B CA 1
ATOM 3535 C C . TYR B 1 94 ? 14.469 9.5 -8.797 1 94.81 94 TYR B C 1
ATOM 3537 O O . TYR B 1 94 ? 14.656 8.742 -7.84 1 94.81 94 TYR B O 1
ATOM 3545 N N . ARG B 1 95 ? 15.445 10.156 -9.383 1 95.44 95 ARG B N 1
ATOM 3546 C CA . ARG B 1 95 ? 16.766 10.18 -8.766 1 95.44 95 ARG B CA 1
ATOM 3547 C C . ARG B 1 95 ? 16.719 10.812 -7.379 1 95.44 95 ARG B C 1
ATOM 3549 O O . ARG B 1 95 ? 15.945 11.75 -7.148 1 95.44 95 ARG B O 1
ATOM 3556 N N . THR B 1 96 ? 17.547 10.336 -6.445 1 93.62 96 THR B N 1
ATOM 3557 C CA . THR B 1 96 ? 17.422 10.688 -5.031 1 93.62 96 THR B CA 1
ATOM 3558 C C . THR B 1 96 ? 17.766 12.156 -4.809 1 93.62 96 THR B C 1
ATOM 3560 O O . THR B 1 96 ? 17.453 12.719 -3.754 1 93.62 96 THR B O 1
ATOM 3563 N N . THR B 1 97 ? 18.312 12.82 -5.762 1 88.19 97 THR B N 1
ATOM 3564 C CA . THR B 1 97 ? 18.625 14.242 -5.664 1 88.19 97 THR B CA 1
ATOM 3565 C C . THR B 1 97 ? 17.391 15.086 -6 1 88.19 97 THR B C 1
ATOM 3567 O O . THR B 1 97 ? 17.406 16.312 -5.816 1 88.19 97 THR B O 1
ATOM 3570 N N . GLU B 1 98 ? 16.344 14.422 -6.484 1 87.38 98 GLU B N 1
ATOM 3571 C CA . GLU B 1 98 ? 15.164 15.141 -6.973 1 87.38 98 GLU B CA 1
ATOM 3572 C C . GLU B 1 98 ? 14.008 15.055 -5.984 1 87.38 98 GLU B C 1
ATOM 3574 O O . GLU B 1 98 ? 13.906 14.086 -5.227 1 87.38 98 GLU B O 1
ATOM 3579 N N . ILE B 1 99 ? 13.109 15.977 -6.023 1 84.25 99 ILE B N 1
ATOM 3580 C CA . ILE B 1 99 ? 12.039 16.156 -5.039 1 84.25 99 ILE B CA 1
ATOM 3581 C C . ILE B 1 99 ? 11.023 15.023 -5.172 1 84.25 99 ILE B C 1
ATOM 3583 O O . ILE B 1 99 ? 10.422 14.609 -4.18 1 84.25 99 ILE B O 1
ATOM 3587 N N . ALA B 1 100 ? 10.859 14.508 -6.363 1 90.56 100 ALA B N 1
ATOM 3588 C CA . ALA B 1 100 ? 9.867 13.461 -6.566 1 90.56 100 ALA B CA 1
ATOM 3589 C C . ALA B 1 100 ? 10.242 12.195 -5.801 1 90.56 100 ALA B C 1
ATOM 3591 O O . ALA B 1 100 ? 9.359 11.477 -5.32 1 90.56 100 ALA B O 1
ATOM 3592 N N . ALA B 1 101 ? 11.531 11.914 -5.691 1 93 101 ALA B N 1
ATOM 3593 C CA . ALA B 1 101 ? 11.992 10.758 -4.926 1 93 101 ALA B CA 1
ATOM 3594 C C . ALA B 1 101 ? 11.617 10.891 -3.453 1 93 101 ALA B C 1
ATOM 3596 O O . ALA B 1 101 ? 11.141 9.938 -2.84 1 93 101 ALA B O 1
ATOM 3597 N N . ASP B 1 102 ? 11.758 12.055 -2.924 1 90.12 102 ASP B N 1
ATOM 3598 C CA . ASP B 1 102 ? 11.398 12.32 -1.533 1 90.12 102 ASP B CA 1
ATOM 3599 C C . ASP B 1 102 ? 9.891 12.18 -1.323 1 90.12 102 ASP B C 1
ATOM 3601 O O . ASP B 1 102 ? 9.445 11.688 -0.287 1 90.12 102 ASP B O 1
ATOM 3605 N N . PHE B 1 103 ? 9.195 12.68 -2.266 1 91.5 103 PHE B N 1
ATOM 3606 C CA . PHE B 1 103 ? 7.746 12.609 -2.18 1 91.5 103 PHE B CA 1
ATOM 3607 C C . PHE B 1 103 ? 7.277 11.156 -2.148 1 91.5 103 PHE B C 1
ATOM 3609 O O . PHE B 1 103 ? 6.43 10.789 -1.331 1 91.5 103 PHE B O 1
ATOM 3616 N N . ILE B 1 104 ? 7.848 10.305 -3.018 1 95.19 104 ILE B N 1
ATOM 3617 C CA . ILE B 1 104 ? 7.492 8.891 -3.061 1 95.19 104 ILE B CA 1
ATOM 3618 C C . ILE B 1 104 ? 7.793 8.242 -1.71 1 95.19 104 ILE B C 1
ATOM 3620 O O . ILE B 1 104 ? 6.98 7.48 -1.186 1 95.19 104 ILE B O 1
ATOM 3624 N N . SER B 1 105 ? 8.898 8.555 -1.182 1 95.5 105 SER B N 1
ATOM 3625 C CA . SER B 1 105 ? 9.289 7.984 0.107 1 95.5 105 SER B CA 1
ATOM 3626 C C . SER B 1 105 ? 8.352 8.445 1.217 1 95.5 105 SER B C 1
ATOM 3628 O O . SER B 1 105 ? 7.965 7.652 2.08 1 95.5 105 SER B O 1
ATOM 3630 N N . HIS B 1 106 ? 8.016 9.695 1.187 1 93.94 106 HIS B N 1
ATOM 3631 C CA . HIS B 1 106 ? 7.078 10.227 2.172 1 93.94 106 HIS B CA 1
ATOM 3632 C C . HIS B 1 106 ? 5.73 9.516 2.088 1 93.94 106 HIS B C 1
ATOM 3634 O O . HIS B 1 106 ? 5.184 9.094 3.107 1 93.94 106 HIS B O 1
ATOM 3640 N N . VAL B 1 107 ? 5.234 9.406 0.891 1 95.56 107 VAL B N 1
ATOM 3641 C CA . VAL B 1 107 ? 3.943 8.766 0.668 1 95.56 107 VAL B CA 1
ATOM 3642 C C . VAL B 1 107 ? 4.008 7.305 1.124 1 95.56 107 VAL B C 1
ATOM 3644 O O . VAL B 1 107 ? 3.078 6.809 1.763 1 95.56 107 VAL B O 1
ATOM 3647 N N . TYR B 1 108 ? 5.102 6.637 0.824 1 97.38 108 TYR B N 1
ATOM 3648 C CA . TYR B 1 108 ? 5.273 5.242 1.216 1 97.38 108 TYR B CA 1
ATOM 3649 C C . TYR B 1 108 ? 5.184 5.086 2.73 1 97.38 108 TYR B C 1
ATOM 3651 O O . TYR B 1 108 ? 4.465 4.219 3.229 1 97.38 108 TYR B O 1
ATOM 3659 N N . HIS B 1 109 ? 5.824 5.949 3.449 1 97.06 109 HIS B N 1
ATOM 3660 C CA . HIS B 1 109 ? 5.988 5.75 4.887 1 97.06 109 HIS B CA 1
ATOM 3661 C C . HIS B 1 109 ? 4.801 6.312 5.66 1 97.06 109 HIS B C 1
ATOM 3663 O O . HIS B 1 109 ? 4.426 5.777 6.707 1 97.06 109 HIS B O 1
ATOM 3669 N N . PHE B 1 110 ? 4.211 7.371 5.148 1 95.62 110 PHE B N 1
ATOM 3670 C CA . PHE B 1 110 ? 3.219 8.062 5.965 1 95.62 110 PHE B CA 1
ATOM 3671 C C . PHE B 1 110 ? 1.812 7.801 5.434 1 95.62 110 PHE B C 1
ATOM 3673 O O . PHE B 1 110 ? 0.825 8.133 6.094 1 95.62 110 PHE B O 1
ATOM 3680 N N . PHE B 1 111 ? 1.703 7.234 4.285 1 97 111 PHE B N 1
ATOM 3681 C CA . PHE B 1 111 ? 0.365 6.887 3.822 1 97 111 PHE B CA 1
ATOM 3682 C C . PHE B 1 111 ? 0.255 5.391 3.551 1 97 111 PHE B C 1
ATOM 3684 O O . PHE B 1 111 ? -0.565 4.703 4.16 1 97 111 PHE B O 1
ATOM 3691 N N . LEU B 1 112 ? 1.051 4.871 2.68 1 98.12 112 LEU B N 1
ATOM 3692 C CA . LEU B 1 112 ? 0.902 3.488 2.236 1 98.12 112 LEU B CA 1
ATOM 3693 C C . LEU B 1 112 ? 1.041 2.521 3.408 1 98.12 112 LEU B C 1
ATOM 3695 O O . LEU B 1 112 ? 0.221 1.615 3.57 1 98.12 112 LEU B O 1
ATOM 3699 N N . ARG B 1 113 ? 2.105 2.65 4.176 1 97.81 113 ARG B N 1
ATOM 3700 C CA . ARG B 1 113 ? 2.33 1.745 5.297 1 97.81 113 ARG B CA 1
ATOM 3701 C C . ARG B 1 113 ? 1.17 1.797 6.285 1 97.81 113 ARG B C 1
ATOM 3703 O O . ARG B 1 113 ? 0.625 0.759 6.668 1 97.81 113 ARG B O 1
ATOM 3710 N N . PRO B 1 114 ? 0.723 3.02 6.695 1 98.12 114 PRO B N 1
ATOM 3711 C CA . PRO B 1 114 ? -0.452 3.045 7.566 1 98.12 114 PRO B CA 1
ATOM 3712 C C . PRO B 1 114 ? -1.698 2.469 6.898 1 98.12 114 PRO B C 1
ATOM 3714 O O . PRO B 1 114 ? -2.467 1.744 7.535 1 98.12 114 PRO B O 1
ATOM 3717 N N . MET B 1 115 ? -1.922 2.791 5.641 1 98.06 115 MET B N 1
ATOM 3718 C CA . MET B 1 115 ? -3.092 2.307 4.914 1 98.06 115 MET B CA 1
ATOM 3719 C C . MET B 1 115 ? -3.094 0.784 4.84 1 98.06 115 MET B C 1
ATOM 3721 O O . MET B 1 115 ? -4.152 0.156 4.91 1 98.06 115 MET B O 1
ATOM 3725 N N . ALA B 1 116 ? -1.92 0.157 4.836 1 98.06 116 ALA B N 1
ATOM 3726 C CA . ALA B 1 116 ? -1.789 -1.297 4.812 1 98.06 116 ALA B CA 1
ATOM 3727 C C . ALA B 1 116 ? -2.293 -1.913 6.113 1 98.06 116 ALA B C 1
ATOM 3729 O O . ALA B 1 116 ? -2.5 -3.127 6.195 1 98.06 116 ALA B O 1
ATOM 3730 N N . THR B 1 117 ? -2.584 -1.092 7.109 1 97.5 117 THR B N 1
ATOM 3731 C CA . THR B 1 117 ? -3.104 -1.6 8.375 1 97.5 117 THR B CA 1
ATOM 3732 C C . THR B 1 117 ? -4.531 -1.115 8.609 1 97.5 117 THR B C 1
ATOM 3734 O O . THR B 1 117 ? -5.102 -1.333 9.68 1 97.5 117 THR B O 1
ATOM 3737 N N . TRP B 1 118 ? -5.094 -0.411 7.648 1 98.25 118 TRP B N 1
ATOM 3738 C CA . TRP B 1 118 ? -6.434 0.137 7.809 1 98.25 118 TRP B CA 1
ATOM 3739 C C . TRP B 1 118 ? -7.438 -0.966 8.133 1 98.25 118 TRP B C 1
ATOM 3741 O O . TRP B 1 118 ? -8.312 -0.793 8.984 1 98.25 118 TRP B O 1
ATOM 3751 N N . ALA B 1 119 ? -7.32 -2.113 7.418 1 96.75 119 ALA B N 1
ATOM 3752 C CA . ALA B 1 119 ? -8.258 -3.203 7.664 1 96.75 119 ALA B CA 1
ATOM 3753 C C . ALA B 1 119 ? -8.25 -3.615 9.133 1 96.75 119 ALA B C 1
ATOM 3755 O O . ALA B 1 119 ? -9.305 -3.713 9.766 1 96.75 119 ALA B O 1
ATOM 3756 N N . THR B 1 120 ? -7.059 -3.83 9.648 1 95.75 120 THR B N 1
ATOM 3757 C CA . THR B 1 120 ? -6.914 -4.211 11.047 1 95.75 120 THR B CA 1
ATOM 3758 C C . THR B 1 120 ? -7.352 -3.074 11.969 1 95.75 120 THR B C 1
ATOM 3760 O O . THR B 1 120 ? -8.07 -3.299 12.945 1 95.75 120 THR B O 1
ATOM 3763 N N . TYR B 1 121 ? -6.973 -1.866 11.664 1 97.44 121 TYR B N 1
ATOM 3764 C CA . TYR B 1 121 ? -7.281 -0.701 12.484 1 97.44 121 TYR B CA 1
ATOM 3765 C C . TYR B 1 121 ? -8.789 -0.499 12.602 1 97.44 121 TYR B C 1
ATOM 3767 O O . TYR B 1 121 ? -9.312 -0.338 13.711 1 97.44 121 TYR B O 1
ATOM 3775 N N . PHE B 1 122 ? -9.5 -0.516 11.453 1 97.62 122 PHE B N 1
ATOM 3776 C CA . PHE B 1 122 ? -10.93 -0.238 11.469 1 97.62 122 PHE B CA 1
ATOM 3777 C C . PHE B 1 122 ? -11.703 -1.412 12.055 1 97.62 122 PHE B C 1
ATOM 3779 O O . PHE B 1 122 ? -12.766 -1.226 12.648 1 97.62 122 PHE B O 1
ATOM 3786 N N . GLU B 1 123 ? -11.164 -2.619 11.914 1 95.75 123 GLU B N 1
ATOM 3787 C CA . GLU B 1 123 ? -11.781 -3.758 12.586 1 95.75 123 GLU B CA 1
ATOM 3788 C C . GLU B 1 123 ? -11.742 -3.588 14.102 1 95.75 123 GLU B C 1
ATOM 3790 O O . GLU B 1 123 ? -12.711 -3.91 14.797 1 95.75 123 GLU B O 1
ATOM 3795 N N . GLN B 1 124 ? -10.664 -3.051 14.602 1 95.31 124 GLN B N 1
ATOM 3796 C CA . GLN B 1 124 ? -10.445 -2.91 16.031 1 95.31 124 GLN B CA 1
ATOM 3797 C C . GLN B 1 124 ? -11.156 -1.67 16.578 1 95.31 124 GLN B C 1
ATOM 3799 O O . GLN B 1 124 ? -11.57 -1.646 17.734 1 95.31 124 GLN B O 1
ATOM 3804 N N . ASN B 1 125 ? -11.32 -0.673 15.758 1 95.88 125 ASN B N 1
ATOM 3805 C CA . ASN B 1 125 ? -11.75 0.621 16.281 1 95.88 125 ASN B CA 1
ATOM 3806 C C . ASN B 1 125 ? -13.078 1.06 15.664 1 95.88 125 ASN B C 1
ATOM 3808 O O . ASN B 1 125 ? -13.688 2.027 16.125 1 95.88 125 ASN B O 1
ATOM 3812 N N . GLY B 1 126 ? -13.547 0.271 14.664 1 95.69 126 GLY B N 1
ATOM 3813 C CA . GLY B 1 126 ? -14.711 0.692 13.906 1 95.69 126 GLY B CA 1
ATOM 3814 C C . GLY B 1 126 ? -14.375 1.642 12.773 1 95.69 126 GLY B C 1
ATOM 3815 O O . GLY B 1 126 ? -13.266 2.166 12.703 1 95.69 126 GLY B O 1
ATOM 3816 N N . LEU B 1 127 ? -15.312 1.818 11.82 1 97.12 127 LEU B N 1
ATOM 3817 C CA . LEU B 1 127 ? -15.156 2.771 10.727 1 97.12 127 LEU B CA 1
ATOM 3818 C C . LEU B 1 127 ? -15.422 4.195 11.203 1 97.12 127 LEU B C 1
ATOM 3820 O O . LEU B 1 127 ? -16.422 4.812 10.812 1 97.12 127 LEU B O 1
ATOM 3824 N N . VAL B 1 128 ? -14.484 4.652 12.039 1 96.38 128 VAL B N 1
ATOM 3825 C CA . VAL B 1 128 ? -14.578 5.965 12.672 1 96.38 128 VAL B CA 1
ATOM 3826 C C . VAL B 1 128 ? -13.242 6.695 12.539 1 96.38 128 VAL B C 1
ATOM 3828 O O . VAL B 1 128 ? -12.18 6.062 12.516 1 96.38 128 VAL B O 1
ATOM 3831 N N . GLU B 1 129 ? -13.258 7.992 12.328 1 94.12 129 GLU B N 1
ATOM 3832 C CA . GLU B 1 129 ? -12 8.734 12.328 1 94.12 129 GLU B CA 1
ATOM 3833 C C . GLU B 1 129 ? -11.281 8.602 13.672 1 94.12 129 GLU B C 1
ATOM 3835 O O . GLU B 1 129 ? -11.922 8.438 14.711 1 94.12 129 GLU B O 1
ATOM 3840 N N . PRO B 1 130 ? -10 8.703 13.656 1 94.81 130 PRO B N 1
ATOM 3841 C CA . PRO B 1 130 ? -9.281 8.648 14.93 1 94.81 130 PRO B CA 1
ATOM 3842 C C . PRO B 1 130 ? -9.68 9.773 15.883 1 94.81 130 PRO B C 1
ATOM 3844 O O . PRO B 1 130 ? -9.703 10.945 15.492 1 94.81 130 PRO B O 1
ATOM 3847 N N . ARG B 1 131 ? -10.031 9.398 17.094 1 93.75 131 ARG B N 1
ATOM 3848 C CA . ARG B 1 131 ? -10.438 10.367 18.125 1 93.75 131 ARG B CA 1
ATOM 3849 C C . ARG B 1 131 ? -9.445 10.383 19.281 1 93.75 131 ARG B C 1
ATOM 3851 O O . ARG B 1 131 ? -9.531 11.242 20.156 1 93.75 131 ARG B O 1
ATOM 3858 N N . ASP B 1 132 ? -8.57 9.422 19.25 1 94.94 132 ASP B N 1
ATOM 3859 C CA . ASP B 1 132 ? -7.516 9.281 20.25 1 94.94 132 ASP B CA 1
ATOM 3860 C C . ASP B 1 132 ? -6.137 9.219 19.594 1 94.94 132 ASP B C 1
ATOM 3862 O O . ASP B 1 132 ? -5.867 8.328 18.781 1 94.94 132 ASP B O 1
ATOM 3866 N N . ALA B 1 133 ? -5.289 10.172 19.984 1 94.88 133 ALA B N 1
ATOM 3867 C CA . ALA B 1 133 ? -3.977 10.297 19.344 1 94.88 133 ALA B CA 1
ATOM 3868 C C . ALA B 1 133 ? -3.127 9.055 19.609 1 94.88 133 ALA B C 1
ATOM 3870 O O . ALA B 1 133 ? -2.145 8.812 18.891 1 94.88 133 ALA B O 1
ATOM 3871 N N . ASP B 1 134 ? -3.484 8.281 20.609 1 95.19 134 ASP B N 1
ATOM 3872 C CA . ASP B 1 134 ? -2.717 7.086 20.969 1 95.19 134 ASP B CA 1
ATOM 3873 C C . ASP B 1 134 ? -3.23 5.863 20.203 1 95.19 134 ASP B C 1
ATOM 3875 O O . ASP B 1 134 ? -2.682 4.77 20.344 1 95.19 134 ASP B O 1
ATOM 3879 N N . LYS B 1 135 ? -4.328 6.02 19.5 1 96.44 135 LYS B N 1
ATOM 3880 C CA . LYS B 1 135 ? -4.906 4.957 18.672 1 96.44 135 LYS B CA 1
ATOM 3881 C C . LYS B 1 135 ? -5.035 5.395 17.219 1 96.44 135 LYS B C 1
ATOM 3883 O O . LYS B 1 135 ? -6.129 5.73 16.766 1 96.44 135 LYS B O 1
ATOM 3888 N N . ILE B 1 136 ? -3.947 5.316 16.516 1 97.25 136 ILE B N 1
ATOM 3889 C CA . ILE B 1 136 ? -3.912 5.797 15.141 1 97.25 136 ILE B CA 1
ATOM 3890 C C . ILE B 1 136 ? -3.24 4.758 14.25 1 97.25 136 ILE B C 1
ATOM 3892 O O . ILE B 1 136 ? -2.432 3.953 14.719 1 97.25 136 ILE B O 1
ATOM 3896 N N . PRO B 1 137 ? -3.502 4.73 12.93 1 97.81 137 PRO B N 1
ATOM 3897 C CA . PRO B 1 137 ? -2.92 3.756 12.008 1 97.81 137 PRO B CA 1
ATOM 3898 C C . PRO B 1 137 ? -1.395 3.811 11.969 1 97.81 137 PRO B C 1
ATOM 3900 O O . PRO B 1 137 ? -0.739 2.773 11.844 1 97.81 137 PRO B O 1
ATOM 3903 N N . LEU B 1 138 ? -0.806 5.012 12.07 1 97.81 138 LEU B N 1
ATOM 3904 C CA . LEU B 1 138 ? 0.646 5.148 12.039 1 97.81 138 LEU B CA 1
ATOM 3905 C C . LEU B 1 138 ? 1.292 4.395 13.195 1 97.81 138 LEU B C 1
ATOM 3907 O O . LEU B 1 138 ? 2.328 3.752 13.016 1 97.81 138 LEU B O 1
ATOM 3911 N N . GLY B 1 139 ? 0.7 4.559 14.367 1 97.56 139 GLY B N 1
ATOM 3912 C CA . GLY B 1 139 ? 1.205 3.797 15.5 1 97.56 139 GLY B CA 1
ATOM 3913 C C . GLY B 1 139 ? 1.132 2.297 15.289 1 97.56 139 GLY B C 1
ATOM 3914 O O . GLY B 1 139 ? 2.082 1.575 15.602 1 97.56 139 GLY B O 1
ATOM 3915 N N . LEU B 1 140 ? 0.053 1.866 14.742 1 96.62 140 LEU B N 1
ATOM 3916 C CA . LEU B 1 140 ? -0.16 0.443 14.508 1 96.62 140 LEU B CA 1
ATOM 3917 C C . LEU B 1 140 ? 0.85 -0.097 13.5 1 96.62 140 LEU B C 1
ATOM 3919 O O . LEU B 1 140 ? 1.484 -1.126 13.742 1 96.62 140 LEU B O 1
ATOM 3923 N N . CYS B 1 141 ? 1.101 0.594 12.391 1 96.31 141 CYS B N 1
ATOM 3924 C CA . CYS B 1 141 ? 1.917 0.056 11.305 1 96.31 141 CYS B CA 1
ATOM 3925 C C . CYS B 1 141 ? 3.396 0.086 11.672 1 96.31 141 CYS B C 1
ATOM 3927 O O . CYS B 1 141 ? 4.195 -0.668 11.117 1 96.31 141 CYS B O 1
ATOM 3929 N N . THR B 1 142 ? 3.754 0.959 12.617 1 96.31 142 THR B N 1
ATOM 3930 C CA . THR B 1 142 ? 5.16 1.094 12.977 1 96.31 142 THR B CA 1
ATOM 3931 C C . THR B 1 142 ? 5.488 0.26 14.211 1 96.31 142 THR B C 1
ATOM 3933 O O . THR B 1 142 ? 6.625 0.261 14.68 1 96.31 142 THR B O 1
ATOM 3936 N N . GLY B 1 143 ? 4.465 -0.394 14.805 1 95.06 143 GLY B N 1
ATOM 3937 C CA . GLY B 1 143 ? 4.656 -1.199 16 1 95.06 143 GLY B CA 1
ATOM 3938 C C . GLY B 1 143 ? 4.68 -0.377 17.281 1 95.06 143 GLY B C 1
ATOM 3939 O O . GLY B 1 143 ? 5.168 -0.839 18.312 1 95.06 143 GLY B O 1
ATOM 3940 N N . HIS B 1 144 ? 4.211 0.882 17.156 1 97.06 144 HIS B N 1
ATOM 3941 C CA . HIS B 1 144 ? 4.223 1.79 18.297 1 97.06 144 HIS B CA 1
ATOM 3942 C C . HIS B 1 144 ? 2.805 2.174 18.703 1 97.06 144 HIS B C 1
ATOM 3944 O O . HIS B 1 144 ? 2.502 3.355 18.875 1 97.06 144 HIS B O 1
ATOM 3950 N N . SER B 1 145 ? 1.976 1.116 18.766 1 94.69 145 SER B N 1
ATOM 3951 C CA . SER B 1 145 ? 0.629 1.384 19.266 1 94.69 145 SER B CA 1
ATOM 3952 C C . SER B 1 145 ? 0.669 2.08 20.625 1 94.69 145 SER B C 1
ATOM 3954 O O . SER B 1 145 ? 1.503 1.753 21.469 1 94.69 145 SER B O 1
ATOM 3956 N N . GLY B 1 146 ? -0.114 3.018 20.844 1 96 146 GLY B N 1
ATOM 3957 C CA . GLY B 1 146 ? -0.16 3.766 22.094 1 96 146 GLY B CA 1
ATOM 3958 C C . GLY B 1 146 ? 0.586 5.086 22.016 1 96 146 GLY B C 1
ATOM 3959 O O . GLY B 1 146 ? 0.518 5.891 22.953 1 96 146 GLY B O 1
ATOM 3960 N N . LEU B 1 147 ? 1.304 5.285 20.922 1 96.06 147 LEU B N 1
ATOM 3961 C CA . LEU B 1 147 ? 2.02 6.543 20.75 1 96.06 147 LEU B CA 1
ATOM 3962 C C . LEU B 1 147 ? 1.319 7.434 19.734 1 96.06 147 LEU B C 1
ATOM 3964 O O . LEU B 1 147 ? 0.781 6.938 18.734 1 96.06 147 LEU B O 1
ATOM 3968 N N . ASP B 1 148 ? 1.38 8.688 19.953 1 94.44 148 ASP B N 1
ATOM 3969 C CA . ASP B 1 148 ? 0.891 9.641 18.953 1 94.44 148 ASP B CA 1
ATOM 3970 C C . ASP B 1 148 ? 1.938 9.891 17.875 1 94.44 148 ASP B C 1
ATOM 3972 O O . ASP B 1 148 ? 2.971 9.219 17.844 1 94.44 148 ASP B O 1
ATOM 3976 N N . LEU B 1 149 ? 1.667 10.742 16.953 1 94.44 149 LEU B N 1
ATOM 3977 C CA . LEU B 1 149 ? 2.549 11.039 15.82 1 94.44 149 LEU B CA 1
ATOM 3978 C C . LEU B 1 149 ? 3.961 11.352 16.312 1 94.44 149 LEU B C 1
ATOM 3980 O O . LEU B 1 149 ? 4.93 10.742 15.844 1 94.44 149 LEU B O 1
ATOM 3984 N N . TYR B 1 150 ? 4.078 12.234 17.234 1 91 150 TYR B N 1
ATOM 3985 C CA . TYR B 1 150 ? 5.387 12.711 17.656 1 91 150 TYR B CA 1
ATOM 3986 C C . TYR B 1 150 ? 6.117 11.648 18.469 1 91 150 TYR B C 1
ATOM 3988 O O . TYR B 1 150 ? 7.344 11.555 18.422 1 91 150 TYR B O 1
ATOM 3996 N N . GLY B 1 151 ? 5.328 10.891 19.25 1 93.88 151 GLY B N 1
ATOM 3997 C CA . GLY B 1 151 ? 5.926 9.727 19.891 1 93.88 151 GLY B CA 1
ATOM 3998 C C . GLY B 1 151 ? 6.523 8.742 18.906 1 93.88 151 GLY B C 1
ATOM 3999 O O . GLY B 1 151 ? 7.625 8.234 19.125 1 93.88 151 GLY B O 1
ATOM 4000 N N . VAL B 1 152 ? 5.836 8.477 17.828 1 96.31 152 VAL B N 1
ATOM 4001 C CA . VAL B 1 152 ? 6.32 7.578 16.781 1 96.31 152 VAL B CA 1
ATOM 4002 C C . VAL B 1 152 ? 7.578 8.156 16.141 1 96.31 152 VAL B C 1
ATOM 4004 O O . VAL B 1 152 ? 8.555 7.441 15.914 1 96.31 152 VAL B O 1
ATOM 4007 N N . LEU B 1 153 ? 7.559 9.453 15.852 1 93.88 153 LEU B N 1
ATOM 4008 C CA . LEU B 1 153 ? 8.711 10.094 15.227 1 93.88 153 LEU B CA 1
ATOM 4009 C C . LEU B 1 153 ? 9.93 10.039 16.141 1 93.88 153 LEU B C 1
ATOM 4011 O O . LEU B 1 153 ? 11.055 9.891 15.664 1 93.88 153 LEU B O 1
ATOM 4015 N N . ASP B 1 154 ? 9.695 10.133 17.438 1 92.88 154 ASP B N 1
ATOM 4016 C CA . ASP B 1 154 ? 10.789 10.016 18.391 1 92.88 154 ASP B CA 1
ATOM 4017 C C . ASP B 1 154 ? 11.383 8.609 18.375 1 92.88 154 ASP B C 1
ATOM 4019 O O . ASP B 1 154 ? 12.602 8.438 18.484 1 92.88 154 ASP B O 1
ATOM 4023 N N . ALA B 1 155 ? 10.531 7.691 18.281 1 95.5 155 ALA B N 1
ATOM 4024 C CA . ALA B 1 155 ? 10.953 6.293 18.312 1 95.5 155 ALA B CA 1
ATOM 4025 C C . ALA B 1 155 ? 11.586 5.883 16.984 1 95.5 155 ALA B C 1
ATOM 4027 O O . ALA B 1 155 ? 12.359 4.922 16.938 1 95.5 155 ALA B O 1
ATOM 4028 N N . GLU B 1 156 ? 11.281 6.625 15.93 1 95.5 156 GLU B N 1
ATOM 4029 C CA . GLU B 1 156 ? 11.742 6.293 14.586 1 95.5 156 GLU B CA 1
ATOM 4030 C C . GLU B 1 156 ? 12.477 7.469 13.953 1 95.5 156 GLU B C 1
ATOM 4032 O O . GLU B 1 156 ? 11.922 8.18 13.109 1 95.5 156 GLU B O 1
ATOM 4037 N N . PRO B 1 157 ? 13.727 7.613 14.148 1 91.88 157 PRO B N 1
ATOM 4038 C CA . PRO B 1 157 ? 14.477 8.797 13.727 1 91.88 157 PRO B CA 1
ATOM 4039 C C . PRO B 1 157 ? 14.477 8.984 12.211 1 91.88 157 PRO B C 1
ATOM 4041 O O . PRO B 1 157 ? 14.445 10.125 11.727 1 91.88 157 PRO B O 1
ATOM 4044 N N . GLN B 1 158 ? 14.555 7.875 11.492 1 90.88 158 GLN B N 1
ATOM 4045 C CA . GLN B 1 158 ? 14.547 8 10.039 1 90.88 158 GLN B CA 1
ATOM 4046 C C . GLN B 1 158 ? 13.211 8.539 9.539 1 90.88 158 GLN B C 1
ATOM 4048 O O . GLN B 1 158 ? 13.164 9.32 8.594 1 90.88 158 GLN B O 1
ATOM 4053 N N . LEU B 1 159 ? 12.172 8.086 10.172 1 93.38 159 LEU B N 1
ATOM 4054 C CA . LEU B 1 159 ? 10.844 8.594 9.844 1 93.38 159 LEU B CA 1
ATOM 4055 C C . LEU B 1 159 ? 10.727 10.07 10.188 1 93.38 159 LEU B C 1
ATOM 4057 O O . LEU B 1 159 ? 10.102 10.844 9.453 1 93.38 159 LEU B O 1
ATOM 4061 N N . ALA B 1 160 ? 11.289 10.445 11.289 1 90.88 160 ALA B N 1
ATOM 4062 C CA . ALA B 1 160 ? 11.266 11.836 11.727 1 90.88 160 ALA B CA 1
ATOM 4063 C C . ALA B 1 160 ? 11.945 12.742 10.703 1 90.88 160 ALA B C 1
ATOM 4065 O O . ALA B 1 160 ? 11.445 13.828 10.398 1 90.88 160 ALA B O 1
ATOM 4066 N N . LYS B 1 161 ? 13.055 12.289 10.227 1 87.44 161 LYS B N 1
ATOM 4067 C CA . LYS B 1 161 ? 13.789 13.055 9.219 1 87.44 161 LYS B CA 1
ATOM 4068 C C . LYS B 1 161 ? 12.945 13.273 7.965 1 87.44 161 LYS B C 1
ATOM 4070 O O . LYS B 1 161 ? 12.922 14.367 7.406 1 87.44 161 LYS B O 1
ATOM 4075 N N . LEU B 1 162 ? 12.32 12.188 7.551 1 88.38 162 LEU B N 1
ATOM 4076 C CA . LEU B 1 162 ? 11.469 12.266 6.371 1 88.38 162 LEU B CA 1
ATOM 4077 C C . LEU B 1 162 ? 10.305 13.219 6.602 1 88.38 162 LEU B C 1
ATOM 4079 O O . LEU B 1 162 ? 9.977 14.023 5.727 1 88.38 162 LEU B O 1
ATOM 4083 N N . PHE B 1 163 ? 9.688 13.133 7.715 1 88.44 163 PHE B N 1
ATOM 4084 C CA . PHE B 1 163 ? 8.555 13.992 8.055 1 88.44 163 PHE B CA 1
ATOM 4085 C C . PHE B 1 163 ? 8.969 15.453 8.07 1 88.44 163 PHE B C 1
ATOM 4087 O O . PHE B 1 163 ? 8.289 16.297 7.484 1 88.44 163 PHE B O 1
ATOM 4094 N N . ASN B 1 164 ? 10.031 15.734 8.664 1 79.06 164 ASN B N 1
ATOM 4095 C CA . ASN B 1 164 ? 10.531 17.094 8.781 1 79.06 164 ASN B CA 1
ATOM 4096 C C . ASN B 1 164 ? 10.891 17.688 7.422 1 79.06 164 ASN B C 1
ATOM 4098 O O . ASN B 1 164 ? 10.633 18.859 7.16 1 79.06 164 ASN B O 1
ATOM 4102 N N . SER B 1 165 ? 11.484 16.859 6.629 1 79.31 165 SER B N 1
ATOM 4103 C CA . SER B 1 165 ? 11.844 17.297 5.289 1 79.31 165 SER B CA 1
ATOM 4104 C C . SER B 1 165 ? 10.602 17.672 4.477 1 79.31 165 SER B C 1
ATOM 4106 O O . SER B 1 165 ? 10.617 18.641 3.725 1 79.31 165 SER B O 1
ATOM 4108 N N . ALA B 1 166 ? 9.625 16.891 4.633 1 78.56 166 ALA B N 1
ATOM 4109 C CA . ALA B 1 166 ? 8.375 17.156 3.924 1 78.56 166 ALA B CA 1
ATOM 4110 C C . ALA B 1 166 ? 7.738 18.453 4.41 1 78.56 166 ALA B C 1
ATOM 4112 O O . ALA B 1 166 ? 7.219 19.234 3.607 1 78.56 166 ALA B O 1
ATOM 4113 N N . GLN B 1 167 ? 7.746 18.641 5.648 1 74.31 167 GLN B N 1
ATOM 4114 C CA . GLN B 1 167 ? 7.16 19.859 6.23 1 74.31 167 GLN B CA 1
ATOM 4115 C C . GLN B 1 167 ? 7.922 21.094 5.789 1 74.31 167 GLN B C 1
ATOM 4117 O O . GLN B 1 167 ? 7.32 22.141 5.551 1 74.31 167 GLN B O 1
ATOM 4122 N N . GLU B 1 168 ? 9.234 20.984 5.801 1 68.38 168 GLU B N 1
ATOM 4123 C CA . GLU B 1 168 ? 10.062 22.094 5.375 1 68.38 168 GLU B CA 1
ATOM 4124 C C . GLU B 1 168 ? 9.727 22.531 3.945 1 68.38 168 GLU B C 1
ATOM 4126 O O . GLU B 1 168 ? 9.68 23.719 3.641 1 68.38 168 GLU B O 1
ATOM 4131 N N . ARG B 1 169 ? 9.422 21.641 3.131 1 65.38 169 ARG B N 1
ATOM 4132 C CA . ARG B 1 169 ? 9.117 21.922 1.732 1 65.38 169 ARG B CA 1
ATOM 4133 C C . ARG B 1 169 ? 7.727 22.531 1.589 1 65.38 169 ARG B C 1
ATOM 4135 O O . ARG B 1 169 ? 7.504 23.375 0.712 1 65.38 169 ARG B O 1
ATOM 4142 N N . SER B 1 170 ? 6.902 22.172 2.508 1 63.12 170 SER B N 1
ATOM 4143 C CA . SER B 1 170 ? 5.531 22.672 2.455 1 63.12 170 SER B CA 1
ATOM 4144 C C . SER B 1 170 ? 5.43 24.062 3.061 1 63.12 170 SER B C 1
ATOM 4146 O O . SER B 1 170 ? 4.488 24.812 2.768 1 63.12 170 SER B O 1
ATOM 4148 N N . ALA B 1 171 ? 6.258 24.453 3.889 1 57 171 ALA B N 1
ATOM 4149 C CA . ALA B 1 171 ? 6.227 25.719 4.625 1 57 171 ALA B CA 1
ATOM 4150 C C . ALA B 1 171 ? 6.426 26.906 3.688 1 57 171 ALA B C 1
ATOM 4152 O O . ALA B 1 171 ? 5.914 28 3.941 1 57 171 ALA B O 1
ATOM 4153 N N . ARG B 1 172 ? 7.043 26.734 2.656 1 57.19 172 ARG B N 1
ATOM 4154 C CA . ARG B 1 172 ? 7.367 27.859 1.786 1 57.19 172 ARG B CA 1
ATOM 4155 C C . ARG B 1 172 ? 6.117 28.391 1.095 1 57.19 172 ARG B C 1
ATOM 4157 O O . ARG B 1 172 ? 6.109 29.531 0.613 1 57.19 172 ARG B O 1
ATOM 4164 N N . ILE B 1 173 ? 5.086 27.703 1.35 1 57.41 173 ILE B N 1
ATOM 4165 C CA . ILE B 1 173 ? 3.918 27.984 0.525 1 57.41 173 ILE B CA 1
ATOM 4166 C C . ILE B 1 173 ? 2.998 28.953 1.257 1 57.41 173 ILE B C 1
ATOM 4168 O O . ILE B 1 173 ? 2.205 29.672 0.628 1 57.41 173 ILE B O 1
ATOM 4172 N N . CYS B 1 174 ? 3.275 29.297 2.521 1 67.12 174 CYS B N 1
ATOM 4173 C CA . CYS B 1 174 ? 2.225 30.016 3.238 1 67.12 174 CYS B CA 1
ATOM 4174 C C . CYS B 1 174 ? 2.736 31.344 3.768 1 67.12 174 CYS B C 1
ATOM 4176 O O . CYS B 1 174 ? 2.824 31.547 4.98 1 67.12 174 CYS B O 1
ATOM 4178 N N . SER B 1 175 ? 3.041 32.281 2.854 1 71.94 175 SER B N 1
ATOM 4179 C CA . SER B 1 175 ? 3.449 33.625 3.299 1 71.94 175 SER B CA 1
ATOM 4180 C C . SER B 1 175 ? 2.25 34.438 3.771 1 71.94 175 SER B C 1
ATOM 4182 O O . SER B 1 175 ? 1.179 34.375 3.166 1 71.94 175 SER B O 1
ATOM 4184 N N . LEU B 1 176 ? 2.438 35.125 4.934 1 84.69 176 LEU B N 1
ATOM 4185 C CA . LEU B 1 176 ? 1.375 35.969 5.477 1 84.69 176 LEU B CA 1
ATOM 4186 C C . LEU B 1 176 ? 1.458 37.375 4.914 1 84.69 176 LEU B C 1
ATOM 4188 O O . LEU B 1 176 ? 0.616 38.219 5.223 1 84.69 176 LEU B O 1
ATOM 4192 N N . LYS B 1 177 ? 2.424 37.469 4.008 1 82.75 177 LYS B N 1
ATOM 4193 C CA . LYS B 1 177 ? 2.564 38.781 3.381 1 82.75 177 LYS B CA 1
ATOM 4194 C C . LYS B 1 177 ? 1.312 39.125 2.592 1 82.75 177 LYS B C 1
ATOM 4196 O O . LYS B 1 177 ? 0.8 38.344 1.814 1 82.75 177 LYS B O 1
ATOM 4201 N N . ASP B 1 178 ? 0.741 40.281 2.902 1 84.75 178 ASP B N 1
ATOM 4202 C CA . ASP B 1 178 ? -0.428 40.875 2.238 1 84.75 178 ASP B CA 1
ATOM 4203 C C . ASP B 1 178 ? -1.69 40.062 2.576 1 84.75 178 ASP B C 1
ATOM 4205 O O . ASP B 1 178 ? -2.717 40.219 1.907 1 84.75 178 ASP B O 1
ATOM 4209 N N . VAL B 1 179 ? -1.636 39.156 3.482 1 90.75 179 VAL B N 1
ATOM 4210 C CA . VAL B 1 179 ? -2.797 38.406 3.904 1 90.75 179 VAL B CA 1
ATOM 4211 C C . VAL B 1 179 ? -3.291 38.906 5.258 1 90.75 179 VAL B C 1
ATOM 4213 O O . VAL B 1 179 ? -4.492 39.125 5.449 1 90.75 179 VAL B O 1
ATOM 4216 N N . TYR B 1 180 ? -2.361 39.125 6.09 1 94.88 180 TYR B N 1
ATOM 4217 C CA . TYR B 1 180 ? -2.703 39.594 7.434 1 94.88 180 TYR B CA 1
ATOM 4218 C C . TYR B 1 180 ? -1.88 40.812 7.824 1 94.88 180 TYR B C 1
ATOM 4220 O O . TYR B 1 180 ? -0.668 40.844 7.598 1 94.88 180 TYR B O 1
ATOM 4228 N N . ASP B 1 181 ? -2.459 41.844 8.383 1 95.12 181 ASP B N 1
ATOM 4229 C CA . ASP B 1 181 ? -1.819 43.094 8.766 1 95.12 181 ASP B CA 1
ATOM 4230 C C . ASP B 1 181 ? -1.443 43.094 10.25 1 95.12 181 ASP B C 1
ATOM 4232 O O . ASP B 1 181 ? -2.318 43.062 11.117 1 95.12 181 ASP B O 1
ATOM 4236 N N . PHE B 1 182 ? -0.121 43.125 10.508 1 96.31 182 PHE B N 1
ATOM 4237 C CA . PHE B 1 182 ? 0.382 43.094 11.875 1 96.31 182 PHE B CA 1
ATOM 4238 C C . PHE B 1 182 ? 0.578 44.5 12.414 1 96.31 182 PHE B C 1
ATOM 4240 O O . PHE B 1 182 ? 1.109 44.688 13.516 1 96.31 182 PHE B O 1
ATOM 4247 N N . SER B 1 183 ? 0.159 45.531 11.75 1 94.69 183 SER B N 1
ATOM 4248 C CA . SER B 1 183 ? 0.453 46.906 12.102 1 94.69 183 SER B CA 1
ATOM 4249 C C . SER B 1 183 ? -0.08 47.25 13.484 1 94.69 183 SER B C 1
ATOM 4251 O O . SER B 1 183 ? 0.492 48.094 14.188 1 94.69 183 SER B O 1
ATOM 4253 N N . TYR B 1 184 ? -1.121 46.594 13.938 1 93.25 184 TYR B N 1
ATOM 4254 C CA . TYR B 1 184 ? -1.722 46.875 15.234 1 93.25 184 TYR B CA 1
ATOM 4255 C C . TYR B 1 184 ? -0.759 46.531 16.359 1 93.25 184 TYR B C 1
ATOM 4257 O O . TYR B 1 184 ? -0.868 47.094 17.469 1 93.25 184 TYR B O 1
ATOM 4265 N N . VAL B 1 185 ? 0.192 45.656 16.109 1 93.94 185 VAL B N 1
ATOM 4266 C CA . VAL B 1 185 ? 1.159 45.25 17.109 1 93.94 185 VAL B CA 1
ATOM 4267 C C . VAL B 1 185 ? 1.989 46.438 17.562 1 93.94 185 VAL B C 1
ATOM 4269 O O . VAL B 1 185 ? 2.375 46.531 18.734 1 93.94 185 VAL B O 1
ATOM 4272 N N . ARG B 1 186 ? 2.209 47.375 16.625 1 89.62 186 ARG B N 1
ATOM 4273 C CA . ARG B 1 186 ? 2.959 48.562 16.938 1 89.62 186 ARG B CA 1
ATOM 4274 C C . ARG B 1 186 ? 2.293 49.344 18.062 1 89.62 186 ARG B C 1
ATOM 4276 O O . ARG B 1 186 ? 2.963 49.812 19 1 89.62 186 ARG B O 1
ATOM 4283 N N . GLY B 1 187 ? 1.069 49.562 17.891 1 86.62 187 GLY B N 1
ATOM 4284 C CA . GLY B 1 187 ? 0.323 50.312 18.875 1 86.62 187 GLY B CA 1
ATOM 4285 C C . GLY B 1 187 ? 0.307 49.656 20.234 1 86.62 187 GLY B C 1
ATOM 4286 O O . GLY B 1 187 ? 0.392 50.344 21.266 1 86.62 187 GLY B O 1
ATOM 4287 N N . VAL B 1 188 ? 0.317 48.406 20.25 1 86.94 188 VAL B N 1
ATOM 4288 C CA . VAL B 1 188 ? 0.226 47.656 21.516 1 86.94 188 VAL B CA 1
ATOM 4289 C C . VAL B 1 188 ? 1.574 47.688 22.219 1 86.94 188 VAL B C 1
ATOM 4291 O O . VAL B 1 188 ? 1.631 47.812 23.453 1 86.94 188 VAL B O 1
ATOM 4294 N N . LEU B 1 189 ? 2.66 47.562 21.469 1 84.06 189 LEU B N 1
ATOM 4295 C CA . LEU B 1 189 ? 3.988 47.5 22.062 1 84.06 189 LEU B CA 1
ATOM 4296 C C . LEU B 1 189 ? 4.422 48.875 22.578 1 84.06 189 LEU B C 1
ATOM 4298 O O . LEU B 1 189 ? 5.195 48.938 23.531 1 84.06 189 LEU B O 1
ATOM 4302 N N . VAL B 1 190 ? 4.125 49.938 21.969 1 75.56 190 VAL B N 1
ATOM 4303 C CA . VAL B 1 190 ? 4.492 51.312 22.391 1 75.56 190 VAL B CA 1
ATOM 4304 C C . VAL B 1 190 ? 3.723 51.656 23.672 1 75.56 190 VAL B C 1
ATOM 4306 O O . VAL B 1 190 ? 4.277 52.281 24.578 1 75.56 190 VAL B O 1
ATOM 4309 N N . GLU B 1 191 ? 2.566 51.531 23.625 1 63.78 191 GLU B N 1
ATOM 4310 C CA . GLU B 1 191 ? 1.729 51.906 24.766 1 63.78 191 GLU B CA 1
ATOM 4311 C C . GLU B 1 191 ? 2.141 51.156 26.016 1 63.78 191 GLU B C 1
ATOM 4313 O O . GLU B 1 191 ? 2.045 51.688 27.125 1 63.78 191 GLU B O 1
ATOM 4318 N N . ALA B 1 192 ? 2.424 49.969 25.75 1 56.28 192 ALA B N 1
ATOM 4319 C CA . ALA B 1 192 ? 2.68 49.125 26.922 1 56.28 192 ALA B CA 1
ATOM 4320 C C . ALA B 1 192 ? 4.16 49.125 27.281 1 56.28 192 ALA B C 1
ATOM 4322 O O . ALA B 1 192 ? 5.023 49.031 26.406 1 56.28 192 ALA B O 1
ATOM 4323 N N . ASP B 1 193 ? 4.785 50.188 27.766 1 52.84 193 ASP B N 1
ATOM 4324 C CA . ASP B 1 193 ? 6.137 50.031 28.297 1 52.84 193 ASP B CA 1
ATOM 4325 C C . ASP B 1 193 ? 6.484 48.562 28.531 1 52.84 193 ASP B C 1
ATOM 4327 O O . ASP B 1 193 ? 6.867 48.188 29.641 1 52.84 193 ASP B O 1
ATOM 4331 N N . THR B 1 194 ? 5.938 47.594 27.688 1 62.69 194 THR B N 1
ATOM 4332 C CA . THR B 1 194 ? 5.645 46.25 28.219 1 62.69 194 THR B CA 1
ATOM 4333 C C . THR B 1 194 ? 6.691 45.25 27.75 1 62.69 194 THR B C 1
ATOM 4335 O O . THR B 1 194 ? 7.293 45.438 26.688 1 62.69 194 THR B O 1
ATOM 4338 N N . THR B 1 195 ? 7.32 44.656 28.609 1 79.88 195 THR B N 1
ATOM 4339 C CA . THR B 1 195 ? 8.156 43.438 28.547 1 79.88 195 THR B CA 1
ATOM 4340 C C . THR B 1 195 ? 7.336 42.25 28.078 1 79.88 195 THR B C 1
ATOM 4342 O O . THR B 1 195 ? 7.824 41.125 28.094 1 79.88 195 THR B O 1
ATOM 4345 N N . ARG B 1 196 ? 6.191 42.656 27.453 1 89.62 196 ARG B N 1
ATOM 4346 C CA . ARG B 1 196 ? 5.336 41.562 27.031 1 89.62 196 ARG B CA 1
ATOM 4347 C C . ARG B 1 196 ? 5.82 40.969 25.719 1 89.62 196 ARG B C 1
ATOM 4349 O O . ARG B 1 196 ? 6.32 41.688 24.844 1 89.62 196 ARG B O 1
ATOM 4356 N N . PRO B 1 197 ? 5.652 39.688 25.578 1 95.56 197 PRO B N 1
ATOM 4357 C CA . PRO B 1 197 ? 6.023 39.094 24.281 1 95.56 197 PRO B CA 1
ATOM 4358 C C . PRO B 1 197 ? 5.191 39.625 23.125 1 95.56 197 PRO B C 1
ATOM 4360 O O . PRO B 1 197 ? 3.988 39.844 23.266 1 95.56 197 PRO B O 1
ATOM 4363 N N . ALA B 1 198 ? 5.797 39.938 22.016 1 96.44 198 ALA B N 1
ATOM 4364 C CA . ALA B 1 198 ? 5.109 40.438 20.828 1 96.44 198 ALA B CA 1
ATOM 4365 C C . ALA B 1 198 ? 4.422 39.312 20.078 1 96.44 198 ALA B C 1
ATOM 4367 O O . ALA B 1 198 ? 3.203 39.344 19.875 1 96.44 198 ALA B O 1
ATOM 4368 N N . ILE B 1 199 ? 5.176 38.344 19.609 1 97.56 199 ILE B N 1
ATOM 4369 C CA . ILE B 1 199 ? 4.648 37.188 18.875 1 97.56 199 ILE B CA 1
ATOM 4370 C C . ILE B 1 199 ? 5.223 35.906 19.438 1 97.56 199 ILE B C 1
ATOM 4372 O O . ILE B 1 199 ? 6.441 35.781 19.609 1 97.56 199 ILE B O 1
ATOM 4376 N N . VAL B 1 200 ? 4.426 35.031 19.844 1 98.25 200 VAL B N 1
ATOM 4377 C CA . VAL B 1 200 ? 4.82 33.656 20.172 1 98.25 200 VAL B CA 1
ATOM 4378 C C . VAL B 1 200 ? 4.375 32.688 19.078 1 98.25 200 VAL B C 1
ATOM 4380 O O . VAL B 1 200 ? 3.176 32.531 18.844 1 98.25 200 VAL B O 1
ATOM 4383 N N . ASP B 1 201 ? 5.285 32.125 18.375 1 97.38 201 ASP B N 1
ATOM 4384 C CA . ASP B 1 201 ? 5.027 31.141 17.328 1 97.38 201 ASP B CA 1
ATOM 4385 C C . ASP B 1 201 ? 5 29.719 17.906 1 97.38 201 ASP B C 1
ATOM 4387 O O . ASP B 1 201 ? 6.051 29.094 18.078 1 97.38 201 ASP B O 1
ATOM 4391 N N . ILE B 1 202 ? 3.818 29.266 18.156 1 97.69 202 ILE B N 1
ATOM 4392 C CA . ILE B 1 202 ? 3.633 27.953 18.781 1 97.69 202 ILE B CA 1
ATOM 4393 C C . ILE B 1 202 ? 3.736 26.859 17.734 1 97.69 202 ILE B C 1
ATOM 4395 O O . ILE B 1 202 ? 3.035 26.891 16.719 1 97.69 202 ILE B O 1
ATOM 4399 N N . GLY B 1 203 ? 4.535 25.844 18.016 1 94 203 GLY B N 1
ATOM 4400 C CA . GLY B 1 203 ? 4.844 24.844 17 1 94 203 GLY B CA 1
ATOM 4401 C C . GLY B 1 203 ? 5.664 25.406 15.852 1 94 203 GLY B C 1
ATOM 4402 O O . GLY B 1 203 ? 5.473 25.016 14.695 1 94 203 GLY B O 1
ATOM 4403 N N . GLY B 1 204 ? 6.562 26.312 16.109 1 90.69 204 GLY B N 1
ATOM 4404 C CA . GLY B 1 204 ? 7.203 27.109 15.086 1 90.69 204 GLY B CA 1
ATOM 4405 C C . GLY B 1 204 ? 8.438 26.469 14.492 1 90.69 204 GLY B C 1
ATOM 4406 O O . GLY B 1 204 ? 8.977 26.938 13.492 1 90.69 204 GLY B O 1
ATOM 4407 N N . SER B 1 205 ? 8.859 25.359 15.086 1 88.25 205 SER B N 1
ATOM 4408 C CA . SER B 1 205 ? 10.016 24.609 14.602 1 88.25 205 SER B CA 1
ATOM 4409 C C . SER B 1 205 ? 11.219 25.516 14.391 1 88.25 205 SER B C 1
ATOM 4411 O O . SER B 1 205 ? 11.609 26.266 15.297 1 88.25 205 SER B O 1
ATOM 4413 N N . HIS B 1 206 ? 11.75 25.672 13.141 1 84 206 HIS B N 1
ATOM 4414 C CA . HIS B 1 206 ? 12.961 26.422 12.844 1 84 206 HIS B CA 1
ATOM 4415 C C . HIS B 1 206 ? 12.672 27.922 12.797 1 84 206 HIS B C 1
ATOM 4417 O O . HIS B 1 206 ? 13.578 28.719 12.555 1 84 206 HIS B O 1
ATOM 4423 N N . GLY B 1 207 ? 11.484 28.297 13.016 1 88.06 207 GLY B N 1
ATOM 4424 C CA . GLY B 1 207 ? 11.125 29.703 13.133 1 88.06 207 GLY B CA 1
ATOM 4425 C C . GLY B 1 207 ? 11 30.406 11.789 1 88.06 207 GLY B C 1
ATOM 4426 O O . GLY B 1 207 ? 11 31.625 11.719 1 88.06 207 GLY B O 1
ATOM 4427 N N . LEU B 1 208 ? 10.867 29.609 10.742 1 84.12 208 LEU B N 1
ATOM 4428 C CA . LEU B 1 208 ? 10.828 30.188 9.398 1 84.12 208 LEU B CA 1
ATOM 4429 C C . LEU B 1 208 ? 9.625 31.109 9.234 1 84.12 208 LEU B C 1
ATOM 4431 O O . LEU B 1 208 ? 9.75 32.219 8.68 1 84.12 208 LEU B O 1
ATOM 4435 N N . ALA B 1 209 ? 8.492 30.703 9.719 1 88.44 209 ALA B N 1
ATOM 4436 C CA . ALA B 1 209 ? 7.289 31.531 9.609 1 88.44 209 ALA B CA 1
ATOM 4437 C C . ALA B 1 209 ? 7.449 32.844 10.391 1 88.44 209 ALA B C 1
ATOM 4439 O O . ALA B 1 209 ? 7.098 33.906 9.891 1 88.44 209 ALA B O 1
ATOM 4440 N N . LEU B 1 210 ? 7.938 32.719 11.586 1 92.25 210 LEU B N 1
ATOM 4441 C CA . LEU B 1 210 ? 8.164 33.906 12.406 1 92.25 210 LEU B CA 1
ATOM 4442 C C . LEU B 1 210 ? 9.188 34.844 11.75 1 92.25 210 LEU B C 1
ATOM 4444 O O . LEU B 1 210 ? 9.016 36.062 11.742 1 92.25 210 LEU B O 1
ATOM 4448 N N . GLY B 1 211 ? 10.242 34.219 11.227 1 90.81 211 GLY B N 1
ATOM 4449 C CA . GLY B 1 211 ? 11.234 35.031 10.508 1 90.81 211 GLY B CA 1
ATOM 4450 C C . GLY B 1 211 ? 10.648 35.812 9.367 1 90.81 211 GLY B C 1
ATOM 4451 O O . GLY B 1 211 ? 10.992 37 9.18 1 90.81 211 GLY B O 1
ATOM 4452 N N . GLU B 1 212 ? 9.797 35.219 8.609 1 88.81 212 GLU B N 1
ATOM 4453 C CA . GLU B 1 212 ? 9.141 35.875 7.492 1 88.81 212 GLU B CA 1
ATOM 4454 C C . GLU B 1 212 ? 8.266 37.031 7.988 1 88.81 212 GLU B C 1
ATOM 4456 O O . GLU B 1 212 ? 8.227 38.094 7.375 1 88.81 212 GLU B O 1
ATOM 4461 N N . ILE B 1 213 ? 7.543 36.812 9.039 1 92.88 213 ILE B N 1
ATOM 4462 C CA . ILE B 1 213 ? 6.707 37.875 9.625 1 92.88 213 ILE B CA 1
ATOM 4463 C C . ILE B 1 213 ? 7.574 39.062 10.031 1 92.88 213 ILE B C 1
ATOM 4465 O O . ILE B 1 213 ? 7.223 40.219 9.766 1 92.88 213 ILE B O 1
ATOM 4469 N N . LEU B 1 214 ? 8.742 38.75 10.633 1 93.25 214 LEU B N 1
ATOM 4470 C CA . LEU B 1 214 ? 9.617 39.812 11.141 1 93.25 214 LEU B CA 1
ATOM 4471 C C . LEU B 1 214 ? 10.266 40.594 10 1 93.25 214 LEU B C 1
ATOM 4473 O O . LEU B 1 214 ? 10.477 41.781 10.102 1 93.25 214 LEU B O 1
ATOM 4477 N N . VAL B 1 215 ? 10.586 39.875 8.906 1 91.25 215 VAL B N 1
ATOM 4478 C CA . VAL B 1 215 ? 11.148 40.531 7.734 1 91.25 215 VAL B CA 1
ATOM 4479 C C . VAL B 1 215 ? 10.141 41.531 7.16 1 91.25 215 VAL B C 1
ATOM 4481 O O . VAL B 1 215 ? 10.5 42.656 6.793 1 91.25 215 VAL B O 1
ATOM 4484 N N . ASP B 1 216 ? 8.898 41.188 7.18 1 91.94 216 ASP B N 1
ATOM 4485 C CA . ASP B 1 216 ? 7.848 42 6.59 1 91.94 216 ASP B CA 1
ATOM 4486 C C . ASP B 1 216 ? 7.348 43.062 7.578 1 91.94 216 ASP B C 1
ATOM 4488 O O . ASP B 1 216 ? 6.625 43.969 7.203 1 91.94 216 ASP B O 1
ATOM 4492 N N . ASN B 1 217 ? 7.711 42.906 8.859 1 93.31 217 ASN B N 1
ATOM 4493 C CA . ASN B 1 217 ? 7.281 43.781 9.938 1 93.31 217 ASN B CA 1
ATOM 4494 C C . ASN B 1 217 ? 8.438 44.156 10.859 1 93.31 217 ASN B C 1
ATOM 4496 O O . ASN B 1 217 ? 8.414 43.812 12.055 1 93.31 217 ASN B O 1
ATOM 4500 N N . ALA B 1 218 ? 9.328 44.969 10.367 1 91.44 218 ALA B N 1
ATOM 4501 C CA . ALA B 1 218 ? 10.602 45.25 11.023 1 91.44 218 ALA B CA 1
ATOM 4502 C C . ALA B 1 218 ? 10.391 46.031 12.312 1 91.44 218 ALA B C 1
ATOM 4504 O O . ALA B 1 218 ? 11.281 46.094 13.164 1 91.44 218 ALA B O 1
ATOM 4505 N N . PHE B 1 219 ? 9.289 46.594 12.438 1 91.56 219 PHE B N 1
ATOM 4506 C CA . PHE B 1 219 ? 9 47.406 13.625 1 91.56 219 PHE B CA 1
ATOM 4507 C C . PHE B 1 219 ? 8.781 46.531 14.844 1 91.56 219 PHE B C 1
ATOM 4509 O O . PHE B 1 219 ? 8.805 47 15.977 1 91.56 219 PHE B O 1
ATOM 4516 N N . ILE B 1 220 ? 8.547 45.219 14.719 1 93.88 220 ILE B N 1
ATOM 4517 C CA . ILE B 1 220 ? 8.391 44.281 15.82 1 93.88 220 ILE B CA 1
ATOM 4518 C C . ILE B 1 220 ? 9.758 43.844 16.328 1 93.88 220 ILE B C 1
ATOM 4520 O O . ILE B 1 220 ? 10.539 43.25 15.594 1 93.88 220 ILE B O 1
ATOM 4524 N N . PRO B 1 221 ? 10.086 44.125 17.578 1 92.75 221 PRO B N 1
ATOM 4525 C CA . PRO B 1 221 ? 11.391 43.688 18.078 1 92.75 221 PRO B CA 1
ATOM 4526 C C . PRO B 1 221 ? 11.539 42.188 18.156 1 92.75 221 PRO B C 1
ATOM 4528 O O . PRO B 1 221 ? 10.789 41.531 18.891 1 92.75 221 PRO B O 1
ATOM 4531 N N . ALA B 1 222 ? 12.492 41.625 17.469 1 93.69 222 ALA B N 1
ATOM 4532 C CA . ALA B 1 222 ? 12.719 40.156 17.438 1 93.69 222 ALA B CA 1
ATOM 4533 C C . ALA B 1 222 ? 12.945 39.625 18.844 1 93.69 222 ALA B C 1
ATOM 4535 O O . ALA B 1 222 ? 12.547 38.5 19.141 1 93.69 222 ALA B O 1
ATOM 4536 N N . ALA B 1 223 ? 13.531 40.406 19.719 1 92.5 223 ALA B N 1
ATOM 4537 C CA . ALA B 1 223 ? 13.852 40 21.094 1 92.5 223 ALA B CA 1
ATOM 4538 C C . ALA B 1 223 ? 12.586 39.719 21.891 1 92.5 223 ALA B C 1
ATOM 4540 O O . ALA B 1 223 ? 12.633 39.062 22.938 1 92.5 223 ALA B O 1
ATOM 4541 N N . GLN B 1 224 ? 11.484 40.25 21.391 1 94.75 224 GLN B N 1
ATOM 4542 C CA . GLN B 1 224 ? 10.203 40.062 22.062 1 94.75 224 GLN B CA 1
ATOM 4543 C C . GLN B 1 224 ? 9.398 38.938 21.406 1 94.75 224 GLN B C 1
ATOM 4545 O O . GLN B 1 224 ? 8.203 38.781 21.672 1 94.75 224 GLN B O 1
ATOM 4550 N N . CYS B 1 225 ? 9.992 38.219 20.516 1 96.5 225 CYS B N 1
ATOM 4551 C CA . CYS B 1 225 ? 9.344 37.125 19.828 1 96.5 225 CYS B CA 1
ATOM 4552 C C . CYS B 1 225 ? 9.953 35.781 20.25 1 96.5 225 CYS B C 1
ATOM 4554 O O . CYS B 1 225 ? 11.133 35.719 20.578 1 96.5 225 CYS B O 1
ATOM 4556 N N . THR B 1 226 ? 9.156 34.781 20.328 1 96.94 226 THR B N 1
ATOM 4557 C CA . THR B 1 226 ? 9.578 33.469 20.781 1 96.94 226 THR B CA 1
ATOM 4558 C C . THR B 1 226 ? 9.047 32.375 19.844 1 96.94 226 THR B C 1
ATOM 4560 O O . THR B 1 226 ? 7.891 32.438 19.438 1 96.94 226 THR B O 1
ATOM 4563 N N . VAL B 1 227 ? 9.906 31.484 19.453 1 96.31 227 VAL B N 1
ATOM 4564 C CA . VAL B 1 227 ? 9.492 30.203 18.875 1 96.31 227 VAL B CA 1
ATOM 4565 C C . VAL B 1 227 ? 9.32 29.172 19.984 1 96.31 227 VAL B C 1
ATOM 4567 O O . VAL B 1 227 ? 10.25 28.906 20.75 1 96.31 227 VAL B O 1
ATOM 4570 N N . PHE B 1 228 ? 8.141 28.703 20.141 1 97.25 228 PHE B N 1
ATOM 4571 C CA . PHE B 1 228 ? 7.805 27.719 21.141 1 97.25 228 PHE B CA 1
ATOM 4572 C C . PHE B 1 228 ? 7.512 26.359 20.5 1 97.25 228 PHE B C 1
ATOM 4574 O O . PHE B 1 228 ? 6.59 26.25 19.703 1 97.25 228 PHE B O 1
ATOM 4581 N N . ASP B 1 229 ? 8.242 25.344 20.797 1 95.12 229 ASP B N 1
ATOM 4582 C CA . ASP B 1 229 ? 8.102 24 20.234 1 95.12 229 ASP B CA 1
ATOM 4583 C C . ASP B 1 229 ? 8.602 22.953 21.219 1 95.12 229 ASP B C 1
ATOM 4585 O O . ASP B 1 229 ? 9.055 23.281 22.312 1 95.12 229 ASP B O 1
ATOM 4589 N N . LEU B 1 230 ? 8.469 21.719 20.922 1 93.31 230 LEU B N 1
ATOM 4590 C CA . LEU B 1 230 ? 8.922 20.625 21.781 1 93.31 230 LEU B CA 1
ATOM 4591 C C . LEU B 1 230 ? 10.391 20.797 22.141 1 93.31 230 LEU B C 1
ATOM 4593 O O . LEU B 1 230 ? 11.195 21.25 21.312 1 93.31 230 LEU B O 1
ATOM 4597 N N . PRO B 1 231 ? 10.781 20.391 23.328 1 93.31 231 PRO B N 1
ATOM 4598 C CA . PRO B 1 231 ? 12.164 20.562 23.797 1 93.31 231 PRO B CA 1
ATOM 4599 C C . PRO B 1 231 ? 13.188 19.938 22.844 1 93.31 231 PRO B C 1
ATOM 4601 O O . PRO B 1 231 ? 14.219 20.562 22.547 1 93.31 231 PRO B O 1
ATOM 4604 N N . LYS B 1 232 ? 12.93 18.844 22.344 1 87.69 232 LYS B N 1
ATOM 4605 C CA . LYS B 1 232 ? 13.859 18.172 21.438 1 87.69 232 LYS B CA 1
ATOM 4606 C C . LYS B 1 232 ? 14.039 18.969 20.156 1 87.69 232 LYS B C 1
ATOM 4608 O O . LYS B 1 232 ? 15.141 19.031 19.609 1 87.69 232 LYS B O 1
ATOM 4613 N N . THR B 1 233 ? 12.945 19.469 19.656 1 87.31 233 THR B N 1
ATOM 4614 C CA . THR B 1 233 ? 12.992 20.281 18.453 1 87.31 233 THR B CA 1
ATOM 4615 C C . THR B 1 233 ? 13.859 21.516 18.672 1 87.31 233 THR B C 1
ATOM 4617 O O . THR B 1 233 ? 14.719 21.844 17.844 1 87.31 233 THR B O 1
ATOM 4620 N N . ILE B 1 234 ? 13.672 22.203 19.781 1 90.56 234 ILE B N 1
ATOM 4621 C CA . ILE B 1 234 ? 14.414 23.422 20.109 1 90.56 234 ILE B CA 1
ATOM 4622 C C . ILE B 1 234 ? 15.898 23.078 20.266 1 90.56 234 ILE B C 1
ATOM 4624 O O . ILE B 1 234 ? 16.766 23.828 19.797 1 90.56 234 ILE B O 1
ATOM 4628 N N . LYS B 1 235 ? 16.172 21.953 20.859 1 87.69 235 LYS B N 1
ATOM 4629 C CA . LYS B 1 235 ? 17.562 21.516 21.031 1 87.69 235 LYS B CA 1
ATOM 4630 C C . LYS B 1 235 ? 18.25 21.281 19.688 1 87.69 235 LYS B C 1
ATOM 4632 O O . LYS B 1 235 ? 19.406 21.672 19.5 1 87.69 235 LYS B O 1
ATOM 4637 N N . THR B 1 236 ? 17.516 20.688 18.812 1 81.38 236 THR B N 1
ATOM 4638 C CA . THR B 1 236 ? 18.062 20.406 17.484 1 81.38 236 THR B CA 1
ATOM 4639 C C . THR B 1 236 ? 18.359 21.703 16.75 1 81.38 236 THR B C 1
ATOM 4641 O O . THR B 1 236 ? 19.391 21.812 16.062 1 81.38 236 THR B O 1
ATOM 4644 N N . ILE B 1 237 ? 17.562 22.656 16.844 1 81.62 237 ILE B N 1
ATOM 4645 C CA . ILE B 1 237 ? 17.688 23.922 16.156 1 81.62 237 ILE B CA 1
ATOM 4646 C C . ILE B 1 237 ? 18.844 24.734 16.75 1 81.62 237 ILE B C 1
ATOM 4648 O O . ILE B 1 237 ? 19.656 25.297 16.031 1 81.62 237 ILE B O 1
ATOM 4652 N N . THR B 1 238 ? 18.875 24.703 18.031 1 79.81 238 THR B N 1
ATOM 4653 C CA . THR B 1 238 ? 19.859 25.547 18.703 1 79.81 238 THR B CA 1
ATOM 4654 C C . THR B 1 238 ? 21.25 24.938 18.625 1 79.81 238 THR B C 1
ATOM 4656 O O . THR B 1 238 ? 22.25 25.641 18.766 1 79.81 238 THR B O 1
ATOM 4659 N N . SER B 1 239 ? 21.219 23.609 18.438 1 78 239 SER B N 1
ATOM 4660 C CA . SER B 1 239 ? 22.516 22.953 18.25 1 78 239 SER B CA 1
ATOM 4661 C C . SER B 1 239 ? 23.078 23.234 16.859 1 78 239 SER B C 1
ATOM 4663 O O . SER B 1 239 ? 24.281 23.094 16.625 1 78 239 SER B O 1
ATOM 4665 N N . ASN B 1 240 ? 22.188 23.547 16.031 1 64.38 240 ASN B N 1
ATOM 4666 C CA . ASN B 1 240 ? 22.625 23.891 14.672 1 64.38 240 ASN B CA 1
ATOM 4667 C C . ASN B 1 240 ? 22.672 25.391 14.461 1 64.38 240 ASN B C 1
ATOM 4669 O O . ASN B 1 240 ? 21.719 25.984 13.953 1 64.38 240 ASN B O 1
ATOM 4673 N N . ILE B 1 241 ? 23.469 26.125 15.164 1 55.81 241 ILE B N 1
ATOM 4674 C CA . ILE B 1 241 ? 23.672 27.531 15.469 1 55.81 241 ILE B CA 1
ATOM 4675 C C . ILE B 1 241 ? 23.547 28.359 14.18 1 55.81 241 ILE B C 1
ATOM 4677 O O . ILE B 1 241 ? 23 29.453 14.195 1 55.81 241 ILE B O 1
ATOM 4681 N N . GLU B 1 242 ? 24.219 27.969 13.172 1 55.25 242 GLU B N 1
ATOM 4682 C CA . GLU B 1 242 ? 24.281 28.766 11.953 1 55.25 242 GLU B CA 1
ATOM 4683 C C . GLU B 1 242 ? 22.875 29.031 11.406 1 55.25 242 GLU B C 1
ATOM 4685 O O . GLU B 1 242 ? 22.672 29.969 10.625 1 55.25 242 GLU B O 1
ATOM 4690 N N . ALA B 1 243 ? 22.031 28.281 11.984 1 53.03 243 ALA B N 1
ATOM 4691 C CA . ALA B 1 243 ? 20.703 28.25 11.398 1 53.03 243 ALA B CA 1
ATOM 4692 C C . ALA B 1 243 ? 19.859 29.422 11.891 1 53.03 243 ALA B C 1
ATOM 4694 O O . ALA B 1 243 ? 18.859 29.797 11.266 1 53.03 243 ALA B O 1
ATOM 4695 N N . VAL B 1 244 ? 20.297 30.016 13.023 1 61.16 244 VAL B N 1
ATOM 4696 C CA . VAL B 1 244 ? 19.484 31.109 13.57 1 61.16 244 VAL B CA 1
ATOM 4697 C C . VAL B 1 244 ? 20.062 32.438 13.156 1 61.16 244 VAL B C 1
ATOM 4699 O O . VAL B 1 244 ? 20.984 32.969 13.797 1 61.16 244 VAL B O 1
ATOM 4702 N N . ASN B 1 245 ? 20.156 32.625 11.844 1 63.41 245 ASN B N 1
ATOM 4703 C CA . ASN B 1 245 ? 20.766 33.844 11.312 1 63.41 245 ASN B CA 1
ATOM 4704 C C . ASN B 1 245 ? 19.703 34.812 10.773 1 63.41 245 ASN B C 1
ATOM 4706 O O . ASN B 1 245 ? 18.531 34.438 10.648 1 63.41 245 ASN B O 1
ATOM 4710 N N . GLY B 1 246 ? 20.062 35.969 10.836 1 75.62 246 GLY B N 1
ATOM 4711 C CA . GLY B 1 246 ? 19.25 37 10.242 1 75.62 246 GLY B CA 1
ATOM 4712 C C . GLY B 1 246 ? 18.141 37.5 11.164 1 75.62 246 GLY B C 1
ATOM 4713 O O . GLY B 1 246 ? 18.406 37.875 12.305 1 75.62 246 GLY B O 1
ATOM 4714 N N . SER B 1 247 ? 16.953 37.406 10.758 1 76.25 247 SER B N 1
ATOM 4715 C CA . SER B 1 247 ? 15.773 37.938 11.445 1 76.25 247 SER B CA 1
ATOM 4716 C C . SER B 1 247 ? 15.484 37.125 12.711 1 76.25 247 SER B C 1
ATOM 4718 O O . SER B 1 247 ? 14.742 37.594 13.586 1 76.25 247 SER B O 1
ATOM 4720 N N . LEU B 1 248 ? 16.219 35.969 12.859 1 86.12 248 LEU B N 1
ATOM 4721 C CA . LEU B 1 248 ? 15.922 35.094 14 1 86.12 248 LEU B CA 1
ATOM 4722 C C . LEU B 1 248 ? 16.984 35.25 15.078 1 86.12 248 LEU B C 1
ATOM 4724 O O . LEU B 1 248 ? 16.875 34.656 16.156 1 86.12 248 LEU B O 1
ATOM 4728 N N . SER B 1 249 ? 18 36.031 14.844 1 85.75 249 SER B N 1
ATOM 4729 C CA . SER B 1 249 ? 19.156 36.094 15.719 1 85.75 249 SER B CA 1
ATOM 4730 C C . SER B 1 249 ? 18.766 36.5 17.141 1 85.75 249 SER B C 1
ATOM 4732 O O . SER B 1 249 ? 19.344 36.031 18.109 1 85.75 249 SER B O 1
ATOM 4734 N N . GLU B 1 250 ? 17.734 37.375 17.297 1 90.94 250 GLU B N 1
ATOM 4735 C CA . GLU B 1 250 ? 17.359 37.844 18.625 1 90.94 250 GLU B CA 1
ATOM 4736 C C . GLU B 1 250 ? 16.094 37.156 19.109 1 90.94 250 GLU B C 1
ATOM 4738 O O . GLU B 1 250 ? 15.625 37.406 20.219 1 90.94 250 GLU B O 1
ATOM 4743 N N . VAL B 1 251 ? 15.547 36.25 18.266 1 94.44 251 VAL B N 1
ATOM 4744 C CA . VAL B 1 251 ? 14.336 35.531 18.625 1 94.44 251 VAL B CA 1
ATOM 4745 C C . VAL B 1 251 ? 14.641 34.5 19.703 1 94.44 251 VAL B C 1
ATOM 4747 O O . VAL B 1 251 ? 15.703 33.875 19.688 1 94.44 251 VAL B O 1
ATOM 4750 N N . GLN B 1 252 ? 13.773 34.375 20.641 1 93.88 252 GLN B N 1
ATOM 4751 C CA . GLN B 1 252 ? 13.93 33.375 21.688 1 93.88 252 GLN B CA 1
ATOM 4752 C C . GLN B 1 252 ? 13.375 32 21.234 1 93.88 252 GLN B C 1
ATOM 4754 O O . GLN B 1 252 ? 12.352 31.953 20.547 1 93.88 252 GLN B O 1
ATOM 4759 N N . PHE B 1 253 ? 14.078 30.969 21.594 1 94.88 253 PHE B N 1
ATOM 4760 C CA . PHE B 1 253 ? 13.609 29.609 21.375 1 94.88 253 PHE B CA 1
ATOM 4761 C C . PHE B 1 253 ? 13.328 28.906 22.703 1 94.88 253 PHE B C 1
ATOM 4763 O O . PHE B 1 253 ? 14.219 28.781 23.547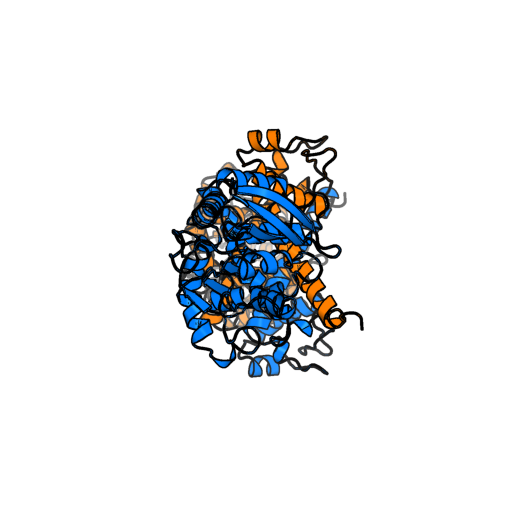 1 94.88 253 PHE B O 1
ATOM 4770 N N . LEU B 1 254 ? 12.141 28.547 22.922 1 96.56 254 LEU B N 1
ATOM 4771 C CA . LEU B 1 254 ? 11.711 27.984 24.188 1 96.56 254 LEU B CA 1
ATOM 4772 C C . LEU B 1 254 ? 11.117 26.594 24 1 96.56 254 LEU B C 1
ATOM 4774 O O . LEU B 1 254 ? 10.242 26.391 23.156 1 96.56 254 LEU B O 1
ATOM 4778 N N . GLY B 1 255 ? 11.586 25.578 24.766 1 96.25 255 GLY B N 1
ATOM 4779 C CA . GLY B 1 255 ? 11.094 24.219 24.703 1 96.25 255 GLY B CA 1
ATOM 4780 C C . GLY B 1 255 ? 9.875 23.984 25.578 1 96.25 255 GLY B C 1
ATOM 4781 O O . GLY B 1 255 ? 9.82 24.438 26.719 1 96.25 255 GLY B O 1
ATOM 4782 N N . GLY B 1 256 ? 8.867 23.344 25.031 1 96.25 256 GLY B N 1
ATOM 4783 C CA . GLY B 1 256 ? 7.641 22.953 25.703 1 96.25 256 GLY B CA 1
ATOM 4784 C C . GLY B 1 256 ? 6.59 22.391 24.766 1 96.25 256 GLY B C 1
ATOM 4785 O O . GLY B 1 256 ? 6.855 22.203 23.578 1 96.25 256 GLY B O 1
ATOM 4786 N N . THR B 1 257 ? 5.426 22.016 25.312 1 96 257 THR B N 1
ATOM 4787 C CA . THR B 1 257 ? 4.344 21.484 24.5 1 96 257 THR B CA 1
ATOM 4788 C C . THR B 1 257 ? 3.076 22.312 24.672 1 96 257 THR B C 1
ATOM 4790 O O . THR B 1 257 ? 2.799 22.812 25.75 1 96 257 THR B O 1
ATOM 4793 N N . MET B 1 258 ? 2.365 22.484 23.625 1 96.94 258 MET B N 1
ATOM 4794 C CA . MET B 1 258 ? 1.113 23.234 23.672 1 96.94 258 MET B CA 1
ATOM 4795 C C . MET B 1 258 ? 0.028 22.438 24.391 1 96.94 258 MET B C 1
ATOM 4797 O O . MET B 1 258 ? -1.036 22.969 24.703 1 96.94 258 MET B O 1
ATOM 4801 N N . LEU B 1 259 ? 0.282 21.156 24.719 1 96.62 259 LEU B N 1
ATOM 4802 C CA . LEU B 1 259 ? -0.689 20.281 25.359 1 96.62 259 LEU B CA 1
ATOM 4803 C C . LEU B 1 259 ? -0.593 20.375 26.875 1 96.62 259 LEU B C 1
ATOM 4805 O O . LEU B 1 259 ? -1.267 19.641 27.609 1 96.62 259 LEU B O 1
ATOM 4809 N N . LYS B 1 260 ? 0.256 21.25 27.359 1 97.5 260 LYS B N 1
ATOM 4810 C CA . LYS B 1 260 ? 0.354 21.672 28.75 1 97.5 260 LYS B CA 1
ATOM 4811 C C . LYS B 1 260 ? 0.25 23.188 28.875 1 97.5 260 LYS B C 1
ATOM 4813 O O . LYS B 1 260 ? 0.398 23.906 27.891 1 97.5 260 LYS B O 1
ATOM 4818 N N . PRO B 1 261 ? -0.039 23.609 30.047 1 98.12 261 PRO B N 1
ATOM 4819 C CA . PRO B 1 261 ? -0.102 25.062 30.219 1 98.12 261 PRO B CA 1
ATOM 4820 C C . PRO B 1 261 ? 1.167 25.766 29.75 1 98.12 261 PRO B C 1
ATOM 4822 O O . PRO B 1 261 ? 2.275 25.312 30.016 1 98.12 261 PRO B O 1
ATOM 4825 N N . LEU B 1 262 ? 0.976 26.891 29.047 1 98.31 262 LEU B N 1
ATOM 4826 C CA . LEU B 1 262 ? 2.123 27.609 28.5 1 98.31 262 LEU B CA 1
ATOM 4827 C C . LEU B 1 262 ? 2.955 28.219 29.609 1 98.31 262 LEU B C 1
ATOM 4829 O O . LEU B 1 262 ? 2.41 28.672 30.625 1 98.31 262 LEU B O 1
ATOM 4833 N N . PRO B 1 263 ? 4.234 28.234 29.438 1 97.5 263 PRO B N 1
ATOM 4834 C CA . PRO B 1 263 ? 5.109 28.797 30.469 1 97.5 263 PRO B CA 1
ATOM 4835 C C . PRO B 1 263 ? 4.895 30.297 30.672 1 97.5 263 PRO B C 1
ATOM 4837 O O . PRO B 1 263 ? 4.484 31 29.75 1 97.5 263 PRO B O 1
ATOM 4840 N N . PRO B 1 264 ? 5.32 30.781 31.828 1 96.31 264 PRO B N 1
ATOM 4841 C CA . PRO B 1 264 ? 5.109 32.188 32.156 1 96.31 264 PRO B CA 1
ATOM 4842 C C . PRO B 1 264 ? 5.816 33.125 31.203 1 96.31 264 PRO B C 1
ATOM 4844 O O . PRO B 1 264 ? 5.301 34.219 30.906 1 96.31 264 PRO B O 1
ATOM 4847 N N . ALA B 1 265 ? 6.859 32.719 30.641 1 95.62 265 ALA B N 1
ATOM 4848 C CA . ALA B 1 265 ? 7.707 33.562 29.812 1 95.62 265 ALA B CA 1
ATOM 4849 C C . ALA B 1 265 ? 6.988 33.969 28.531 1 95.62 265 ALA B C 1
ATOM 4851 O O . ALA B 1 265 ? 7.383 34.938 27.875 1 95.62 265 ALA B O 1
ATOM 4852 N N . ILE B 1 266 ? 5.906 33.281 28.156 1 97.31 266 ILE B N 1
ATOM 4853 C CA . ILE B 1 266 ? 5.266 33.594 26.875 1 97.31 266 ILE B CA 1
ATOM 4854 C C . ILE B 1 266 ? 3.787 33.906 27.109 1 97.31 266 ILE B C 1
ATOM 4856 O O . ILE B 1 266 ? 2.982 33.812 26.172 1 97.31 266 ILE B O 1
ATOM 4860 N N . LYS B 1 267 ? 3.375 34.156 28.328 1 97 267 LYS B N 1
ATOM 4861 C CA . LYS B 1 267 ? 2.008 34.594 28.625 1 97 267 LYS B CA 1
ATOM 4862 C C . LYS B 1 267 ? 1.812 36.062 28.281 1 97 267 LYS B C 1
ATOM 4864 O O . LYS B 1 267 ? 2.766 36.844 28.312 1 97 267 LYS B O 1
ATOM 4869 N N . GLY B 1 268 ? 0.618 36.344 27.891 1 95.88 268 GLY B N 1
ATOM 4870 C CA . GLY B 1 268 ? 0.247 37.719 27.641 1 95.88 268 GLY B CA 1
ATOM 4871 C C . GLY B 1 268 ? 0.77 38.25 26.312 1 95.88 268 GLY B C 1
ATOM 4872 O O . GLY B 1 268 ? 0.825 39.469 26.109 1 95.88 268 GLY B O 1
ATOM 4873 N N . ALA B 1 269 ? 1.211 37.438 25.438 1 97.31 269 ALA B N 1
ATOM 4874 C CA . ALA B 1 269 ? 1.731 37.875 24.141 1 97.31 269 ALA B CA 1
ATOM 4875 C C . ALA B 1 269 ? 0.674 38.625 23.344 1 97.31 269 ALA B C 1
ATOM 4877 O O . ALA B 1 269 ? -0.526 38.406 23.531 1 97.31 269 ALA B O 1
ATOM 4878 N N . VAL B 1 270 ? 1.147 39.562 22.484 1 96.94 270 VAL B N 1
ATOM 4879 C CA . VAL B 1 270 ? 0.231 40.312 21.625 1 96.94 270 VAL B CA 1
ATOM 4880 C C . VAL B 1 270 ? -0.393 39.344 20.609 1 96.94 270 VAL B C 1
ATOM 4882 O O . VAL B 1 270 ? -1.592 39.438 20.328 1 96.94 270 VAL B O 1
ATOM 4885 N N . VAL B 1 271 ? 0.418 38.438 20.062 1 98.19 271 VAL B N 1
ATOM 4886 C CA . VAL B 1 271 ? -0.049 37.469 19.062 1 98.19 271 VAL B CA 1
ATOM 4887 C C . VAL B 1 271 ? 0.448 36.062 19.406 1 98.19 271 VAL B C 1
ATOM 4889 O O . VAL B 1 271 ? 1.632 35.875 19.688 1 98.19 271 VAL B O 1
ATOM 4892 N N . TYR B 1 272 ? -0.377 35.156 19.5 1 98.56 272 TYR B N 1
ATOM 4893 C CA . TYR B 1 272 ? -0.043 33.75 19.406 1 98.56 272 TYR B CA 1
ATOM 4894 C C . TYR B 1 272 ? -0.297 33.219 18.016 1 98.56 272 TYR B C 1
ATOM 4896 O O . TYR B 1 272 ? -1.405 33.312 17.484 1 98.56 272 TYR B O 1
ATOM 4904 N N . HIS B 1 273 ? 0.702 32.688 17.406 1 97.81 273 HIS B N 1
ATOM 4905 C CA . HIS B 1 273 ? 0.669 32.25 16.016 1 97.81 273 HIS B CA 1
ATOM 4906 C C . HIS B 1 273 ? 0.823 30.734 15.906 1 97.81 273 HIS B C 1
ATOM 4908 O O . HIS B 1 273 ? 1.757 30.156 16.469 1 97.81 273 HIS B O 1
ATOM 4914 N N . LEU B 1 274 ? -0.125 30.062 15.336 1 96.62 274 LEU B N 1
ATOM 4915 C CA . LEU B 1 274 ? -0.071 28.641 15.023 1 96.62 274 LEU B CA 1
ATOM 4916 C C . LEU B 1 274 ? -0.264 28.406 13.531 1 96.62 274 LEU B C 1
ATOM 4918 O O . LEU B 1 274 ? -1.352 28.641 13 1 96.62 274 LEU B O 1
ATOM 4922 N N . ARG B 1 275 ? 0.799 27.953 12.898 1 93.31 275 ARG B N 1
ATOM 4923 C CA . ARG B 1 275 ? 0.72 27.766 11.453 1 93.31 275 ARG B CA 1
ATOM 4924 C C . ARG B 1 275 ? 0.905 26.297 11.086 1 93.31 275 ARG B C 1
ATOM 4926 O O . ARG B 1 275 ? 1.995 25.75 11.25 1 93.31 275 ARG B O 1
ATOM 4933 N N . ARG B 1 276 ? -0.137 25.672 10.547 1 88.75 276 ARG B N 1
ATOM 4934 C CA . ARG B 1 276 ? -0.116 24.328 9.992 1 88.75 276 ARG B CA 1
ATOM 4935 C C . ARG B 1 276 ? 0.406 23.328 11.016 1 88.75 276 ARG B C 1
ATOM 4937 O O . ARG B 1 276 ? 1.282 22.516 10.703 1 88.75 276 ARG B O 1
ATOM 4944 N N . VAL B 1 277 ? -0.013 23.469 12.219 1 90.31 277 VAL B N 1
ATOM 4945 C CA . VAL B 1 277 ? 0.429 22.547 13.273 1 90.31 277 VAL B CA 1
ATOM 4946 C C . VAL B 1 277 ? -0.766 21.781 13.82 1 90.31 277 VAL B C 1
ATOM 4948 O O . VAL B 1 277 ? -0.653 20.594 14.133 1 90.31 277 VAL B O 1
ATOM 4951 N N . LEU B 1 278 ? -1.904 22.406 13.875 1 94.31 278 LEU B N 1
ATOM 4952 C CA . LEU B 1 278 ? -3.02 21.828 14.617 1 94.31 278 LEU B CA 1
ATOM 4953 C C . LEU B 1 278 ? -3.732 20.766 13.781 1 94.31 278 LEU B C 1
ATOM 4955 O O . LEU B 1 278 ? -4.422 19.906 14.32 1 94.31 278 LEU B O 1
ATOM 4959 N N . SER B 1 279 ? -3.588 20.75 12.477 1 91 279 SER B N 1
ATOM 4960 C CA . SER B 1 279 ? -4.277 19.812 11.609 1 91 279 SER B CA 1
ATOM 4961 C C . SER B 1 279 ? -3.756 18.391 11.812 1 91 279 SER B C 1
ATOM 4963 O O . SER B 1 279 ? -4.375 17.422 11.367 1 91 279 SER B O 1
ATOM 4965 N N . ASP B 1 280 ? -2.705 18.219 12.594 1 91 280 ASP B N 1
ATOM 4966 C CA . ASP B 1 280 ? -2.117 16.906 12.867 1 91 280 ASP B CA 1
ATOM 4967 C C . ASP B 1 280 ? -2.709 16.297 14.141 1 91 280 ASP B C 1
ATOM 4969 O O . ASP B 1 280 ? -2.387 15.164 14.5 1 91 280 ASP B O 1
ATOM 4973 N N . PHE B 1 281 ? -3.641 17.047 14.766 1 94.75 281 PHE B N 1
ATOM 4974 C CA . PHE B 1 281 ? -4.105 16.641 16.094 1 94.75 281 PHE B CA 1
ATOM 4975 C C . PHE B 1 281 ? -5.582 16.266 16.047 1 94.75 281 PHE B C 1
ATOM 4977 O O . PHE B 1 281 ? -6.332 16.75 15.195 1 94.75 281 PHE B O 1
ATOM 4984 N N . VAL B 1 282 ? -5.969 15.43 16.938 1 95.69 282 VAL B N 1
ATOM 4985 C CA . VAL B 1 282 ? -7.379 15.125 17.141 1 95.69 282 VAL B CA 1
ATOM 4986 C C . VAL B 1 282 ? -8.086 16.328 17.766 1 95.69 282 VAL B C 1
ATOM 4988 O O . VAL B 1 282 ? -7.445 17.172 18.391 1 95.69 282 VAL B O 1
ATOM 4991 N N . ASP B 1 283 ? -9.375 16.422 17.625 1 95.75 283 ASP B N 1
ATOM 4992 C CA . ASP B 1 283 ? -10.164 17.578 18.047 1 95.75 283 ASP B CA 1
ATOM 4993 C C . ASP B 1 283 ? -9.977 17.844 19.547 1 95.75 283 ASP B C 1
ATOM 4995 O O . ASP B 1 283 ? -9.812 19 19.953 1 95.75 283 ASP B O 1
ATOM 4999 N N . LYS B 1 284 ? -9.977 16.828 20.312 1 96.12 284 LYS B N 1
ATOM 5000 C CA . LYS B 1 284 ? -9.875 17.016 21.766 1 96.12 284 LYS B CA 1
ATOM 5001 C C . LYS B 1 284 ? -8.547 17.672 22.141 1 96.12 284 LYS B C 1
ATOM 5003 O O . LYS B 1 284 ? -8.492 18.5 23.047 1 96.12 284 LYS B O 1
ATOM 5008 N N . ASP B 1 285 ? -7.496 17.281 21.453 1 97 285 ASP B N 1
ATOM 5009 C CA . ASP B 1 285 ? -6.18 17.859 21.75 1 97 285 ASP B CA 1
ATOM 5010 C C . ASP B 1 285 ? -6.078 19.297 21.234 1 97 285 ASP B C 1
ATOM 5012 O O . ASP B 1 285 ? -5.367 20.109 21.828 1 97 285 ASP B O 1
ATOM 5016 N N . ILE B 1 286 ? -6.746 19.578 20.156 1 97.81 286 ILE B N 1
ATOM 5017 C CA . ILE B 1 286 ? -6.785 20.953 19.656 1 97.81 286 ILE B CA 1
ATOM 5018 C C . ILE B 1 286 ? -7.469 21.859 20.672 1 97.81 286 ILE B C 1
ATOM 5020 O O . ILE B 1 286 ? -6.969 22.938 20.984 1 97.81 286 ILE B O 1
ATOM 5024 N N . VAL B 1 287 ? -8.586 21.406 21.172 1 98.38 287 VAL B N 1
ATOM 5025 C CA . VAL B 1 287 ? -9.305 22.188 22.188 1 98.38 287 VAL B CA 1
ATOM 5026 C C . VAL B 1 287 ? -8.422 22.375 23.406 1 98.38 287 VAL B C 1
ATOM 5028 O O . VAL B 1 287 ? -8.359 23.469 23.969 1 98.38 287 VAL B O 1
ATOM 5031 N N . LEU B 1 288 ? -7.73 21.312 23.797 1 98.38 288 LEU B N 1
ATOM 5032 C CA . LEU B 1 288 ? -6.824 21.391 24.938 1 98.38 288 LEU B CA 1
ATOM 5033 C C . LEU B 1 288 ? -5.738 22.438 24.703 1 98.38 288 LEU B C 1
ATOM 5035 O O . LEU B 1 288 ? -5.477 23.266 25.578 1 98.38 288 LEU B O 1
ATOM 5039 N N . ALA B 1 289 ? -5.105 22.391 23.531 1 98.38 289 ALA B N 1
ATOM 5040 C CA . ALA B 1 289 ? -4.051 23.344 23.188 1 98.38 289 ALA B CA 1
ATOM 5041 C C . ALA B 1 289 ? -4.586 24.766 23.156 1 98.38 289 ALA B C 1
ATOM 5043 O O . ALA B 1 289 ? -3.967 25.688 23.719 1 98.38 289 ALA B O 1
ATOM 5044 N N . LEU B 1 290 ? -5.723 24.953 22.516 1 98.62 290 LEU B N 1
ATOM 5045 C CA . LEU B 1 290 ? -6.312 26.281 22.406 1 98.62 290 LEU B CA 1
ATOM 5046 C C . LEU B 1 290 ? -6.738 26.797 23.766 1 98.62 290 LEU B C 1
ATOM 5048 O O . LEU B 1 290 ? -6.672 28 24.031 1 98.62 290 LEU B O 1
ATOM 5052 N N . ASN B 1 291 ? -7.18 25.906 24.641 1 98.56 291 ASN B N 1
ATOM 5053 C CA . ASN B 1 291 ? -7.484 26.312 26.016 1 98.56 291 ASN B CA 1
ATOM 5054 C C . ASN B 1 291 ? -6.258 26.875 26.719 1 98.56 291 ASN B C 1
ATOM 5056 O O . ASN B 1 291 ? -6.355 27.875 27.438 1 98.56 291 ASN B O 1
ATOM 5060 N N . HIS B 1 292 ? -5.133 26.203 26.562 1 98.69 292 HIS B N 1
ATOM 5061 C CA . HIS B 1 292 ? -3.891 26.672 27.172 1 98.69 292 HIS B CA 1
ATOM 5062 C C . HIS B 1 292 ? -3.492 28.031 26.594 1 98.69 292 HIS B C 1
ATOM 5064 O O . HIS B 1 292 ? -3 28.906 27.312 1 98.69 292 HIS B O 1
ATOM 5070 N N . VAL B 1 293 ? -3.695 28.203 25.281 1 98.75 293 VAL B N 1
ATOM 5071 C CA . VAL B 1 293 ? -3.402 29.484 24.656 1 98.75 293 VAL B CA 1
ATOM 5072 C C . VAL B 1 293 ? -4.34 30.562 25.203 1 98.75 293 VAL B C 1
ATOM 5074 O O . VAL B 1 293 ? -3.9 31.672 25.531 1 98.75 293 VAL B O 1
ATOM 5077 N N . ARG B 1 294 ? -5.613 30.219 25.312 1 98.62 294 ARG B N 1
ATOM 5078 C CA . ARG B 1 294 ? -6.602 31.141 25.844 1 98.62 294 ARG B CA 1
ATOM 5079 C C . ARG B 1 294 ? -6.215 31.594 27.25 1 98.62 294 ARG B C 1
ATOM 5081 O O . ARG B 1 294 ? -6.316 32.781 27.578 1 98.62 294 ARG B O 1
ATOM 5088 N N . GLU B 1 295 ? -5.789 30.641 28.031 1 98.25 295 GLU B N 1
ATOM 5089 C CA . GLU B 1 295 ? -5.387 30.953 29.406 1 98.25 295 GLU B CA 1
ATOM 5090 C C . GLU B 1 295 ? -4.172 31.875 29.438 1 98.25 295 GLU B C 1
ATOM 5092 O O . GLU B 1 295 ? -4.016 32.656 30.359 1 98.25 295 GLU B O 1
ATOM 5097 N N . ALA B 1 296 ? -3.354 31.797 28.438 1 98.12 296 ALA B N 1
ATOM 5098 C CA . ALA B 1 296 ? -2.137 32.594 28.359 1 98.12 296 ALA B CA 1
ATOM 5099 C C . ALA B 1 296 ? -2.426 33.969 27.781 1 98.12 296 ALA B C 1
ATOM 5101 O O . ALA B 1 296 ? -1.615 34.906 27.938 1 98.12 296 ALA B O 1
ATOM 5102 N N . CYS B 1 297 ? -3.527 34.188 27.172 1 97.75 297 CYS B N 1
ATOM 5103 C CA . CYS B 1 297 ? -3.889 35.406 26.5 1 97.75 297 CYS B CA 1
ATOM 5104 C C . CYS B 1 297 ? -4.168 36.531 27.5 1 97.75 297 CYS B C 1
ATOM 5106 O O . CYS B 1 297 ? -4.719 36.281 28.578 1 97.75 297 CYS B O 1
ATOM 5108 N N . ALA B 1 298 ? -3.715 37.688 27.141 1 95.31 298 ALA B N 1
ATOM 5109 C CA . ALA B 1 298 ? -4.301 38.906 27.703 1 95.31 298 ALA B CA 1
ATOM 5110 C C . ALA B 1 298 ? -5.609 39.25 27.016 1 95.31 298 ALA B C 1
ATOM 5112 O O . ALA B 1 298 ? -5.988 38.625 26.031 1 95.31 298 ALA B O 1
ATOM 5113 N N . ALA B 1 299 ? -6.273 40.25 27.453 1 94.62 299 ALA B N 1
ATOM 5114 C CA . ALA B 1 299 ? -7.57 40.656 26.906 1 94.62 299 ALA B CA 1
ATOM 5115 C C . ALA B 1 299 ? -7.441 41.094 25.469 1 94.62 299 ALA B C 1
ATOM 5117 O O . ALA B 1 299 ? -8.359 40.906 24.656 1 94.62 299 ALA B O 1
ATOM 5118 N N . ASP B 1 300 ? -6.258 41.656 25.141 1 94.31 300 ASP B N 1
ATOM 5119 C CA . ASP B 1 300 ? -6.086 42.25 23.812 1 94.31 300 ASP B CA 1
ATOM 5120 C C . ASP B 1 300 ? -5.242 41.312 22.922 1 94.31 300 ASP B C 1
ATOM 5122 O O . ASP B 1 300 ? -4.816 41.719 21.844 1 94.31 300 ASP B O 1
ATOM 5126 N N . SER B 1 301 ? -4.949 40.094 23.438 1 97 301 SER B N 1
ATOM 5127 C CA . SER B 1 301 ? -4.191 39.156 22.641 1 97 301 SER B CA 1
ATOM 5128 C C . SER B 1 301 ? -4.988 38.688 21.422 1 97 301 SER B C 1
ATOM 5130 O O . SER B 1 301 ? -6.219 38.75 21.422 1 97 301 SER B O 1
ATOM 5132 N N . ARG B 1 302 ? -4.305 38.312 20.344 1 97.94 302 ARG B N 1
ATOM 5133 C CA . ARG B 1 302 ? -4.895 37.656 19.172 1 97.94 302 ARG B CA 1
ATOM 5134 C C . ARG B 1 302 ? -4.246 36.312 18.922 1 97.94 302 ARG B C 1
ATOM 5136 O O . ARG B 1 302 ? -3.033 36.156 19.078 1 97.94 302 ARG B O 1
ATOM 5143 N N . VAL B 1 303 ? -5.07 35.406 18.656 1 98.69 303 VAL B N 1
ATOM 5144 C CA . VAL B 1 303 ? -4.602 34.094 18.25 1 98.69 303 VAL B CA 1
ATOM 5145 C C . VAL B 1 303 ? -4.816 33.906 16.75 1 98.69 303 VAL B C 1
ATOM 5147 O O . VAL B 1 303 ? -5.941 34 16.25 1 98.69 303 VAL B O 1
ATOM 5150 N N . LEU B 1 304 ? -3.738 33.656 16.031 1 98 304 LEU B N 1
ATOM 5151 C CA . LEU B 1 304 ? -3.809 33.469 14.594 1 98 304 LEU B CA 1
ATOM 5152 C C . LEU B 1 304 ? -3.598 32 14.219 1 98 304 LEU B C 1
ATOM 5154 O O . LEU B 1 304 ? -2.529 31.438 14.477 1 98 304 LEU B O 1
ATOM 5158 N N . LEU B 1 305 ? -4.621 31.406 13.672 1 97 305 LEU B N 1
ATOM 5159 C CA . LEU B 1 305 ? -4.512 30.078 13.078 1 97 305 LEU B CA 1
ATOM 5160 C C . LEU B 1 305 ? -4.332 30.188 11.562 1 97 305 LEU B C 1
ATOM 5162 O O . LEU B 1 305 ? -5.172 30.766 10.875 1 97 305 LEU B O 1
ATOM 5166 N N . VAL B 1 306 ? -3.227 29.672 11.086 1 93.81 306 VAL B N 1
ATOM 5167 C CA . VAL B 1 306 ? -2.992 29.625 9.648 1 93.81 306 VAL B CA 1
ATOM 5168 C C . VAL B 1 306 ? -3.154 28.188 9.148 1 93.81 306 VAL B C 1
ATOM 5170 O O . VAL B 1 306 ? -2.342 27.312 9.469 1 93.81 306 VAL B O 1
ATOM 5173 N N . GLU B 1 307 ? -4.195 27.938 8.422 1 90.94 307 GLU B N 1
ATOM 5174 C CA . GLU B 1 307 ? -4.543 26.59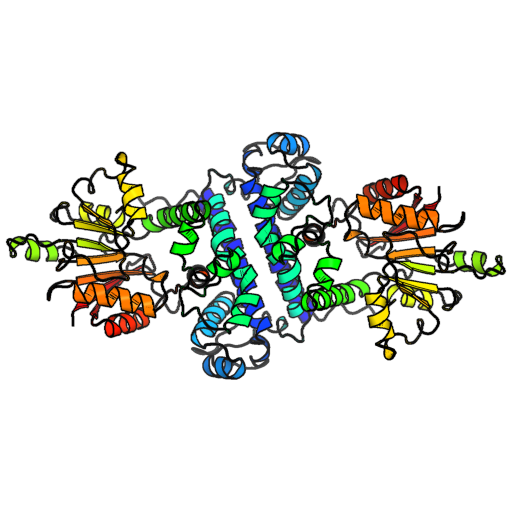4 7.992 1 90.94 307 GLU B CA 1
ATOM 5175 C C . GLU B 1 307 ? -5.082 26.578 6.562 1 90.94 307 GLU B C 1
ATOM 5177 O O . GLU B 1 307 ? -5.496 27.625 6.047 1 90.94 307 GLU B O 1
ATOM 5182 N N . GLU B 1 308 ? -4.949 25.391 5.953 1 87.56 308 GLU B N 1
ATOM 5183 C CA . GLU B 1 308 ? -5.68 25.156 4.711 1 87.56 308 GLU B CA 1
ATOM 5184 C C . GLU B 1 308 ? -7.133 24.781 4.996 1 87.56 308 GLU B C 1
ATOM 5186 O O . GLU B 1 308 ? -7.41 23.734 5.594 1 87.56 308 GLU B O 1
ATOM 5191 N N . LEU B 1 309 ? -8.07 25.578 4.523 1 89.62 309 LEU B N 1
ATOM 5192 C CA . LEU B 1 309 ? -9.469 25.359 4.863 1 89.62 309 LEU B CA 1
ATOM 5193 C C . LEU B 1 309 ? -10.133 24.406 3.881 1 89.62 309 LEU B C 1
ATOM 5195 O O . LEU B 1 309 ? -9.859 24.453 2.678 1 89.62 309 LEU B O 1
ATOM 5199 N N . VAL B 1 310 ? -10.938 23.516 4.449 1 88.19 310 VAL B N 1
ATOM 5200 C CA . VAL B 1 310 ? -11.812 22.672 3.635 1 88.19 310 VAL B CA 1
ATOM 5201 C C . VAL B 1 310 ? -12.898 23.531 2.988 1 88.19 310 VAL B C 1
ATOM 5203 O O . VAL B 1 310 ? -13.688 24.172 3.686 1 88.19 310 VAL B O 1
ATOM 5206 N N . LYS B 1 311 ? -12.852 23.578 1.729 1 83.5 311 LYS B N 1
ATOM 5207 C CA . LYS B 1 311 ? -13.859 24.297 0.945 1 83.5 311 LYS B CA 1
ATOM 5208 C C . LYS B 1 311 ? -14.711 23.328 0.13 1 83.5 311 LYS B C 1
ATOM 5210 O O . LYS B 1 311 ? -14.297 22.188 -0.131 1 83.5 311 LYS B O 1
ATOM 5215 N N . PRO B 1 312 ? -15.992 23.656 -0.184 1 76.75 312 PRO B N 1
ATOM 5216 C CA . PRO B 1 312 ? -16.859 22.766 -0.957 1 76.75 312 PRO B CA 1
ATOM 5217 C C . PRO B 1 312 ? -16.25 22.344 -2.283 1 76.75 312 PRO B C 1
ATOM 5219 O O . PRO B 1 312 ? -16.438 21.203 -2.719 1 76.75 312 PRO B O 1
ATOM 5222 N N . ASN B 1 313 ? -15.461 23.094 -2.938 1 77.81 313 ASN B N 1
ATOM 5223 C CA . ASN B 1 313 ? -14.945 22.766 -4.262 1 77.81 313 ASN B CA 1
ATOM 5224 C C . ASN B 1 313 ? -13.453 22.453 -4.219 1 77.81 313 ASN B C 1
ATOM 5226 O O . ASN B 1 313 ? -12.727 22.703 -5.184 1 77.81 313 ASN B O 1
ATOM 5230 N N . ARG B 1 314 ? -13.172 21.891 -3.16 1 80.69 314 ARG B N 1
ATOM 5231 C CA . ARG B 1 314 ? -11.75 21.578 -3.064 1 80.69 314 ARG B CA 1
ATOM 5232 C C . ARG B 1 314 ? -11.359 20.5 -4.062 1 80.69 314 ARG B C 1
ATOM 5234 O O . ARG B 1 314 ? -12.18 19.641 -4.41 1 80.69 314 ARG B O 1
ATOM 5241 N N . GLY B 1 315 ? -10.164 20.547 -4.484 1 84.56 315 GLY B N 1
ATOM 5242 C CA . GLY B 1 315 ? -9.656 19.594 -5.461 1 84.56 315 GLY B CA 1
ATOM 5243 C C . GLY B 1 315 ? -9.336 18.234 -4.859 1 84.56 315 GLY B C 1
ATOM 5244 O O . GLY B 1 315 ? -9.258 18.094 -3.639 1 84.56 315 GLY B O 1
ATOM 5245 N N . LYS B 1 316 ? -9.203 17.297 -5.695 1 89 316 LYS B N 1
ATOM 5246 C CA . LYS B 1 316 ? -8.961 15.898 -5.328 1 89 316 LYS B CA 1
ATOM 5247 C C . LYS B 1 316 ? -7.676 15.766 -4.516 1 89 316 LYS B C 1
ATOM 5249 O O . LYS B 1 316 ? -7.621 14.992 -3.557 1 89 316 LYS B O 1
ATOM 5254 N N . PHE B 1 317 ? -6.66 16.484 -4.891 1 88.94 317 PHE B N 1
ATOM 5255 C CA . PHE B 1 317 ? -5.379 16.406 -4.199 1 88.94 317 PHE B CA 1
ATOM 5256 C C . PHE B 1 317 ? -5.504 16.906 -2.766 1 88.94 317 PHE B C 1
ATOM 5258 O O . PHE B 1 317 ? -4.918 16.328 -1.847 1 88.94 317 PHE B O 1
ATOM 5265 N N . ALA B 1 318 ? -6.207 17.938 -2.574 1 87.56 318 ALA B N 1
ATOM 5266 C CA . ALA B 1 318 ? -6.426 18.484 -1.232 1 87.56 318 ALA B CA 1
ATOM 5267 C C . ALA B 1 318 ? -7.191 17.484 -0.365 1 87.56 318 ALA B C 1
ATOM 5269 O O . ALA B 1 318 ? -6.891 17.328 0.822 1 87.56 318 ALA B O 1
ATOM 5270 N N . ILE B 1 319 ? -8.203 16.828 -0.946 1 92.75 319 ILE B N 1
ATOM 5271 C CA . ILE B 1 319 ? -8.953 15.805 -0.216 1 92.75 319 ILE B CA 1
ATOM 5272 C C . ILE B 1 319 ? -8.031 14.656 0.166 1 92.75 319 ILE B C 1
ATOM 5274 O O . ILE B 1 319 ? -8.109 14.133 1.279 1 92.75 319 ILE B O 1
ATOM 5278 N N . ALA B 1 320 ? -7.164 14.312 -0.783 1 94 320 ALA B N 1
ATOM 5279 C CA . ALA B 1 320 ? -6.203 13.242 -0.539 1 94 320 ALA B CA 1
ATOM 5280 C C . ALA B 1 320 ? -5.301 13.57 0.646 1 94 320 ALA B C 1
ATOM 5282 O O . ALA B 1 320 ? -5.008 12.703 1.472 1 94 320 ALA B O 1
ATOM 5283 N N . GLN B 1 321 ? -4.836 14.773 0.735 1 90.56 321 GLN B N 1
ATOM 5284 C CA . GLN B 1 321 ? -3.975 15.195 1.835 1 90.56 321 GLN B CA 1
ATOM 5285 C C . GLN B 1 321 ? -4.695 15.078 3.174 1 90.56 321 GLN B C 1
ATOM 5287 O O . GLN B 1 321 ? -4.09 14.711 4.184 1 90.56 321 GLN B O 1
ATOM 5292 N N . ASP B 1 322 ? -5.961 15.422 3.158 1 92.88 322 ASP B N 1
ATOM 5293 C CA . ASP B 1 322 ? -6.777 15.273 4.359 1 92.88 322 ASP B CA 1
ATOM 5294 C C . ASP B 1 322 ? -6.84 13.812 4.801 1 92.88 322 ASP B C 1
ATOM 5296 O O . ASP B 1 322 ? -6.699 13.508 5.988 1 92.88 322 ASP B O 1
ATOM 5300 N N . ILE B 1 323 ? -7.02 12.922 3.871 1 95.88 323 ILE B N 1
ATOM 5301 C CA . ILE B 1 323 ? -7.09 11.5 4.184 1 95.88 323 ILE B CA 1
ATOM 5302 C C . ILE B 1 323 ? -5.742 11.023 4.719 1 95.88 323 ILE B C 1
ATOM 5304 O O . ILE B 1 323 ? -5.684 10.203 5.633 1 95.88 323 ILE B O 1
ATOM 5308 N N . SER B 1 324 ? -4.699 11.523 4.203 1 95 324 SER B N 1
ATOM 5309 C CA . SER B 1 324 ? -3.363 11.141 4.641 1 95 324 SER B CA 1
ATOM 5310 C C . SER B 1 324 ? -3.133 11.508 6.102 1 95 324 SER B C 1
ATOM 5312 O O . SER B 1 324 ? -2.559 10.727 6.863 1 95 324 SER B O 1
ATOM 5314 N N . VAL B 1 325 ? -3.586 12.672 6.488 1 93.94 325 VAL B N 1
ATOM 5315 C CA . VAL B 1 325 ? -3.307 13.141 7.844 1 93.94 325 VAL B CA 1
ATOM 5316 C C . VAL B 1 325 ? -4.148 12.352 8.844 1 93.94 325 VAL B C 1
ATOM 5318 O O . VAL B 1 325 ? -3.816 12.289 10.031 1 93.94 325 VAL B O 1
ATOM 5321 N N . MET B 1 326 ? -5.207 11.688 8.328 1 96.06 326 MET B N 1
ATOM 5322 C CA . MET B 1 326 ? -6.012 10.828 9.195 1 96.06 326 MET B CA 1
ATOM 5323 C C . MET B 1 326 ? -5.16 9.727 9.82 1 96.06 326 MET B C 1
ATOM 5325 O O . MET B 1 326 ? -5.414 9.305 10.945 1 96.06 326 MET B O 1
ATOM 5329 N N . ASN B 1 327 ? -4.094 9.305 9.148 1 96.94 327 ASN B N 1
ATOM 5330 C CA . ASN B 1 327 ? -3.244 8.203 9.594 1 96.94 327 ASN B CA 1
ATOM 5331 C C . ASN B 1 327 ? -2.518 8.547 10.891 1 96.94 327 ASN B C 1
ATOM 5333 O O . ASN B 1 327 ? -2.023 7.656 11.578 1 96.94 327 ASN B O 1
ATOM 5337 N N . PHE B 1 328 ? -2.447 9.836 11.195 1 93.69 328 PHE B N 1
ATOM 5338 C CA . PHE B 1 328 ? -1.823 10.172 12.469 1 93.69 328 PHE B CA 1
ATOM 5339 C C . PHE B 1 328 ? -2.729 11.078 13.297 1 93.69 328 PHE B C 1
ATOM 5341 O O . PHE B 1 328 ? -2.248 11.883 14.094 1 93.69 328 PHE B O 1
ATOM 5348 N N . GLY B 1 329 ? -4.074 10.938 13 1 93.88 329 GLY B N 1
ATOM 5349 C CA . GLY B 1 329 ? -5.086 11.492 13.883 1 93.88 329 GLY B CA 1
ATOM 5350 C C . GLY B 1 329 ? -5.566 12.867 13.453 1 93.88 329 GLY B C 1
ATOM 5351 O O . GLY B 1 329 ? -6.461 13.445 14.078 1 93.88 329 GLY B O 1
ATOM 5352 N N . GLY B 1 330 ? -5.047 13.398 12.375 1 94 330 GLY B N 1
ATOM 5353 C CA . GLY B 1 330 ? -5.352 14.75 11.945 1 94 330 GLY B CA 1
ATOM 5354 C C . GLY B 1 330 ? -6.555 14.828 11.023 1 94 330 GLY B C 1
ATOM 5355 O O . GLY B 1 330 ? -7.215 13.82 10.766 1 94 330 GLY B O 1
ATOM 5356 N N . LYS B 1 331 ? -6.801 16.078 10.656 1 93.12 331 LYS B N 1
ATOM 5357 C CA . LYS B 1 331 ? -7.969 16.406 9.852 1 93.12 331 LYS B CA 1
ATOM 5358 C C . LYS B 1 331 ? -7.875 17.844 9.312 1 93.12 331 LYS B C 1
ATOM 5360 O O . LYS B 1 331 ? -7.422 18.75 10.016 1 93.12 331 LYS B O 1
ATOM 5365 N N . ARG B 1 332 ? -8.227 17.953 8.008 1 92.31 332 ARG B N 1
ATOM 5366 C CA . ARG B 1 332 ? -8.469 19.312 7.543 1 92.31 332 ARG B CA 1
ATOM 5367 C C . ARG B 1 332 ? -9.852 19.797 7.965 1 92.31 332 ARG B C 1
ATOM 5369 O O . ARG B 1 332 ? -10.805 19.016 8 1 92.31 332 ARG B O 1
ATOM 5376 N N . ARG B 1 333 ? -9.898 21.078 8.203 1 95 333 ARG B N 1
ATOM 5377 C CA . ARG B 1 333 ? -11.125 21.594 8.812 1 95 333 ARG B CA 1
ATOM 5378 C C . ARG B 1 333 ? -11.617 22.828 8.086 1 95 333 ARG B C 1
ATOM 5380 O O . ARG B 1 333 ? -10.82 23.609 7.566 1 95 333 ARG B O 1
ATOM 5387 N N . SER B 1 334 ? -12.938 22.922 8.023 1 92.75 334 SER B N 1
ATOM 5388 C CA . SER B 1 334 ? -13.57 24.125 7.488 1 92.75 334 SER B CA 1
ATOM 5389 C C . SER B 1 334 ? -13.562 25.266 8.508 1 92.75 334 SER B C 1
ATOM 5391 O O . SER B 1 334 ? -13.219 25.047 9.672 1 92.75 334 SER B O 1
ATOM 5393 N N . GLU B 1 335 ? -13.922 26.453 7.984 1 95.19 335 GLU B N 1
ATOM 5394 C CA . GLU B 1 335 ? -14.07 27.594 8.883 1 95.19 335 GLU B CA 1
ATOM 5395 C C . GLU B 1 335 ? -15.039 27.281 10.016 1 95.19 335 GLU B C 1
ATOM 5397 O O . GLU B 1 335 ? -14.781 27.625 11.172 1 95.19 335 GLU B O 1
ATOM 5402 N N . ALA B 1 336 ? -16.141 26.609 9.688 1 95.31 336 ALA B N 1
ATOM 5403 C CA . ALA B 1 336 ? -17.172 26.297 10.672 1 95.31 336 ALA B CA 1
ATOM 5404 C C . ALA B 1 336 ? -16.625 25.328 11.727 1 95.31 336 ALA B C 1
ATOM 5406 O O . ALA B 1 336 ? -16.938 25.453 12.914 1 95.31 336 ALA B O 1
ATOM 5407 N N . MET B 1 337 ? -15.867 24.406 11.328 1 95.06 337 MET B N 1
ATOM 5408 C CA . MET B 1 337 ? -15.273 23.438 12.25 1 95.06 337 MET B CA 1
ATOM 5409 C C . MET B 1 337 ? -14.289 24.125 13.195 1 95.06 337 MET B C 1
ATOM 5411 O O . MET B 1 337 ? -14.289 23.859 14.398 1 95.06 337 MET B O 1
ATOM 5415 N N . TRP B 1 338 ? -13.461 25.047 12.641 1 97.25 338 TRP B N 1
ATOM 5416 C CA . TRP B 1 338 ? -12.508 25.781 13.469 1 97.25 338 TRP B CA 1
ATOM 5417 C C . TRP B 1 338 ? -13.234 26.672 14.469 1 97.25 338 TRP B C 1
ATOM 5419 O O . TRP B 1 338 ? -12.805 26.797 15.617 1 97.25 338 TRP B O 1
ATOM 5429 N N . ARG B 1 339 ? -14.289 27.312 13.992 1 98.06 339 ARG B N 1
ATOM 5430 C CA . ARG B 1 339 ? -15.102 28.141 14.867 1 98.06 339 ARG B CA 1
ATOM 5431 C C . ARG B 1 339 ? -15.617 27.344 16.062 1 98.06 339 ARG B C 1
ATOM 5433 O O . ARG B 1 339 ? -15.531 27.797 17.203 1 98.06 339 ARG B O 1
ATOM 5440 N N . ASP B 1 340 ? -16.094 26.156 15.773 1 97.81 340 ASP B N 1
ATOM 5441 C CA . ASP B 1 340 ? -16.625 25.297 16.828 1 97.81 340 ASP B CA 1
ATOM 5442 C C . ASP B 1 340 ? -15.531 24.922 17.828 1 97.81 340 ASP B C 1
ATOM 5444 O O . ASP B 1 340 ? -15.742 24.984 19.047 1 97.81 340 ASP B O 1
ATOM 5448 N N . LEU B 1 341 ? -14.367 24.531 17.391 1 98.06 341 LEU B N 1
ATOM 5449 C CA . LEU B 1 341 ? -13.258 24.156 18.25 1 98.06 341 LEU B CA 1
ATOM 5450 C C . LEU B 1 341 ? -12.789 25.344 19.094 1 98.06 341 LEU B C 1
ATOM 5452 O O . LEU B 1 341 ? -12.508 25.188 20.281 1 98.06 341 LEU B O 1
ATOM 5456 N N . ALA B 1 342 ? -12.68 26.5 18.438 1 98.5 342 ALA B N 1
ATOM 5457 C CA . ALA B 1 342 ? -12.25 27.719 19.141 1 98.5 342 ALA B CA 1
ATOM 5458 C C . ALA B 1 342 ? -13.219 28.078 20.266 1 98.5 342 ALA B C 1
ATOM 5460 O O . ALA B 1 342 ? -12.797 28.406 21.375 1 98.5 342 ALA B O 1
ATOM 5461 N N . GLU B 1 343 ? -14.484 27.969 20 1 98.38 343 GLU B N 1
ATOM 5462 C CA . GLU B 1 343 ? -15.5 28.312 20.984 1 98.38 343 GLU B CA 1
ATOM 5463 C C . GLU B 1 343 ? -15.43 27.375 22.188 1 98.38 343 GLU B C 1
ATOM 5465 O O . GLU B 1 343 ? -15.617 27.812 23.328 1 98.38 343 GLU B O 1
ATOM 5470 N N . GLN B 1 344 ? -15.172 26.172 21.922 1 98.25 344 GLN B N 1
ATOM 5471 C CA . GLN B 1 344 ? -15.016 25.203 23 1 98.25 344 GLN B CA 1
ATOM 5472 C C . GLN B 1 344 ? -13.844 25.562 23.906 1 98.25 344 GLN B C 1
ATOM 5474 O O . GLN B 1 344 ? -13.805 25.188 25.078 1 98.25 344 GLN B O 1
ATOM 5479 N N . ALA B 1 345 ? -12.891 26.297 23.344 1 98.31 345 ALA B N 1
ATOM 5480 C CA . ALA B 1 345 ? -11.688 26.641 24.094 1 98.31 345 ALA B CA 1
ATOM 5481 C C . ALA B 1 345 ? -11.773 28.062 24.641 1 98.31 345 ALA B C 1
ATOM 5483 O O . ALA B 1 345 ? -10.789 28.594 25.156 1 98.31 345 ALA B O 1
ATOM 5484 N N . GLY B 1 346 ? -12.891 28.703 24.469 1 98 346 GLY B N 1
ATOM 5485 C CA . GLY B 1 346 ? -13.055 30.062 24.984 1 98 346 GLY B CA 1
ATOM 5486 C C . GLY B 1 346 ? -12.469 31.125 24.094 1 98 346 GLY B C 1
ATOM 5487 O O . GLY B 1 346 ? -12.039 32.188 24.562 1 98 346 GLY B O 1
ATOM 5488 N N . LEU B 1 347 ? -12.367 30.906 22.828 1 98.75 347 LEU B N 1
ATOM 5489 C CA . LEU B 1 347 ? -11.922 31.844 21.812 1 98.75 347 LEU B CA 1
ATOM 5490 C C . LEU B 1 347 ? -13.016 32.062 20.766 1 98.75 347 LEU B C 1
ATOM 5492 O O . LEU B 1 347 ? -13.781 31.172 20.453 1 98.75 347 LEU B O 1
ATOM 5496 N N . ARG B 1 348 ? -13.078 33.219 20.297 1 98.31 348 ARG B N 1
ATOM 5497 C CA . ARG B 1 348 ? -14.055 33.562 19.25 1 98.31 348 ARG B CA 1
ATOM 5498 C C . ARG B 1 348 ? -13.375 33.875 17.938 1 98.31 348 ARG B C 1
ATOM 5500 O O . ARG B 1 348 ? -12.406 34.625 17.891 1 98.31 348 ARG B O 1
ATOM 5507 N N . LEU B 1 349 ? -13.859 33.312 16.875 1 98.44 349 LEU B N 1
ATOM 5508 C CA . LEU B 1 349 ? -13.375 33.625 15.547 1 98.44 349 LEU B CA 1
ATOM 5509 C C . LEU B 1 349 ? -13.867 35 15.109 1 98.44 349 LEU B C 1
ATOM 5511 O O . LEU B 1 349 ? -15.062 35.219 14.898 1 98.44 349 LEU B O 1
ATOM 5515 N N . SER B 1 350 ? -13.016 35.844 15 1 97.81 350 SER B N 1
ATOM 5516 C CA . SER B 1 350 ? -13.383 37.25 14.703 1 97.81 350 SER B CA 1
ATOM 5517 C C . SER B 1 350 ? -13.359 37.5 13.203 1 97.81 350 SER B C 1
ATOM 5519 O O . SER B 1 350 ? -14.188 38.25 12.688 1 97.81 350 SER B O 1
ATOM 5521 N N . SER B 1 351 ? -12.383 36.969 12.523 1 97.31 351 SER B N 1
ATOM 5522 C CA . SER B 1 351 ? -12.219 37.219 11.094 1 97.31 351 SER B CA 1
ATOM 5523 C C . SER B 1 351 ? -11.461 36.094 10.406 1 97.31 351 SER B C 1
ATOM 5525 O O . SER B 1 351 ? -10.719 35.344 11.055 1 97.31 351 SER B O 1
ATOM 5527 N N . VAL B 1 352 ? -11.711 35.938 9.133 1 96.31 352 VAL B N 1
ATOM 5528 C CA . VAL B 1 352 ? -10.992 35.031 8.266 1 96.31 352 VAL B CA 1
ATOM 5529 C C . VAL B 1 352 ? -10.367 35.781 7.102 1 96.31 352 VAL B C 1
ATOM 5531 O O . VAL B 1 352 ? -11.062 36.531 6.391 1 96.31 352 VAL B O 1
ATOM 5534 N N . PHE B 1 353 ? -9.047 35.656 6.988 1 94.88 353 PHE B N 1
ATOM 5535 C CA . PHE B 1 353 ? -8.312 36.281 5.898 1 94.88 353 PHE B CA 1
ATOM 5536 C C . PHE B 1 353 ? -7.801 35.25 4.918 1 94.88 353 PHE B C 1
ATOM 5538 O O . PHE B 1 353 ? -6.887 34.469 5.238 1 94.88 353 PHE B O 1
ATOM 5545 N N . GLU B 1 354 ? -8.375 35.219 3.781 1 89 354 GLU B N 1
ATOM 5546 C CA . GLU B 1 354 ? -8.031 34.188 2.805 1 89 354 GLU B CA 1
ATOM 5547 C C . GLU B 1 354 ? -6.984 34.688 1.817 1 89 354 GLU B C 1
ATOM 5549 O O . GLU B 1 354 ? -6.988 35.875 1.453 1 89 354 GLU B O 1
ATOM 5554 N N . GLU B 1 355 ? -6.105 33.781 1.578 1 81.31 355 GLU B N 1
ATOM 5555 C CA . GLU B 1 355 ? -5.148 34.094 0.518 1 81.31 355 GLU B CA 1
ATOM 5556 C C . GLU B 1 355 ? -5.75 33.812 -0.859 1 81.31 355 GLU B C 1
ATOM 5558 O O . GLU B 1 355 ? -6.414 32.781 -1.066 1 81.31 355 GLU B O 1
ATOM 5563 N N . ALA B 1 356 ? -5.613 34.625 -1.698 1 68.94 356 ALA B N 1
ATOM 5564 C CA . ALA B 1 356 ? -6.297 34.625 -2.99 1 68.94 356 ALA B CA 1
ATOM 5565 C C . ALA B 1 356 ? -5.832 33.406 -3.826 1 68.94 356 ALA B C 1
ATOM 5567 O O . ALA B 1 356 ? -6.605 32.875 -4.617 1 68.94 356 ALA B O 1
ATOM 5568 N N . LYS B 1 357 ? -4.664 33 -3.664 1 65.69 357 LYS B N 1
ATOM 5569 C CA . LYS B 1 357 ? -4.145 32.062 -4.648 1 65.69 357 LYS B CA 1
ATOM 5570 C C . LYS B 1 357 ? -3.965 30.672 -4.039 1 65.69 357 LYS B C 1
ATOM 5572 O O . LYS B 1 357 ? -3.326 29.812 -4.641 1 65.69 357 LYS B O 1
ATOM 5577 N N . SER B 1 358 ? -4.469 30.594 -2.879 1 71.62 358 SER B N 1
ATOM 5578 C CA . SER B 1 358 ? -4.289 29.297 -2.221 1 71.62 358 SER B CA 1
ATOM 5579 C C . SER B 1 358 ? -5.457 28.984 -1.297 1 71.62 358 SER B C 1
ATOM 5581 O O . SER B 1 358 ? -6.41 29.766 -1.205 1 71.62 358 SER B O 1
ATOM 5583 N N . GLU B 1 359 ? -5.426 27.766 -0.803 1 76.12 359 GLU B N 1
ATOM 5584 C CA . GLU B 1 359 ? -6.465 27.359 0.134 1 76.12 359 GLU B CA 1
ATOM 5585 C C . GLU B 1 359 ? -6.098 27.734 1.567 1 76.12 359 GLU B C 1
ATOM 5587 O O . GLU B 1 359 ? -6.809 27.375 2.51 1 76.12 359 GLU B O 1
ATOM 5592 N N . PHE B 1 360 ? -5.129 28.578 1.688 1 83.25 360 PHE B N 1
ATOM 5593 C CA . PHE B 1 360 ? -4.688 28.984 3.021 1 83.25 360 PHE B CA 1
ATOM 5594 C C . PHE B 1 360 ? -5.457 30.203 3.51 1 83.25 360 PHE B C 1
ATOM 5596 O O . PHE B 1 360 ? -5.816 31.062 2.717 1 83.25 360 PHE B O 1
ATOM 5603 N N . ALA B 1 361 ? -5.715 30.172 4.742 1 91.06 361 ALA B N 1
ATOM 5604 C CA . ALA B 1 361 ? -6.391 31.297 5.383 1 91.06 361 ALA B CA 1
ATOM 5605 C C . ALA B 1 361 ? -5.836 31.547 6.781 1 91.06 361 ALA B C 1
ATOM 5607 O O . ALA B 1 361 ? -5.281 30.641 7.406 1 91.06 361 ALA B O 1
ATOM 5608 N N . VAL B 1 362 ? -5.902 32.781 7.16 1 95.31 362 VAL B N 1
ATOM 5609 C CA . VAL B 1 362 ? -5.617 33.156 8.539 1 95.31 362 VAL B CA 1
ATOM 5610 C C . VAL B 1 362 ? -6.93 33.344 9.312 1 95.31 362 VAL B C 1
ATOM 5612 O O . VAL B 1 362 ? -7.777 34.156 8.938 1 95.31 362 VAL B O 1
ATOM 5615 N N . LEU B 1 363 ? -7.121 32.531 10.289 1 97.38 363 LEU B N 1
ATOM 5616 C CA . LEU B 1 363 ? -8.234 32.688 11.219 1 97.38 363 LEU B CA 1
ATOM 5617 C C . LEU B 1 363 ? -7.812 33.469 12.453 1 97.38 363 LEU B C 1
ATOM 5619 O O . LEU B 1 363 ? -6.918 33.031 13.188 1 97.38 363 LEU B O 1
ATOM 5623 N N . GLU B 1 364 ? -8.352 34.594 12.641 1 98.38 364 GLU B N 1
ATOM 5624 C CA . GLU B 1 364 ? -8.078 35.406 13.82 1 98.38 364 GLU B CA 1
ATOM 5625 C C . GLU B 1 364 ? -9.062 35.094 14.945 1 98.38 364 GLU B C 1
ATOM 5627 O O . GLU B 1 364 ? -10.273 35.25 14.781 1 98.38 364 GLU B O 1
ATOM 5632 N N . LEU B 1 365 ? -8.523 34.625 16.047 1 98.62 365 LEU B N 1
ATOM 5633 C CA . LEU B 1 365 ? -9.312 34.312 17.219 1 98.62 365 LEU B CA 1
ATOM 5634 C C . LEU B 1 365 ? -9.055 35.312 18.344 1 98.62 365 LEU B C 1
ATOM 5636 O O . LEU B 1 365 ? -7.914 35.75 18.531 1 98.62 365 LEU B O 1
ATOM 5640 N N . LEU B 1 366 ? -10.062 35.688 19.078 1 98.5 366 LEU B N 1
ATOM 5641 C CA . LEU B 1 366 ? -9.984 36.594 20.203 1 98.5 366 LEU B CA 1
ATOM 5642 C C . LEU B 1 366 ? -10.469 35.906 21.484 1 98.5 366 LEU B C 1
ATOM 5644 O O . LEU B 1 366 ? -11.406 35.125 21.453 1 98.5 366 LEU B O 1
ATOM 5648 N N . PRO B 1 367 ? -9.805 36.188 22.578 1 97.5 367 PRO B N 1
ATOM 5649 C CA . PRO B 1 367 ? -10.305 35.656 23.844 1 97.5 367 PRO B CA 1
ATOM 5650 C C . PRO B 1 367 ? -11.703 36.156 24.203 1 97.5 367 PRO B C 1
ATOM 5652 O O . PRO B 1 367 ? -12.008 37.312 23.953 1 97.5 367 PRO B O 1
ATOM 5655 N N . ILE B 1 368 ? -12.547 35.219 24.656 1 90.88 368 ILE B N 1
ATOM 5656 C CA . ILE B 1 368 ? -13.883 35.594 25.125 1 90.88 368 ILE B CA 1
ATOM 5657 C C . ILE B 1 368 ? -13.82 35.969 26.609 1 90.88 368 ILE B C 1
ATOM 5659 O O . ILE B 1 368 ? -13.109 35.344 27.391 1 90.88 368 ILE B O 1
#

Radius of gyration: 31.03 Å; Cα contacts (8 Å, |Δi|>4): 1300; chains: 2; bounding box: 58×107×61 Å

Solvent-accessible surface area (backbone atoms only — not comparable to full-atom values): 38258 Å² total; per-residue (Å²): 131,76,83,74,67,71,56,69,68,54,48,53,30,44,46,54,52,44,52,52,49,52,46,52,50,50,50,50,46,51,51,52,33,40,76,53,41,45,51,58,67,36,43,90,74,62,65,40,42,45,65,56,46,19,66,75,52,67,28,36,46,70,40,52,46,60,49,45,51,44,35,33,68,67,59,30,30,37,59,93,44,92,67,25,40,22,57,35,89,71,34,58,35,37,17,78,91,31,70,38,28,53,50,51,53,45,44,45,64,54,33,48,28,17,52,55,32,40,69,62,45,32,69,76,67,38,56,49,66,44,75,42,49,39,58,25,35,43,17,54,58,71,73,37,65,63,26,31,55,66,53,44,29,67,77,31,59,71,57,33,53,51,52,50,53,54,49,59,66,56,54,75,72,70,69,55,76,94,46,62,85,66,68,65,52,55,61,56,53,64,71,34,91,54,93,49,26,47,38,36,28,45,59,31,72,86,29,60,69,58,30,54,51,38,68,76,36,70,86,54,61,38,68,34,23,32,30,32,22,44,47,66,59,41,48,56,47,64,69,40,55,83,68,51,51,73,67,37,59,52,36,40,75,44,60,43,56,60,82,42,75,65,57,78,87,63,36,42,17,46,27,39,36,36,58,75,52,63,46,52,38,19,70,67,55,43,29,48,24,43,30,26,50,43,70,33,42,36,86,80,19,35,36,37,40,35,42,58,47,55,53,96,82,58,51,58,66,61,48,47,50,32,58,38,35,35,28,42,12,14,44,67,42,30,70,68,55,49,40,53,44,35,47,76,21,44,25,38,71,74,48,76,33,63,38,89,90,51,60,40,29,37,36,36,27,31,59,110,130,75,83,74,67,69,56,68,66,53,46,52,30,44,47,54,52,45,51,54,49,52,47,52,50,51,50,50,47,51,50,50,32,40,76,53,42,46,52,60,67,37,42,90,73,62,64,38,40,43,65,56,46,17,66,76,54,69,28,36,47,69,42,52,47,59,50,46,52,44,34,33,67,68,59,31,30,39,58,93,44,92,67,25,39,20,58,35,89,70,34,57,36,37,18,78,92,30,70,38,28,53,50,51,52,44,44,43,66,55,33,48,29,16,53,55,34,41,68,62,46,32,70,74,67,39,56,50,65,45,75,42,49,38,56,25,35,42,17,53,58,70,74,36,65,63,27,30,57,67,53,43,30,68,75,30,60,71,58,34,51,49,52,49,52,52,50,59,66,54,57,76,71,67,70,53,77,94,45,61,84,68,70,64,53,56,60,55,54,64,72,36,90,55,91,48,26,46,38,36,27,44,59,30,70,89,27,60,68,57,29,52,51,37,68,78,36,68,86,54,60,38,68,32,22,32,28,32,22,44,47,67,57,42,49,55,46,63,70,43,52,83,69,52,53,73,64,37,58,52,37,40,75,43,60,43,56,60,82,40,73,66,58,78,85,64,35,43,17,45,27,40,36,35,58,74,52,64,46,53,39,19,66,67,55,45,29,48,24,43,31,27,50,42,71,32,42,36,85,79,18,36,35,36,40,35,40,58,46,55,52,97,82,58,51,59,66,61,48,48,52,31,57,39,34,35,29,42,12,14,43,67,42,30,69,70,53,50,40,54,44,34,48,75,21,46,25,40,70,74,48,76,34,66,39,90,90,50,60,38,29,39,37,35,27,32,59,109

Secondary structure (DSSP, 8-state):
-----S-HHHHHHHHHHHHHHHHHHHHHHHHHHHHTTTGGGS-SSS-EEHHHHHHHH---HHHHHHHHHHHHHTTSEE-SSTTEEEE-TTTGGGSTTSHHHHHHHHHIIIIIHHHTTHHHHHHHH-S-----TTS-HHHHHTT-TT--HHHHHHH-HHHHHHHHHHHHHHHTT---TTTS--THHHHHHHHTT----SEEEET-TT-HHHHHHHHH-TTS-GGGEEEEE-HHHHHHHHHSGGGS-GGGTT-EEEE--TTSPPPGGGTT-SEEEEES-GGGS-HHHHHHHHHHHHHH--TT-EEEEEEEBP-TT--HHHHHHHHHHHTTT---B-HHHHHHHHHHTTEEEEEEEE-TTSSEEEEEEEE-/-----S-HHHHHHHHHHHHHHHHHHHHHHHHHHHHTTTGGGS-SSS-EEHHHHHHHH---HHHHHHHHHHHHHTTSEE-SSTTEEEE-TTTGGGSTTSHHHHHHHHHIIIIIHHHTTHHHHHHHH-S-----TTS-HHHHHTT-TT--HHHHHHH-HHHHHHHHHHHHHHHTT---TTTS--THHHHHHHHTT----SEEEET-TT-HHHHHHHHH-TTS-GGGEEEEE-HHHHHHHHHSGGGS-GGGTT-EEEE--TTSPPPGGGTT-SEEEEES-GGGS-HHHHHHHHHHHHHH--TT-EEEEEEEB--TT--HHHHHHHHHHHTTT---B-HHHHHHHHHHTTEEEEEEEE-TTSSEEEEEEEE-

Nearest PDB structures (foldseek):
  8gzi-assembly1_A  TM=9.009E-01  e=4.676E-33  Apiospora montagnei NRRL 25634
  7y3h-assembly1_A  TM=8.745E-01  e=2.127E-33  Apiospora montagnei NRRL 25634
  8gx4-assembly1_A  TM=8.832E-01  e=6.553E-33  Apiospora montagnei NRRL 25634
  7wup-assembly1_B  TM=8.765E-01  e=6.957E-32  Apiospora montagnei NRRL 25634
  7ww0-assembly1_A  TM=8.372E-01  e=8.296E-30  Aspergillus carbonarius ITEM 5010

InterPro domains:
  IPR001077 O-methyltransferase, C-terminal domain [PF00891] (146-347)
  IPR012967 Caffeic acid 3-O-methyltransferase-like, dimerisation domain [PF08100] (29-102)
  IPR016461 O-methyltransferase-like [PIRSF005739] (17-364)
  IPR016461 O-methyltransferase-like [PS51683] (18-367)
  IPR029063 S-adenosyl-L-methionine-dependent methyltransferase superfamily [G3DSA:3.40.50.150] (104-367)
  IPR029063 S-adenosyl-L-methionine-dependent methyltransferase superfamily [SSF53335] (197-352)
  IPR036388 Winged helix-like DNA-binding domain superfamily [G3DSA:1.10.10.10] (15-100)
  IPR036390 Winged helix DNA-binding domain superfamily [SSF46785] (20-92)

Sequence (736 aa):
MAPQGPPPNIRQALESAGAHYMNLIEFGIIKAFIDFKVFDNIPSEGSISLADLSSNTGGDESLLRRFADYLIASEILASPSPSHVAHTARSLPYRTTEIAADFISHVYHFFLRPMATWATYFEQNGLVEPRDADKIPLGLCTGHSGLDLYGVLDAEPQLAKLFNSAQERSARICSLKDVYDFSYVRGVLVEADTTRPAIVDIGGSHGLALGEILVDNAFIPAAQCTVFDLPKTIKTITSNIEAVNGSLSEVQFLGGTMLKPLPPAIKGAVVYHLRRVLSDFVDKDIVLALNHVREACAADSRVLLVEELVKPNRGKFAIAQDISVMNFGGKRRSEAMWRDLAEQAGLRLSSVFEEAKSEFAVLELLPIMAPQGPPPNIRQALESAGAHYMNLIEFGIIKAFIDFKVFDNIPSEGSISLADLSSNTGGDESLLRRFADYLIASEILASPSPSHVAHTARSLPYRTTEIAADFISHVYHFFLRPMATWATYFEQNGLVEPRDADKIPLGLCTGHSGLDLYGVLDAEPQLAKLFNSAQERSARICSLKDVYDFSYVRGVLVEADTTRPAIVDIGGSHGLALGEILVDNAFIPAAQCTVFDLPKTIKTITSNIEAVNGSLSEVQFLGGTMLKPLPPAIKGAVVYHLRRVLSDFVDKDIVLALNHVREACAADSRVLLVEELVKPNRGKFAIAQDISVMNFGGKRRSEAMWRDLAEQAGLRLSSVFEEAKSEFAVLELLPI